Protein AF-0000000078819836 (afdb_homodimer)

Organism: Methanosarcina acetivorans (strain ATCC 35395 / DSM 2834 / JCM 12185 / C2A) (NCBI:txid188937)

Sequence (616 aa):
MKRPTEPRIPPVDTASMTENQRVLAGIGASNVIRTLVRHEDLFTSWLALGEMLLVRGRLSPRDRELAILRVALRTECEYEWANHSLGALGAGVTGTEIDALSSESASWSDADAALLRAVDELCSDDCVSDDTWTALKTTRDDVQIIEILFVVGYYRMTAGFLNSAGVQPEPGRPHLGQLPVVSPPRSPAPRRPETSIKNGVTTTGERRTAVGGTWQVVFHHPAADLDLTLVVDTSSGGISGSVTSPSQGTSVQIVEGTVEGNRFSFRAPVTTPLKMEIRYDGIVDGDLISGHITIQGTGTFSFDGIRVMKRPTEPRIPPVDTASMTENQRVLAGIGASNVIRTLVRHEDLFTSWLALGEMLLVRGRLSPRDRELAILRVALRTECEYEWANHSLGALGAGVTGTEIDALSSESASWSDADAALLRAVDELCSDDCVSDDTWTALKTTRDDVQIIEILFVVGYYRMTAGFLNSAGVQPEPGRPHLGQLPVVSPPRSPAPRRPETSIKNGVTTTGERRTAVGGTWQVVFHHPAADLDLTLVVDTSSGGISGSVTSPSQGTSVQIVEGTVEGNRFSFRAPVTTPLKMEIRYDGIVDGDLISGHITIQGTGTFSFDGIRV

InterPro domains:
  IPR003779 Alkyl hydroperoxide reductase AhpD/CMD-like [PF02627] (41-115)
  IPR029032 AhpD-like [G3DSA:1.20.1290.10] (19-173)
  IPR029032 AhpD-like [SSF69118] (6-172)

Radius of gyration: 29.73 Å; Cα contacts (8 Å, |Δi|>4): 1207; chains: 2; bounding box: 48×109×84 Å

Solvent-accessible surface area (backbone atoms only — not comparable to full-atom values): 32554 Å² total; per-residue (Å²): 130,84,67,57,91,53,56,75,53,70,55,55,60,73,86,78,45,54,72,59,54,47,41,54,26,65,74,70,49,35,54,63,44,35,44,40,52,81,38,51,69,60,37,53,27,52,47,47,34,48,46,41,61,51,48,67,41,84,61,52,37,31,60,50,34,52,46,51,47,52,44,20,61,77,46,66,20,40,41,55,27,25,53,43,50,31,49,19,50,41,21,66,39,46,72,68,56,59,50,34,70,74,41,92,79,56,85,63,57,72,68,55,42,25,51,51,49,36,46,53,31,35,72,72,54,25,30,48,48,73,67,43,48,54,51,40,54,74,81,39,55,71,65,45,50,52,47,50,38,44,54,50,18,53,52,48,21,48,30,24,38,36,35,40,36,8,55,64,60,64,88,90,48,34,54,67,83,48,72,65,80,67,70,74,72,75,69,74,74,75,73,69,73,80,67,82,76,77,80,80,72,82,73,59,72,67,62,40,34,43,70,49,45,40,30,48,31,40,38,50,42,64,82,50,73,39,62,33,39,37,36,34,42,46,86,85,82,42,46,36,46,35,44,29,29,71,90,62,71,44,74,32,50,39,74,44,47,46,69,59,76,31,31,39,37,36,32,41,50,39,70,73,80,57,73,38,52,30,35,42,38,36,40,35,58,49,57,34,36,39,37,37,40,34,35,54,46,46,33,64,32,45,32,38,35,35,59,103,131,85,66,57,92,52,55,73,52,70,55,55,60,72,86,77,45,54,71,58,54,47,44,54,27,65,75,71,49,34,52,62,43,35,44,40,52,81,38,51,69,58,36,53,26,53,47,48,35,48,46,41,60,51,45,68,43,82,60,52,35,32,60,48,33,53,46,51,46,51,47,18,59,78,46,68,20,41,39,55,27,26,53,42,51,32,48,19,49,40,20,64,41,46,71,68,56,59,52,32,70,75,40,92,78,56,86,63,57,72,69,56,44,25,50,51,48,37,47,53,31,36,71,74,56,25,30,47,48,73,66,43,49,54,50,40,54,74,81,39,54,72,63,46,48,52,46,50,39,43,52,50,19,52,53,48,21,48,31,24,38,36,36,41,36,8,55,64,59,64,88,91,49,34,53,66,83,48,71,65,80,65,71,73,73,75,70,72,74,75,74,71,73,80,68,81,75,75,79,79,71,82,74,59,72,67,61,40,34,44,71,50,44,40,30,48,31,40,39,50,43,63,81,50,74,39,62,33,39,38,37,34,42,44,85,83,82,42,46,36,47,35,45,30,30,70,91,60,70,44,73,32,50,38,76,44,46,45,71,59,79,32,31,40,38,35,32,41,52,39,70,72,83,55,72,38,53,30,35,42,38,35,40,35,58,49,57,33,37,38,39,38,40,32,36,55,45,47,33,62,33,47,33,39,36,34,60,105

Structure (mmCIF, N/CA/C/O backbone):
data_AF-0000000078819836-model_v1
#
loop_
_entity.id
_entity.type
_entity.pdbx_description
1 polymer 'Carboxymuconolactone decarboxylase-like domain-containing protein'
#
loop_
_atom_site.group_PDB
_atom_site.id
_atom_site.type_symbol
_atom_site.label_atom_id
_atom_site.label_alt_id
_atom_site.label_comp_id
_atom_site.label_asym_id
_atom_site.label_entity_id
_atom_site.label_seq_id
_atom_site.pdbx_PDB_ins_code
_atom_site.Cartn_x
_atom_site.Cartn_y
_atom_site.Cartn_z
_atom_site.occupancy
_atom_site.B_iso_or_equiv
_atom_site.auth_seq_id
_atom_site.auth_comp_id
_atom_site.auth_asym_id
_atom_site.auth_atom_id
_atom_site.pdbx_PDB_model_num
ATOM 1 N N . MET A 1 1 ? -10.289 -14.062 17.141 1 84 1 MET A N 1
ATOM 2 C CA . MET A 1 1 ? -11.734 -13.93 16.953 1 84 1 MET A CA 1
ATOM 3 C C . MET A 1 1 ? -12.203 -14.734 15.75 1 84 1 MET A C 1
ATOM 5 O O . MET A 1 1 ? -11.414 -15.023 14.844 1 84 1 MET A O 1
ATOM 9 N N . LYS A 1 2 ? -13.469 -14.953 15.836 1 90.56 2 LYS A N 1
ATOM 10 C CA . LYS A 1 2 ? -14.031 -15.68 14.703 1 90.56 2 LYS A CA 1
ATOM 11 C C . LYS A 1 2 ? -14.102 -14.797 13.461 1 90.56 2 LYS A C 1
ATOM 13 O O . LYS A 1 2 ? -14.492 -13.625 13.547 1 90.56 2 LYS A O 1
ATOM 18 N N . ARG A 1 3 ? -13.664 -15.359 12.344 1 97.19 3 ARG A N 1
ATOM 19 C CA . ARG A 1 3 ? -13.773 -14.648 11.07 1 97.19 3 ARG A CA 1
ATOM 20 C C . ARG A 1 3 ? -15.188 -14.742 10.508 1 97.19 3 ARG A C 1
ATOM 22 O O . ARG A 1 3 ? -15.852 -15.766 10.656 1 97.19 3 ARG A O 1
ATOM 29 N N . PRO A 1 4 ? -15.656 -13.688 9.891 1 97.62 4 PRO A N 1
ATOM 30 C CA . PRO A 1 4 ? -16.953 -13.773 9.227 1 97.62 4 PRO A CA 1
ATOM 31 C C . PRO A 1 4 ? -17.016 -14.914 8.203 1 97.62 4 PRO A C 1
ATOM 33 O O . PRO A 1 4 ? -16.047 -15.141 7.469 1 97.62 4 PRO A O 1
ATOM 36 N N . THR A 1 5 ? -18.141 -15.617 8.102 1 96.19 5 THR A N 1
ATOM 37 C CA . THR A 1 5 ? -18.297 -16.766 7.203 1 96.19 5 THR A CA 1
ATOM 38 C C . THR A 1 5 ? -19.109 -16.375 5.969 1 96.19 5 THR A C 1
ATOM 40 O O . THR A 1 5 ? -19.422 -17.234 5.133 1 96.19 5 THR A O 1
ATOM 43 N N . GLU A 1 6 ? -19.594 -15.203 5.949 1 97.19 6 GLU A N 1
ATOM 44 C CA . GLU A 1 6 ? -20.25 -14.594 4.793 1 97.19 6 GLU A CA 1
ATOM 45 C C . GLU A 1 6 ? -19.734 -13.18 4.559 1 97.19 6 GLU A C 1
ATOM 47 O O . GLU A 1 6 ? -19.234 -12.531 5.484 1 97.19 6 GLU A O 1
ATOM 52 N N . PRO A 1 7 ? -19.891 -12.664 3.342 1 98.38 7 PRO A N 1
ATOM 53 C CA . PRO A 1 7 ? -19.422 -11.297 3.09 1 98.38 7 PRO A CA 1
ATOM 54 C C . PRO A 1 7 ? -20.172 -10.25 3.902 1 98.38 7 PRO A C 1
ATOM 56 O O . PRO A 1 7 ? -21.406 -10.234 3.889 1 98.38 7 PRO A O 1
ATOM 59 N N . ARG A 1 8 ? -19.469 -9.414 4.637 1 98.69 8 ARG A N 1
ATOM 60 C CA . ARG A 1 8 ? -20.062 -8.234 5.27 1 98.69 8 ARG A CA 1
ATOM 61 C C . ARG A 1 8 ? -20.297 -7.133 4.246 1 98.69 8 ARG A C 1
ATOM 63 O O . ARG A 1 8 ? -21.188 -6.289 4.43 1 98.69 8 ARG A O 1
ATOM 70 N N . ILE A 1 9 ? -19.484 -7.09 3.201 1 98.44 9 ILE A N 1
ATOM 71 C CA . ILE A 1 9 ? -19.641 -6.242 2.025 1 98.44 9 ILE A CA 1
ATOM 72 C C . ILE A 1 9 ? -19.797 -7.113 0.779 1 98.44 9 ILE A C 1
ATOM 74 O O . ILE A 1 9 ? -18.844 -7.746 0.336 1 98.44 9 ILE A O 1
ATOM 78 N N . PRO A 1 10 ? -20.906 -7.168 0.217 1 97.12 10 PRO A N 1
ATOM 79 C CA . PRO A 1 10 ? -21.109 -8.023 -0.952 1 97.12 10 PRO A CA 1
ATOM 80 C C . PRO A 1 10 ? -20.297 -7.574 -2.166 1 97.12 10 PRO A C 1
ATOM 82 O O . PRO A 1 10 ? -20.188 -6.371 -2.42 1 97.12 10 PRO A O 1
ATOM 85 N N . PRO A 1 11 ? -19.734 -8.539 -2.854 1 97 11 PRO A N 1
ATOM 86 C CA . PRO A 1 11 ? -19.062 -8.148 -4.102 1 97 11 PRO A CA 1
ATOM 87 C C . PRO A 1 11 ? -20.031 -7.543 -5.121 1 97 11 PRO A C 1
ATOM 89 O O . PRO A 1 11 ? -21.203 -7.914 -5.156 1 97 11 PRO A O 1
ATOM 92 N N . VAL A 1 12 ? -19.562 -6.605 -5.906 1 96.81 12 VAL A N 1
ATOM 93 C CA . VAL A 1 12 ? -20.406 -5.977 -6.918 1 96.81 12 VAL A CA 1
ATOM 94 C C . VAL A 1 12 ? -20.672 -6.961 -8.047 1 96.81 12 VAL A C 1
ATOM 96 O O . VAL A 1 12 ? -19.938 -7.93 -8.234 1 96.81 12 VAL A O 1
ATOM 99 N N . ASP A 1 13 ? -21.688 -6.664 -8.797 1 94.75 13 ASP A N 1
ATOM 100 C CA . ASP A 1 13 ? -21.984 -7.426 -10.008 1 94.75 13 ASP A CA 1
ATOM 101 C C . ASP A 1 13 ? -20.938 -7.18 -11.078 1 94.75 13 ASP A C 1
ATOM 103 O O . ASP A 1 13 ? -20.5 -6.043 -11.289 1 94.75 13 ASP A O 1
ATOM 107 N N . THR A 1 14 ? -20.547 -8.266 -11.734 1 91.06 14 THR A N 1
ATOM 108 C CA . THR A 1 14 ? -19.531 -8.156 -12.773 1 91.06 14 THR A CA 1
ATOM 109 C C . THR A 1 14 ? -20 -7.223 -13.883 1 91.06 14 THR A C 1
ATOM 111 O O . THR A 1 14 ? -19.188 -6.562 -14.531 1 91.06 14 THR A O 1
ATOM 114 N N . ALA A 1 15 ? -21.25 -7.078 -14.117 1 91.38 15 ALA A N 1
ATOM 115 C CA . ALA A 1 15 ? -21.828 -6.23 -15.164 1 91.38 15 ALA A CA 1
ATOM 116 C C . ALA A 1 15 ? -21.531 -4.758 -14.891 1 91.38 15 ALA A C 1
ATOM 118 O O . ALA A 1 15 ? -21.531 -3.934 -15.805 1 91.38 15 ALA A O 1
ATOM 119 N N . SER A 1 16 ? -21.297 -4.438 -13.625 1 92.81 16 SER A N 1
ATOM 120 C CA . SER A 1 16 ? -21.062 -3.047 -13.25 1 92.81 16 SER A CA 1
ATOM 121 C C . SER A 1 16 ? -19.578 -2.689 -13.328 1 92.81 16 SER A C 1
ATOM 123 O O . SER A 1 16 ? -19.203 -1.525 -13.172 1 92.81 16 SER A O 1
ATOM 125 N N . MET A 1 17 ? -18.812 -3.662 -13.625 1 93 17 MET A N 1
ATOM 126 C CA . MET A 1 17 ? -17.359 -3.467 -13.641 1 93 17 MET A CA 1
ATOM 127 C C . MET A 1 17 ? -16.891 -2.992 -15.016 1 93 17 MET A C 1
ATOM 129 O O . MET A 1 17 ? -17.547 -3.268 -16.031 1 93 17 MET A O 1
ATOM 133 N N . THR A 1 18 ? -15.836 -2.242 -15.039 1 91.81 18 THR A N 1
ATOM 134 C CA . THR A 1 18 ? -15.188 -1.909 -16.297 1 91.81 18 THR A CA 1
ATOM 135 C C . THR A 1 18 ? -14.586 -3.156 -16.953 1 91.81 18 THR A C 1
ATOM 137 O O . THR A 1 18 ? -14.43 -4.188 -16.297 1 91.81 18 THR A O 1
ATOM 140 N N . GLU A 1 19 ? -14.203 -3.084 -18.188 1 87.38 19 GLU A N 1
ATOM 141 C CA . GLU A 1 19 ? -13.594 -4.199 -18.906 1 87.38 19 GLU A CA 1
ATOM 142 C C . GLU A 1 19 ? -12.297 -4.641 -18.219 1 87.38 19 GLU A C 1
ATOM 144 O O . GLU A 1 19 ? -12.078 -5.836 -18 1 87.38 19 GLU A O 1
ATOM 149 N N . ASN A 1 20 ? -11.461 -3.695 -17.875 1 87.5 20 ASN A N 1
ATOM 150 C CA . ASN A 1 20 ? -10.195 -4.02 -17.234 1 87.5 20 ASN A CA 1
ATOM 151 C C . ASN A 1 20 ? -10.406 -4.703 -15.891 1 87.5 20 ASN A C 1
ATOM 153 O O . ASN A 1 20 ? -9.672 -5.633 -15.539 1 87.5 20 ASN A O 1
ATOM 157 N N . GLN A 1 21 ? -11.406 -4.246 -15.148 1 89.62 21 GLN A N 1
ATOM 158 C CA . GLN A 1 21 ? -11.719 -4.859 -13.859 1 89.62 21 GLN A CA 1
ATOM 159 C C . GLN A 1 21 ? -12.203 -6.297 -14.039 1 89.62 21 GLN A C 1
ATOM 161 O O . GLN A 1 21 ? -11.844 -7.18 -13.258 1 89.62 21 GLN A O 1
ATOM 166 N N . ARG A 1 22 ? -12.914 -6.523 -15.062 1 87 22 ARG A N 1
ATOM 167 C CA . ARG A 1 22 ? -13.414 -7.867 -15.344 1 87 22 ARG A CA 1
ATOM 168 C C . ARG A 1 22 ? -12.266 -8.812 -15.695 1 87 22 ARG A C 1
ATOM 170 O O . ARG A 1 22 ? -12.242 -9.961 -15.25 1 87 22 ARG A O 1
ATOM 177 N N . VAL A 1 23 ? -11.367 -8.344 -16.469 1 82.56 23 VAL A N 1
ATOM 178 C CA . VAL A 1 23 ? -10.203 -9.141 -16.844 1 82.56 23 VAL A CA 1
ATOM 179 C C . VAL A 1 23 ? -9.414 -9.508 -15.586 1 82.56 23 VAL A C 1
ATOM 181 O O . VAL A 1 23 ? -9.023 -10.664 -15.414 1 82.56 23 VAL A O 1
ATOM 184 N N . LEU A 1 24 ? -9.242 -8.547 -14.734 1 85.31 24 LEU A N 1
ATOM 185 C CA . LEU A 1 24 ? -8.5 -8.781 -13.492 1 85.31 24 LEU A CA 1
ATOM 186 C C . LEU A 1 24 ? -9.227 -9.797 -12.617 1 85.31 24 LEU A C 1
ATOM 188 O O . LEU A 1 24 ? -8.594 -10.688 -12.039 1 85.31 24 LEU A O 1
ATOM 192 N N . ALA A 1 25 ? -10.508 -9.625 -12.539 1 84.25 25 ALA A N 1
ATOM 193 C CA . ALA A 1 25 ? -11.305 -10.547 -11.742 1 84.25 25 ALA A CA 1
ATOM 194 C C . ALA A 1 25 ? -11.227 -11.969 -12.289 1 84.25 25 ALA A C 1
ATOM 196 O O . ALA A 1 25 ? -11.367 -12.938 -11.547 1 84.25 25 ALA A O 1
ATOM 197 N N . GLY A 1 26 ? -10.93 -12.07 -13.539 1 76.62 26 GLY A N 1
ATOM 198 C CA . GLY A 1 26 ? -10.906 -13.359 -14.211 1 76.62 26 GLY A CA 1
ATOM 199 C C . GLY A 1 26 ? -9.617 -14.125 -14 1 76.62 26 GLY A C 1
ATOM 200 O O . GLY A 1 26 ? -9.539 -15.32 -14.289 1 76.62 26 GLY A O 1
ATOM 201 N N . ILE A 1 27 ? -8.617 -13.43 -13.453 1 72.06 27 ILE A N 1
ATOM 202 C CA . ILE A 1 27 ? -7.32 -14.094 -13.344 1 72.06 27 ILE A CA 1
ATOM 203 C C . ILE A 1 27 ? -7.227 -14.82 -12.008 1 72.06 27 ILE A C 1
ATOM 205 O O . ILE A 1 27 ? -6.203 -15.438 -11.695 1 72.06 27 ILE A O 1
ATOM 209 N N . GLY A 1 28 ? -8.344 -14.898 -11.211 1 71.5 28 GLY A N 1
ATOM 210 C CA . GLY A 1 28 ? -8.344 -15.836 -10.102 1 71.5 28 GLY A CA 1
ATOM 211 C C . GLY A 1 28 ? -8.68 -15.188 -8.773 1 71.5 28 GLY A C 1
ATOM 212 O O . GLY A 1 28 ? -8.773 -15.867 -7.75 1 71.5 28 GLY A O 1
ATOM 213 N N . ALA A 1 29 ? -8.734 -13.969 -8.719 1 77.31 29 ALA A N 1
ATOM 214 C CA . ALA A 1 29 ? -9.094 -13.32 -7.461 1 77.31 29 ALA A CA 1
ATOM 215 C C . ALA A 1 29 ? -10.289 -12.391 -7.648 1 77.31 29 ALA A C 1
ATOM 217 O O . ALA A 1 29 ? -10.188 -11.18 -7.41 1 77.31 29 ALA A O 1
ATOM 218 N N . SER A 1 30 ? -11.359 -13.047 -7.984 1 85.75 30 SER A N 1
ATOM 219 C CA . SER A 1 30 ? -12.547 -12.312 -8.391 1 85.75 30 SER A CA 1
ATOM 220 C C . SER A 1 30 ? -13.18 -11.578 -7.203 1 85.75 30 SER A C 1
ATOM 222 O O . SER A 1 30 ? -13.438 -10.375 -7.273 1 85.75 30 SER A O 1
ATOM 224 N N . ASN A 1 31 ? -13.344 -12.273 -6.125 1 94.94 31 ASN A N 1
ATOM 225 C CA . ASN A 1 31 ? -14.125 -11.727 -5.023 1 94.94 31 ASN A CA 1
ATOM 226 C C . ASN A 1 31 ? -13.438 -10.516 -4.391 1 94.94 31 ASN A C 1
ATOM 228 O O . ASN A 1 31 ? -14.094 -9.57 -3.971 1 94.94 31 ASN A O 1
ATOM 232 N N . VAL A 1 32 ? -12.094 -10.547 -4.266 1 96.56 32 VAL A N 1
ATOM 233 C CA . VAL A 1 32 ? -11.391 -9.406 -3.697 1 96.56 32 VAL A CA 1
ATOM 234 C C . VAL A 1 32 ? -11.523 -8.203 -4.629 1 96.56 32 VAL A C 1
ATOM 236 O O . VAL A 1 32 ? -11.758 -7.078 -4.172 1 96.56 32 VAL A O 1
ATOM 239 N N . ILE A 1 33 ? -11.43 -8.445 -5.961 1 94.94 33 ILE A N 1
ATOM 240 C CA . ILE A 1 33 ? -11.539 -7.375 -6.949 1 94.94 33 ILE A CA 1
ATOM 241 C C . ILE A 1 33 ? -12.945 -6.789 -6.922 1 94.94 33 ILE A C 1
ATOM 243 O O . ILE A 1 33 ? -13.117 -5.574 -6.793 1 94.94 33 ILE A O 1
ATOM 247 N N . ARG A 1 34 ? -13.891 -7.641 -6.914 1 96.38 34 ARG A N 1
ATOM 248 C CA . ARG A 1 34 ? -15.281 -7.219 -6.965 1 96.38 34 ARG A CA 1
ATOM 249 C C . ARG A 1 34 ? -15.68 -6.488 -5.688 1 96.38 34 ARG A C 1
ATOM 251 O O . ARG A 1 34 ? -16.672 -5.75 -5.672 1 96.38 34 ARG A O 1
ATOM 258 N N . THR A 1 35 ? -15.047 -6.738 -4.605 1 97.94 35 THR A N 1
ATOM 259 C CA . THR A 1 35 ? -15.352 -6.051 -3.357 1 97.94 35 THR A CA 1
ATOM 260 C C . THR A 1 35 ? -14.656 -4.691 -3.301 1 97.94 35 THR A C 1
ATOM 262 O O . THR A 1 35 ? -15.25 -3.703 -2.867 1 97.94 35 THR A O 1
ATOM 265 N N . LEU A 1 36 ? -13.461 -4.633 -3.803 1 97.5 36 LEU A N 1
ATOM 266 C CA . LEU A 1 36 ? -12.625 -3.461 -3.574 1 97.5 36 LEU A CA 1
ATOM 267 C C . LEU A 1 36 ? -12.844 -2.416 -4.664 1 97.5 36 LEU A C 1
ATOM 269 O O . LEU A 1 36 ? -12.578 -1.23 -4.457 1 97.5 36 LEU A O 1
ATOM 273 N N . VAL A 1 37 ? -13.43 -2.738 -5.812 1 96.19 37 VAL A N 1
ATOM 274 C CA . VAL A 1 37 ? -13.539 -1.844 -6.961 1 96.19 37 VAL A CA 1
ATOM 275 C C . VAL A 1 37 ? -14.516 -0.712 -6.645 1 96.19 37 VAL A C 1
ATOM 277 O O . VAL A 1 37 ? -14.531 0.31 -7.332 1 96.19 37 VAL A O 1
ATOM 280 N N . ARG A 1 38 ? -15.359 -0.852 -5.621 1 96.38 38 ARG A N 1
ATOM 281 C CA . ARG A 1 38 ? -16.281 0.204 -5.227 1 96.38 38 ARG A CA 1
ATOM 282 C C . ARG A 1 38 ? -15.539 1.447 -4.762 1 96.38 38 ARG A C 1
ATOM 284 O O . ARG A 1 38 ? -16.094 2.545 -4.73 1 96.38 38 ARG A O 1
ATOM 291 N N . HIS A 1 39 ? -14.344 1.283 -4.305 1 96.75 39 HIS A N 1
ATOM 292 C CA . HIS A 1 39 ? -13.414 2.373 -4.016 1 96.75 39 HIS A CA 1
ATOM 293 C C . HIS A 1 39 ? -12.32 2.461 -5.066 1 96.75 39 HIS A C 1
ATOM 295 O O . HIS A 1 39 ? -11.164 2.102 -4.797 1 96.75 39 HIS A O 1
ATOM 301 N N . GLU A 1 40 ? -12.625 3.037 -6.18 1 94.69 40 GLU A N 1
ATOM 302 C CA . GLU A 1 40 ? -11.836 2.926 -7.406 1 94.69 40 GLU A CA 1
ATOM 303 C C . GLU A 1 40 ? -10.414 3.439 -7.199 1 94.69 40 GLU A C 1
ATOM 305 O O . GLU A 1 40 ? -9.453 2.779 -7.59 1 94.69 40 GLU A O 1
ATOM 310 N N . ASP A 1 41 ? -10.258 4.586 -6.613 1 95.12 41 ASP A N 1
ATOM 311 C CA . ASP A 1 41 ? -8.922 5.152 -6.426 1 95.12 41 ASP A CA 1
ATOM 312 C C . ASP A 1 41 ? -8.086 4.289 -5.484 1 95.12 41 ASP A C 1
ATOM 314 O O . ASP A 1 41 ? -6.891 4.086 -5.719 1 95.12 41 ASP A O 1
ATOM 318 N N . LEU A 1 42 ? -8.75 3.857 -4.41 1 98 42 LEU A N 1
ATOM 319 C CA . LEU A 1 42 ? -8.062 2.971 -3.482 1 98 42 LEU A CA 1
ATOM 320 C C . LEU A 1 42 ? -7.684 1.659 -4.164 1 98 42 LEU A C 1
ATOM 322 O O . LEU A 1 42 ? -6.551 1.185 -4.02 1 98 42 LEU A O 1
ATOM 326 N N . PHE A 1 43 ? -8.609 1.105 -4.93 1 97.06 43 PHE A N 1
ATOM 327 C CA . PHE A 1 43 ? -8.367 -0.123 -5.676 1 97.06 43 PHE A CA 1
ATOM 328 C C . PHE A 1 43 ? -7.145 0.023 -6.578 1 97.06 43 PHE A C 1
ATOM 330 O O . PHE A 1 43 ? -6.254 -0.827 -6.566 1 97.06 43 PHE A O 1
ATOM 337 N N . THR A 1 44 ? -7.074 1.094 -7.336 1 95.31 44 THR A N 1
ATOM 338 C CA . THR A 1 44 ? -6.004 1.324 -8.297 1 95.31 44 THR A CA 1
ATOM 339 C C . THR A 1 44 ? -4.656 1.438 -7.594 1 95.31 44 THR A C 1
ATOM 341 O O . THR A 1 44 ? -3.668 0.847 -8.031 1 95.31 44 THR A O 1
ATOM 344 N N . SER A 1 45 ? -4.594 2.176 -6.527 1 97.31 45 SER A N 1
ATOM 345 C CA . SER A 1 45 ? -3.33 2.381 -5.824 1 97.31 45 SER A CA 1
ATOM 346 C C . SER A 1 45 ? -2.9 1.12 -5.082 1 97.31 45 SER A C 1
ATOM 348 O O . SER A 1 45 ? -1.71 0.807 -5.016 1 97.31 45 SER A O 1
ATOM 350 N N . TRP A 1 46 ? -3.875 0.4 -4.441 1 97.88 46 TRP A N 1
ATOM 351 C CA . TRP A 1 46 ? -3.611 -0.891 -3.814 1 97.88 46 TRP A CA 1
ATOM 352 C C . TRP A 1 46 ? -3.037 -1.879 -4.824 1 97.88 46 TRP A C 1
ATOM 354 O O . TRP A 1 46 ? -2.029 -2.535 -4.559 1 97.88 46 TRP A O 1
ATOM 364 N N . LEU A 1 47 ? -3.646 -1.935 -5.977 1 94.62 47 LEU A N 1
ATOM 365 C CA . LEU A 1 47 ? -3.223 -2.842 -7.039 1 94.62 47 LEU A CA 1
ATOM 366 C C . LEU A 1 47 ? -1.816 -2.498 -7.516 1 94.62 47 LEU A C 1
ATOM 368 O O . LEU A 1 47 ? -1.008 -3.393 -7.773 1 94.62 47 LEU A O 1
ATOM 372 N N . ALA A 1 48 ? -1.53 -1.272 -7.668 1 94.44 48 ALA A N 1
ATOM 373 C CA . ALA A 1 48 ? -0.224 -0.837 -8.156 1 94.44 48 ALA A CA 1
ATOM 374 C C . ALA A 1 48 ? 0.892 -1.296 -7.227 1 94.44 48 ALA A C 1
ATOM 376 O O . ALA A 1 48 ? 1.944 -1.749 -7.68 1 94.44 48 ALA A O 1
ATOM 377 N N . LEU A 1 49 ? 0.675 -1.149 -5.957 1 97.88 49 LEU A N 1
ATOM 378 C CA . LEU A 1 49 ? 1.68 -1.615 -5.008 1 97.88 49 LEU A CA 1
ATOM 379 C C . LEU A 1 49 ? 1.801 -3.135 -5.047 1 97.88 49 LEU A C 1
ATOM 381 O O . LEU A 1 49 ? 2.91 -3.674 -5.02 1 97.88 49 LEU A O 1
ATOM 385 N N . GLY A 1 50 ? 0.699 -3.832 -5.109 1 95.31 50 GLY A N 1
ATOM 386 C CA . GLY A 1 50 ? 0.729 -5.277 -5.246 1 95.31 50 GLY A CA 1
ATOM 387 C C . GLY A 1 50 ? 1.469 -5.746 -6.488 1 95.31 50 GLY A C 1
ATOM 388 O O . GLY A 1 50 ? 2.258 -6.691 -6.43 1 95.31 50 GLY A O 1
ATOM 389 N N . GLU A 1 51 ? 1.159 -5.078 -7.57 1 91.12 51 GLU A N 1
ATOM 390 C CA . GLU A 1 51 ? 1.83 -5.406 -8.82 1 91.12 51 GLU A CA 1
ATOM 391 C C . GLU A 1 51 ? 3.342 -5.234 -8.703 1 91.12 51 GLU A C 1
ATOM 393 O O . GLU A 1 51 ? 4.109 -6.078 -9.172 1 91.12 51 GLU A O 1
ATOM 398 N N . MET A 1 52 ? 3.74 -4.16 -8.133 1 94.31 52 MET A N 1
ATOM 399 C CA . MET A 1 52 ? 5.168 -3.922 -7.941 1 94.31 52 MET A CA 1
ATOM 400 C C . MET A 1 52 ? 5.805 -5.051 -7.137 1 94.31 52 MET A C 1
ATOM 402 O O . MET A 1 52 ? 6.84 -5.59 -7.527 1 94.31 52 MET A O 1
ATOM 406 N N . LEU A 1 53 ? 5.23 -5.512 -6.086 1 95.62 53 LEU A N 1
ATOM 407 C CA . LEU A 1 53 ? 5.789 -6.516 -5.188 1 95.62 53 LEU A CA 1
ATOM 408 C C . LEU A 1 53 ? 5.754 -7.898 -5.828 1 95.62 53 LEU A C 1
ATOM 410 O O . LEU A 1 53 ? 6.688 -8.688 -5.664 1 95.62 53 LEU A O 1
ATOM 414 N N . LEU A 1 54 ? 4.691 -8.172 -6.562 1 90.31 54 LEU A N 1
ATOM 415 C CA . LEU A 1 54 ? 4.477 -9.508 -7.113 1 90.31 54 LEU A CA 1
ATOM 416 C C . LEU A 1 54 ? 5.23 -9.68 -8.43 1 90.31 54 LEU A C 1
ATOM 418 O O . LEU A 1 54 ? 5.723 -10.766 -8.727 1 90.31 54 LEU A O 1
ATOM 422 N N . VAL A 1 55 ? 5.34 -8.602 -9.188 1 85.25 55 VAL A N 1
ATOM 423 C CA . VAL A 1 55 ? 5.77 -8.766 -10.57 1 85.25 55 VAL A CA 1
ATOM 424 C C . VAL A 1 55 ? 7.148 -8.133 -10.758 1 85.25 55 VAL A C 1
ATOM 426 O O . VAL A 1 55 ? 7.988 -8.672 -11.492 1 85.25 55 VAL A O 1
ATOM 429 N N . ARG A 1 56 ? 7.43 -7.078 -10.102 1 88.88 56 ARG A N 1
ATOM 430 C CA . ARG A 1 56 ? 8.633 -6.312 -10.406 1 88.88 56 ARG A CA 1
ATOM 431 C C . ARG A 1 56 ? 9.609 -6.336 -9.234 1 88.88 56 ARG A C 1
ATOM 433 O O . ARG A 1 56 ? 10.648 -5.668 -9.273 1 88.88 56 ARG A O 1
ATOM 440 N N . GLY A 1 57 ? 9.227 -7.031 -8.211 1 92 57 GLY A N 1
ATOM 441 C CA . GLY A 1 57 ? 10.086 -7.09 -7.043 1 92 57 GLY A CA 1
ATOM 442 C C . GLY A 1 57 ? 11.398 -7.816 -7.301 1 92 57 GLY A C 1
ATOM 443 O O . GLY A 1 57 ? 11.562 -8.461 -8.336 1 92 57 GLY A O 1
ATOM 444 N N . ARG A 1 58 ? 12.289 -7.738 -6.328 1 93.62 58 ARG A N 1
ATOM 445 C CA . ARG A 1 58 ? 13.625 -8.312 -6.438 1 93.62 58 ARG A CA 1
ATOM 446 C C . ARG A 1 58 ? 13.703 -9.664 -5.742 1 93.62 58 ARG A C 1
ATOM 448 O O . ARG A 1 58 ? 14.656 -10.422 -5.945 1 93.62 58 ARG A O 1
ATOM 455 N N . LEU A 1 59 ? 12.773 -9.938 -4.902 1 96.06 59 LEU A N 1
ATOM 456 C CA . LEU A 1 59 ? 12.742 -11.25 -4.266 1 96.06 59 LEU A CA 1
ATOM 457 C C . LEU A 1 59 ? 12.398 -12.336 -5.281 1 96.06 59 LEU A C 1
ATOM 459 O O . LEU A 1 59 ? 11.617 -12.109 -6.207 1 96.06 59 LEU A O 1
ATOM 463 N N . SER A 1 60 ? 13.008 -13.5 -5.105 1 94.69 60 SER A N 1
ATOM 464 C CA . SER A 1 60 ? 12.578 -14.625 -5.934 1 94.69 60 SER A CA 1
ATOM 465 C C . SER A 1 60 ? 11.094 -14.922 -5.727 1 94.69 60 SER A C 1
ATOM 467 O O . SER A 1 60 ? 10.57 -14.75 -4.625 1 94.69 60 SER A O 1
ATOM 469 N N . PRO A 1 61 ? 10.461 -15.406 -6.789 1 93.5 61 PRO A N 1
ATOM 470 C CA . PRO A 1 61 ? 9.055 -15.773 -6.637 1 93.5 61 PRO A CA 1
ATOM 471 C C . PRO A 1 61 ? 8.828 -16.781 -5.512 1 93.5 61 PRO A C 1
ATOM 473 O O . PRO A 1 61 ? 7.844 -16.672 -4.773 1 93.5 61 PRO A O 1
ATOM 476 N N . ARG A 1 62 ? 9.703 -17.672 -5.383 1 95.56 62 ARG A N 1
ATOM 477 C CA . ARG A 1 62 ? 9.57 -18.688 -4.332 1 95.56 62 ARG A CA 1
ATOM 478 C C . ARG A 1 62 ? 9.594 -18.047 -2.951 1 95.56 62 ARG A C 1
ATOM 480 O O . ARG A 1 62 ? 8.719 -18.297 -2.123 1 95.56 62 ARG A O 1
ATOM 487 N N . ASP A 1 63 ? 10.617 -17.156 -2.684 1 97.62 63 ASP A N 1
ATOM 488 C CA . ASP A 1 63 ? 10.742 -16.516 -1.379 1 97.62 63 ASP A CA 1
ATOM 489 C C . ASP A 1 63 ? 9.531 -15.641 -1.075 1 97.62 63 ASP A C 1
ATOM 491 O O . ASP A 1 63 ? 9.023 -15.641 0.051 1 97.62 63 ASP A O 1
ATOM 495 N N . ARG A 1 64 ? 9.117 -14.961 -2.064 1 97.94 64 ARG A N 1
ATOM 496 C CA . ARG A 1 64 ? 7.957 -14.086 -1.912 1 97.94 64 ARG A CA 1
ATOM 497 C C . ARG A 1 64 ? 6.719 -14.883 -1.525 1 97.94 64 ARG A C 1
ATOM 499 O O . ARG A 1 64 ? 6.023 -14.539 -0.569 1 97.94 64 ARG A O 1
ATOM 506 N N . GLU A 1 65 ? 6.441 -15.977 -2.232 1 97 65 GLU A N 1
ATOM 507 C CA . GLU A 1 65 ? 5.242 -16.766 -1.96 1 97 65 GLU A CA 1
ATOM 508 C C . GLU A 1 65 ? 5.348 -17.484 -0.616 1 97 65 GLU A C 1
ATOM 510 O O . GLU A 1 65 ? 4.34 -17.672 0.074 1 97 65 GLU A O 1
ATOM 515 N N . LEU A 1 66 ? 6.586 -17.906 -0.265 1 98 66 LEU A N 1
ATOM 516 C CA . LEU A 1 66 ? 6.789 -18.484 1.059 1 98 66 LEU A CA 1
ATOM 517 C C . LEU A 1 66 ? 6.41 -17.5 2.15 1 98 66 LEU A C 1
ATOM 519 O O . LEU A 1 66 ? 5.707 -17.844 3.1 1 98 66 LEU A O 1
ATOM 523 N N . ALA A 1 67 ? 6.828 -16.25 2.027 1 98.69 67 ALA A N 1
ATOM 524 C CA . ALA A 1 67 ? 6.492 -15.203 2.984 1 98.69 67 ALA A CA 1
ATOM 525 C C . ALA A 1 67 ? 4.988 -14.945 3.012 1 98.69 67 ALA A C 1
ATOM 527 O O . ALA A 1 67 ? 4.391 -14.836 4.086 1 98.69 67 ALA A O 1
ATOM 528 N N . ILE A 1 68 ? 4.383 -14.867 1.831 1 98.62 68 ILE A N 1
ATOM 529 C CA . ILE A 1 68 ? 2.961 -14.57 1.716 1 98.62 68 ILE A CA 1
ATOM 530 C C . ILE A 1 68 ? 2.145 -15.656 2.41 1 98.62 68 ILE A C 1
ATOM 532 O O . ILE A 1 68 ? 1.201 -15.359 3.146 1 98.62 68 ILE A O 1
ATOM 536 N N . LEU A 1 69 ? 2.504 -16.906 2.205 1 98.56 69 LEU A N 1
ATOM 537 C CA . LEU A 1 69 ? 1.776 -18 2.832 1 98.56 69 LEU A CA 1
ATOM 538 C C . LEU A 1 69 ? 1.928 -17.953 4.348 1 98.56 69 LEU A C 1
ATOM 540 O O . LEU A 1 69 ? 0.969 -18.219 5.082 1 98.56 69 LEU A O 1
ATOM 544 N N . ARG A 1 70 ? 3.145 -17.688 4.805 1 98.62 70 ARG A N 1
ATOM 545 C CA . ARG A 1 70 ? 3.342 -17.594 6.246 1 98.62 70 ARG A CA 1
ATOM 546 C C . ARG A 1 70 ? 2.516 -16.438 6.828 1 98.62 70 ARG A C 1
ATOM 548 O O . ARG A 1 70 ? 1.965 -16.562 7.926 1 98.62 70 ARG A O 1
ATOM 555 N N . VAL A 1 71 ? 2.4 -15.32 6.109 1 98.81 71 VAL A N 1
ATOM 556 C CA . VAL A 1 71 ? 1.554 -14.219 6.539 1 98.81 71 VAL A CA 1
ATOM 557 C C . VAL A 1 71 ? 0.102 -14.68 6.637 1 98.81 71 VAL A C 1
ATOM 559 O O . VAL A 1 71 ? -0.592 -14.375 7.609 1 98.81 71 VAL A O 1
ATOM 562 N N . ALA A 1 72 ? -0.373 -15.367 5.605 1 98.69 72 ALA A N 1
ATOM 563 C CA . ALA A 1 72 ? -1.748 -15.859 5.598 1 98.69 72 ALA A CA 1
ATOM 564 C C . ALA A 1 72 ? -2.037 -16.688 6.844 1 98.69 72 ALA A C 1
ATOM 566 O O . ALA A 1 72 ? -3.105 -16.578 7.449 1 98.69 72 ALA A O 1
ATOM 567 N N . LEU A 1 73 ? -1.104 -17.531 7.23 1 98.12 73 LEU A N 1
ATOM 568 C CA . LEU A 1 73 ? -1.27 -18.359 8.422 1 98.12 73 LEU A CA 1
ATOM 569 C C . LEU A 1 73 ? -1.287 -17.5 9.68 1 98.12 73 LEU A C 1
ATOM 571 O O . LEU A 1 73 ? -2.156 -17.672 10.539 1 98.12 73 LEU A O 1
ATOM 575 N N . ARG A 1 74 ? -0.354 -16.547 9.805 1 97.88 74 ARG A N 1
ATOM 576 C CA . ARG A 1 74 ? -0.215 -15.734 11.008 1 97.88 74 ARG A CA 1
ATOM 577 C C . ARG A 1 74 ? -1.411 -14.805 11.188 1 97.88 74 ARG A C 1
ATOM 579 O O . ARG A 1 74 ? -1.78 -14.469 12.312 1 97.88 74 ARG A O 1
ATOM 586 N N . THR A 1 75 ? -2.041 -14.43 10.055 1 98.62 75 THR A N 1
ATOM 587 C CA . THR A 1 75 ? -3.189 -13.531 10.109 1 98.62 75 THR A CA 1
ATOM 588 C C . THR A 1 75 ? -4.496 -14.32 10.023 1 98.62 75 THR A C 1
ATOM 590 O O . THR A 1 75 ? -5.578 -13.734 10.016 1 98.62 75 THR A O 1
ATOM 593 N N . GLU A 1 76 ? -4.391 -15.641 9.906 1 98.25 76 GLU A N 1
ATOM 594 C CA . GLU A 1 76 ? -5.543 -16.516 9.711 1 98.25 76 GLU A CA 1
ATOM 595 C C . GLU A 1 76 ? -6.43 -16.016 8.57 1 98.25 76 GLU A C 1
ATOM 597 O O . GLU A 1 76 ? -7.645 -15.883 8.734 1 98.25 76 GLU A O 1
ATOM 602 N N . CYS A 1 77 ? -5.828 -15.695 7.516 1 98.56 77 CYS A N 1
ATOM 603 C CA . CYS A 1 77 ? -6.547 -15.219 6.344 1 98.56 77 CYS A CA 1
ATOM 604 C C . CYS A 1 77 ? -6.734 -16.328 5.32 1 98.56 77 CYS A C 1
ATOM 606 O O . CYS A 1 77 ? -5.859 -16.562 4.48 1 98.56 77 CYS A O 1
ATOM 608 N N . GLU A 1 78 ? -7.855 -16.938 5.324 1 97.69 78 GLU A N 1
ATOM 609 C CA . GLU A 1 78 ? -8.156 -18.062 4.445 1 97.69 78 GLU A CA 1
ATOM 610 C C . GLU A 1 78 ? -8.117 -17.641 2.979 1 97.69 78 GLU A C 1
ATOM 612 O O . GLU A 1 78 ? -7.68 -18.406 2.119 1 97.69 78 GLU A O 1
ATOM 617 N N . TYR A 1 79 ? -8.578 -16.5 2.668 1 97.44 79 TYR A N 1
ATOM 618 C CA . TYR A 1 79 ? -8.617 -16.047 1.285 1 97.44 79 TYR A CA 1
ATOM 619 C C . TYR A 1 79 ? -7.215 -15.992 0.689 1 97.44 79 TYR A C 1
ATOM 621 O O . TYR A 1 79 ? -6.988 -16.469 -0.427 1 97.44 79 TYR A O 1
ATOM 629 N N . GLU A 1 80 ? -6.27 -15.391 1.399 1 97.56 80 GLU A N 1
ATOM 630 C CA . GLU A 1 80 ? -4.902 -15.297 0.897 1 97.56 80 GLU A CA 1
ATOM 631 C C . GLU A 1 80 ? -4.273 -16.672 0.743 1 97.56 80 GLU A C 1
ATOM 633 O O . GLU A 1 80 ? -3.592 -16.953 -0.247 1 97.56 80 GLU A O 1
ATOM 638 N N . TRP A 1 81 ? -4.523 -17.547 1.73 1 97 81 TRP A N 1
ATOM 639 C CA . TRP A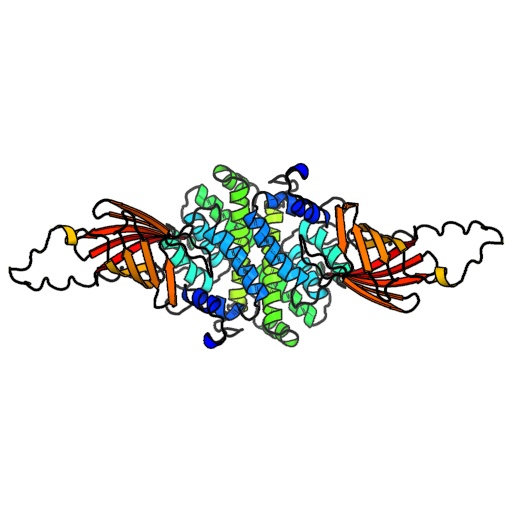 1 81 ? -4 -18.906 1.611 1 97 81 TRP A CA 1
ATOM 640 C C . TRP A 1 81 ? -4.559 -19.594 0.372 1 97 81 TRP A C 1
ATOM 642 O O . TRP A 1 81 ? -3.807 -20.188 -0.407 1 97 81 TRP A O 1
ATOM 652 N N . ALA A 1 82 ? -5.836 -19.484 0.216 1 94.25 82 ALA A N 1
ATOM 653 C CA . ALA A 1 82 ? -6.547 -20.141 -0.876 1 94.25 82 ALA A CA 1
ATOM 654 C C . ALA A 1 82 ? -5.961 -19.75 -2.229 1 94.25 82 ALA A C 1
ATOM 656 O O . ALA A 1 82 ? -5.824 -20.578 -3.121 1 94.25 82 ALA A O 1
ATOM 657 N N . ASN A 1 83 ? -5.625 -18.531 -2.373 1 92 83 ASN A N 1
ATOM 658 C CA . ASN A 1 83 ? -5.133 -18.047 -3.656 1 92 83 ASN A CA 1
ATOM 659 C C . ASN A 1 83 ? -3.625 -18.25 -3.793 1 92 83 ASN A C 1
ATOM 661 O O . ASN A 1 83 ? -3.156 -18.781 -4.805 1 92 83 ASN A O 1
ATOM 665 N N . HIS A 1 84 ? -2.861 -18.016 -2.779 1 94.38 84 HIS A N 1
ATOM 666 C CA . HIS A 1 84 ? -1.409 -17.969 -2.904 1 94.38 84 HIS A CA 1
ATOM 667 C C . HIS A 1 84 ? -0.795 -19.344 -2.738 1 94.38 84 HIS A C 1
ATOM 669 O O . HIS A 1 84 ? 0.341 -19.578 -3.156 1 94.38 84 HIS A O 1
ATOM 675 N N . SER A 1 85 ? -1.521 -20.266 -2.123 1 93.31 85 SER A N 1
ATOM 676 C CA . SER A 1 85 ? -0.969 -21.609 -2.061 1 93.31 85 SER A CA 1
ATOM 677 C C . SER A 1 85 ? -0.853 -22.234 -3.451 1 93.31 85 SER A C 1
ATOM 679 O O . SER A 1 85 ? 0.117 -22.922 -3.748 1 93.31 85 SER A O 1
ATOM 681 N N . LEU A 1 86 ? -1.813 -21.938 -4.297 1 87.25 86 LEU A N 1
ATOM 682 C CA . LEU A 1 86 ? -1.737 -22.391 -5.68 1 87.25 86 LEU A CA 1
ATOM 683 C C . LEU A 1 86 ? -0.618 -21.672 -6.426 1 87.25 86 LEU A C 1
ATOM 685 O O . LEU A 1 86 ? 0.152 -22.297 -7.156 1 87.25 86 LEU A O 1
ATOM 689 N N . GLY A 1 87 ? -0.517 -20.375 -6.246 1 86.44 87 GLY A N 1
ATOM 690 C CA . GLY A 1 87 ? 0.552 -19.594 -6.852 1 86.44 87 GLY A CA 1
ATOM 691 C C . GLY A 1 87 ? 1.934 -20.016 -6.387 1 86.44 87 GLY A C 1
ATOM 692 O O . GLY A 1 87 ? 2.891 -19.984 -7.164 1 86.44 87 GLY A O 1
ATOM 693 N N . ALA A 1 88 ? 1.996 -20.422 -5.148 1 93.19 88 ALA A N 1
ATOM 694 C CA . ALA A 1 88 ? 3.268 -20.844 -4.562 1 93.19 88 ALA A CA 1
ATOM 695 C C . ALA A 1 88 ? 3.824 -22.062 -5.273 1 93.19 88 ALA A C 1
ATOM 697 O O . ALA A 1 88 ? 5.031 -22.156 -5.516 1 93.19 88 ALA A O 1
ATOM 698 N N . LEU A 1 89 ? 3.008 -23 -5.621 1 87.94 89 LEU A N 1
ATOM 699 C CA . LEU A 1 89 ? 3.445 -24.172 -6.352 1 87.94 89 LEU A CA 1
ATOM 700 C C . LEU A 1 89 ? 4.066 -23.797 -7.688 1 87.94 89 LEU A C 1
ATOM 702 O O . LEU A 1 89 ? 5.113 -24.328 -8.07 1 87.94 89 LEU A O 1
ATOM 706 N N . GLY A 1 90 ? 3.424 -22.859 -8.32 1 83.12 90 GLY A N 1
ATOM 707 C CA . GLY A 1 90 ? 3.959 -22.375 -9.586 1 83.12 90 GLY A CA 1
ATOM 708 C C . GLY A 1 90 ? 5.262 -21.609 -9.43 1 83.12 90 GLY A C 1
ATOM 709 O O . GLY A 1 90 ? 6.07 -21.547 -10.359 1 83.12 90 GLY A O 1
ATOM 710 N N . ALA A 1 91 ? 5.527 -21.109 -8.219 1 89.06 91 ALA A N 1
ATOM 711 C CA . ALA A 1 91 ? 6.691 -20.266 -7.945 1 89.06 91 ALA A CA 1
ATOM 712 C C . ALA A 1 91 ? 7.871 -21.109 -7.461 1 89.06 91 ALA A C 1
ATOM 714 O O . ALA A 1 91 ? 8.961 -20.578 -7.234 1 89.06 91 ALA A O 1
ATOM 715 N N . GLY A 1 92 ? 7.598 -22.438 -7.336 1 89.5 92 GLY A N 1
ATOM 716 C CA . GLY A 1 92 ? 8.703 -23.312 -6.973 1 89.5 92 GLY A CA 1
ATOM 717 C C . GLY A 1 92 ? 8.664 -23.75 -5.523 1 89.5 92 GLY A C 1
ATOM 718 O O . GLY A 1 92 ? 9.547 -24.484 -5.066 1 89.5 92 GLY A O 1
ATOM 719 N N . VAL A 1 93 ? 7.727 -23.281 -4.742 1 93.94 93 VAL A N 1
ATOM 720 C CA . VAL A 1 93 ? 7.531 -23.812 -3.404 1 93.94 93 VAL A CA 1
ATOM 721 C C . VAL A 1 93 ? 6.98 -25.234 -3.5 1 93.94 93 VAL A C 1
ATOM 723 O O . VAL A 1 93 ? 5.996 -25.484 -4.199 1 93.94 93 VAL A O 1
ATOM 726 N N . THR A 1 94 ? 7.559 -26.156 -2.84 1 92 94 THR A N 1
ATOM 727 C CA . THR A 1 94 ? 7.129 -27.547 -2.941 1 92 94 THR A CA 1
ATOM 728 C C . THR A 1 94 ? 5.938 -27.812 -2.023 1 92 94 THR A C 1
ATOM 730 O O . THR A 1 94 ? 5.715 -27.078 -1.058 1 92 94 THR A O 1
ATOM 733 N N . GLY A 1 95 ? 5.211 -28.859 -2.367 1 91.69 95 GLY A N 1
ATOM 734 C CA . GLY A 1 95 ? 4.133 -29.281 -1.486 1 91.69 95 GLY A CA 1
ATOM 735 C C . GLY A 1 95 ? 4.594 -29.547 -0.067 1 91.69 95 GLY A C 1
ATOM 736 O O . GLY A 1 95 ? 3.908 -29.188 0.894 1 91.69 95 GLY A O 1
ATOM 737 N N . THR A 1 96 ? 5.727 -30.156 0.053 1 93.5 96 THR A N 1
ATOM 738 C CA . THR A 1 96 ? 6.309 -30.453 1.357 1 93.5 96 THR A CA 1
ATOM 739 C C . THR A 1 96 ? 6.578 -29.172 2.135 1 93.5 96 THR A C 1
ATOM 741 O O . THR A 1 96 ? 6.324 -29.109 3.34 1 93.5 96 THR A O 1
ATOM 744 N N . GLU A 1 97 ? 7.086 -28.172 1.469 1 95.62 97 GLU A N 1
ATOM 745 C CA . GLU A 1 97 ? 7.352 -26.891 2.115 1 95.62 97 GLU A CA 1
ATOM 746 C C . GLU A 1 97 ? 6.055 -26.203 2.543 1 95.62 97 GLU A C 1
ATOM 748 O O . GLU A 1 97 ? 5.988 -25.609 3.621 1 95.62 97 GLU A O 1
ATOM 753 N N . ILE A 1 98 ? 5.062 -26.234 1.717 1 95.88 98 ILE A N 1
ATOM 754 C CA . ILE A 1 98 ? 3.771 -25.656 2.062 1 95.88 98 ILE A CA 1
ATOM 755 C C . ILE A 1 98 ? 3.213 -26.344 3.307 1 95.88 98 ILE A C 1
ATOM 757 O O . ILE A 1 98 ? 2.742 -25.688 4.23 1 95.88 98 ILE A O 1
ATOM 761 N N . ASP A 1 99 ? 3.307 -27.656 3.324 1 92.94 99 ASP A N 1
ATOM 762 C CA . ASP A 1 99 ? 2.854 -28.406 4.484 1 92.94 99 ASP A CA 1
ATOM 763 C C . ASP A 1 99 ? 3.654 -28.047 5.73 1 92.94 99 ASP A C 1
ATOM 765 O O . ASP A 1 99 ? 3.105 -27.969 6.832 1 92.94 99 ASP A O 1
ATOM 769 N N . ALA A 1 100 ? 4.875 -27.812 5.555 1 95.25 100 ALA A N 1
ATOM 770 C CA . ALA A 1 100 ? 5.785 -27.5 6.656 1 95.25 100 ALA A CA 1
ATOM 771 C C . ALA A 1 100 ? 5.449 -26.156 7.289 1 95.25 100 ALA A C 1
ATOM 773 O O . ALA A 1 100 ? 5.758 -25.922 8.461 1 95.25 100 ALA A O 1
ATOM 774 N N . LEU A 1 101 ? 4.891 -25.266 6.547 1 95.88 101 LEU A N 1
ATOM 775 C CA . LEU A 1 101 ? 4.578 -23.938 7.047 1 95.88 101 LEU A CA 1
ATOM 776 C C . LEU A 1 101 ? 3.639 -24.016 8.25 1 95.88 101 LEU A C 1
ATOM 778 O O . LEU A 1 101 ? 3.643 -23.125 9.102 1 95.88 101 LEU A O 1
ATOM 782 N N . SER A 1 102 ? 2.801 -25 8.297 1 88.12 102 SER A N 1
ATOM 783 C CA . SER A 1 102 ? 1.819 -25.141 9.367 1 88.12 102 SER A CA 1
ATOM 784 C C . SER A 1 102 ? 2.383 -25.938 10.539 1 88.12 102 SER A C 1
ATOM 786 O O . SER A 1 102 ? 1.703 -26.125 11.547 1 88.12 102 SER A O 1
ATOM 788 N N . SER A 1 103 ? 3.629 -26.375 10.344 1 85.94 103 SER A N 1
ATOM 789 C CA . SER A 1 103 ? 4.266 -27.172 11.391 1 85.94 103 SER A CA 1
ATOM 790 C C . SER A 1 103 ? 5.27 -26.344 12.18 1 85.94 103 SER A C 1
ATOM 792 O O . SER A 1 103 ? 6.109 -25.641 11.602 1 85.94 103 SER A O 1
ATOM 794 N N . GLU A 1 104 ? 5.258 -26.422 13.445 1 80.31 104 GLU A N 1
ATOM 795 C CA . GLU A 1 104 ? 6.18 -25.672 14.305 1 80.31 104 GLU A CA 1
ATOM 796 C C . GLU A 1 104 ? 7.547 -26.359 14.359 1 80.31 104 GLU A C 1
ATOM 798 O O . GLU A 1 104 ? 8.531 -25.734 14.766 1 80.31 104 GLU A O 1
ATOM 803 N N . SER A 1 105 ? 7.637 -27.531 13.898 1 85 105 SER A N 1
ATOM 804 C CA . SER A 1 105 ? 8.867 -28.297 14.07 1 85 105 SER A CA 1
ATOM 805 C C . SER A 1 105 ? 9.57 -28.516 12.734 1 85 105 SER A C 1
ATOM 807 O O . SER A 1 105 ? 10.578 -29.219 12.672 1 85 105 SER A O 1
ATOM 809 N N . ALA A 1 106 ? 9.055 -27.906 11.75 1 88.25 106 ALA A N 1
ATOM 810 C CA . ALA A 1 106 ? 9.656 -28.125 10.438 1 88.25 106 ALA A CA 1
ATOM 811 C C . ALA A 1 106 ? 11.055 -27.516 10.367 1 88.25 106 ALA A C 1
ATOM 813 O O . ALA A 1 106 ? 11.336 -26.5 11.008 1 88.25 106 ALA A O 1
ATOM 814 N N . SER A 1 107 ? 11.898 -28.234 9.625 1 92.38 107 SER A N 1
ATOM 815 C CA . SER A 1 107 ? 13.258 -27.75 9.406 1 92.38 107 SER A CA 1
ATOM 816 C C . SER A 1 107 ? 13.352 -26.953 8.109 1 92.38 107 SER A C 1
ATOM 818 O O . SER A 1 107 ? 12.766 -27.328 7.094 1 92.38 107 SER A O 1
ATOM 820 N N . TRP A 1 108 ? 14.008 -25.891 8.164 1 96.81 108 TRP A N 1
ATOM 821 C CA . TRP A 1 108 ? 14.211 -24.984 7.031 1 96.81 108 TRP A CA 1
ATOM 822 C C . TRP A 1 108 ? 15.695 -24.672 6.844 1 96.81 108 TRP A C 1
ATOM 824 O O . TRP A 1 108 ? 16.484 -24.766 7.793 1 96.81 108 TRP A O 1
ATOM 834 N N . SER A 1 109 ? 16.078 -24.406 5.547 1 97.06 109 SER A N 1
ATOM 835 C CA . SER A 1 109 ? 17.391 -23.828 5.359 1 97.06 109 SER A CA 1
ATOM 836 C C . SER A 1 109 ? 17.562 -22.562 6.195 1 97.06 109 SER A C 1
ATOM 838 O O . SER A 1 109 ? 16.578 -21.938 6.59 1 97.06 109 SER A O 1
ATOM 840 N N . ASP A 1 110 ? 18.797 -22.109 6.457 1 97.69 110 ASP A N 1
ATOM 841 C CA . ASP A 1 110 ? 19.047 -20.906 7.246 1 97.69 110 ASP A CA 1
ATOM 842 C C . ASP A 1 110 ? 18.406 -19.688 6.613 1 97.69 110 ASP A C 1
ATOM 844 O O . ASP A 1 110 ? 17.828 -18.844 7.312 1 97.69 110 ASP A O 1
ATOM 848 N N . ALA A 1 111 ? 18.484 -19.609 5.32 1 97.94 111 ALA A N 1
ATOM 849 C CA . ALA A 1 111 ? 17.906 -18.469 4.605 1 97.94 111 ALA A CA 1
ATOM 850 C C . ALA A 1 111 ? 16.391 -18.453 4.734 1 97.94 111 ALA A C 1
ATOM 852 O O . ALA A 1 111 ? 15.789 -17.406 5 1 97.94 111 ALA A O 1
ATOM 853 N N . ASP A 1 112 ? 15.758 -19.625 4.566 1 98.19 112 ASP A N 1
ATOM 854 C CA . ASP A 1 112 ? 14.305 -19.719 4.684 1 98.19 112 ASP A CA 1
ATOM 855 C C . ASP A 1 112 ? 13.852 -19.484 6.125 1 98.19 112 ASP A C 1
ATOM 857 O O . ASP A 1 112 ? 12.828 -18.828 6.359 1 98.19 112 ASP A O 1
ATOM 861 N N . ALA A 1 113 ? 14.633 -19.984 7.059 1 97.88 113 ALA A N 1
ATOM 862 C CA . ALA A 1 113 ? 14.305 -19.797 8.469 1 97.88 113 ALA A CA 1
ATOM 863 C C . ALA A 1 113 ? 14.336 -18.312 8.836 1 97.88 113 ALA A C 1
ATOM 865 O O . ALA A 1 113 ? 13.477 -17.828 9.578 1 97.88 113 ALA A O 1
ATOM 866 N N . ALA A 1 114 ? 15.32 -17.594 8.344 1 98.56 114 ALA A N 1
ATOM 867 C CA . ALA A 1 114 ? 15.414 -16.156 8.602 1 98.56 114 ALA A CA 1
ATOM 868 C C . ALA A 1 114 ? 14.219 -15.414 8.016 1 98.56 114 ALA A C 1
ATOM 870 O O . ALA A 1 114 ? 13.648 -14.531 8.664 1 98.56 114 ALA A O 1
ATOM 871 N N . LEU A 1 115 ? 13.844 -15.789 6.82 1 98.69 115 LEU A N 1
ATOM 872 C CA . LEU A 1 115 ? 12.688 -15.188 6.16 1 98.69 115 LEU A CA 1
ATOM 873 C C . LEU A 1 115 ? 11.414 -15.438 6.957 1 98.69 115 LEU A C 1
ATOM 875 O O . LEU A 1 115 ? 10.664 -14.5 7.25 1 98.69 115 LEU A O 1
ATOM 879 N N . LEU A 1 116 ? 11.188 -16.688 7.348 1 98.5 116 LEU A N 1
ATOM 880 C CA . LEU A 1 116 ? 9.977 -17.047 8.062 1 98.5 116 LEU A CA 1
ATOM 881 C C . LEU A 1 116 ? 9.945 -16.406 9.453 1 98.5 116 LEU A C 1
ATOM 883 O O . LEU A 1 116 ? 8.891 -15.977 9.914 1 98.5 116 LEU A O 1
ATOM 887 N N . ARG A 1 117 ? 11.086 -16.328 10.078 1 98.06 117 ARG A N 1
ATOM 888 C CA . ARG A 1 117 ? 11.156 -15.656 11.375 1 98.06 117 ARG A CA 1
ATOM 889 C C . ARG A 1 117 ? 10.844 -14.172 11.242 1 98.06 117 ARG A C 1
ATOM 891 O O . ARG A 1 117 ? 10.172 -13.586 12.094 1 98.06 117 ARG A O 1
ATOM 898 N N . ALA A 1 118 ? 11.336 -13.57 10.195 1 98.81 118 ALA A N 1
ATOM 899 C CA . ALA A 1 118 ? 11.016 -12.164 9.945 1 98.81 118 ALA A CA 1
ATOM 900 C C . ALA A 1 118 ? 9.516 -11.961 9.812 1 98.81 118 ALA A C 1
ATOM 902 O O . ALA A 1 118 ? 8.961 -11.016 10.367 1 98.81 118 ALA A O 1
ATOM 903 N N . VAL A 1 119 ? 8.859 -12.844 9.055 1 98.81 119 VAL A N 1
ATOM 904 C CA . VAL A 1 119 ? 7.41 -12.766 8.906 1 98.81 119 VAL A CA 1
ATOM 905 C C . VAL A 1 119 ? 6.746 -12.875 10.281 1 98.81 119 VAL A C 1
ATOM 907 O O . VAL A 1 119 ? 5.887 -12.062 10.625 1 98.81 119 VAL A O 1
ATOM 910 N N . ASP A 1 120 ? 7.184 -13.883 11.07 1 97.94 120 ASP A N 1
ATOM 911 C CA . ASP A 1 120 ? 6.594 -14.109 12.391 1 97.94 120 ASP A CA 1
ATOM 912 C C . ASP A 1 120 ? 6.766 -12.891 13.289 1 97.94 120 ASP A C 1
ATOM 914 O O . ASP A 1 120 ? 5.824 -12.477 13.969 1 97.94 120 ASP A O 1
ATOM 918 N N . GLU A 1 121 ? 7.922 -12.297 13.289 1 98.75 121 GLU A N 1
ATOM 919 C CA . GLU A 1 121 ? 8.234 -11.156 14.141 1 98.75 121 GLU A CA 1
ATOM 920 C C . GLU A 1 121 ? 7.484 -9.906 13.688 1 98.75 121 GLU A C 1
ATOM 922 O O . GLU A 1 121 ? 6.98 -9.141 14.516 1 98.75 121 GLU A O 1
ATOM 927 N N . LEU A 1 122 ? 7.375 -9.68 12.375 1 98.88 122 LEU A N 1
ATOM 928 C CA . LEU A 1 122 ? 6.609 -8.547 11.867 1 98.88 122 LEU A CA 1
ATOM 929 C C . LEU A 1 122 ? 5.133 -8.688 12.211 1 98.88 122 LEU A C 1
ATOM 931 O O . LEU A 1 122 ? 4.477 -7.711 12.57 1 98.88 122 LEU A O 1
ATOM 935 N N . CYS A 1 123 ? 4.59 -9.906 12.141 1 98.56 123 CYS A N 1
ATOM 936 C CA . CYS A 1 123 ? 3.174 -10.125 12.406 1 98.56 123 CYS A CA 1
ATOM 937 C C . CYS A 1 123 ? 2.881 -10.023 13.898 1 98.56 123 CYS A C 1
ATOM 939 O O . CYS A 1 123 ? 1.771 -9.656 14.297 1 98.56 123 CYS A O 1
ATOM 941 N N . SER A 1 124 ? 3.891 -10.266 14.734 1 97.69 124 SER A N 1
ATOM 942 C CA . SER A 1 124 ? 3.629 -10.273 16.172 1 97.69 124 SER A CA 1
ATOM 943 C C . SER A 1 124 ? 4.004 -8.945 16.812 1 97.69 124 SER A C 1
ATOM 945 O O . SER A 1 124 ? 3.4 -8.539 17.812 1 97.69 124 SER A O 1
ATOM 947 N N . ASP A 1 125 ? 5.008 -8.25 16.203 1 98 125 ASP A N 1
ATOM 948 C CA . ASP A 1 125 ? 5.566 -7.125 16.953 1 98 125 ASP A CA 1
ATOM 949 C C . ASP A 1 125 ? 5.848 -5.941 16.031 1 98 125 ASP A C 1
ATOM 951 O O . ASP A 1 125 ? 6.398 -4.926 16.469 1 98 125 ASP A O 1
ATOM 955 N N . ASP A 1 126 ? 5.574 -6.07 14.781 1 98.62 126 ASP A N 1
ATOM 956 C CA . ASP A 1 126 ? 5.781 -5.02 13.789 1 98.62 126 ASP A CA 1
ATOM 957 C C . ASP A 1 126 ? 7.242 -4.574 13.758 1 98.62 126 ASP A C 1
ATOM 959 O O . ASP A 1 126 ? 7.531 -3.387 13.586 1 98.62 126 ASP A O 1
ATOM 963 N N . CYS A 1 127 ? 8.164 -5.512 14.055 1 98.88 127 CYS A N 1
ATOM 964 C CA . CYS A 1 127 ? 9.594 -5.234 14.023 1 98.88 127 CYS A CA 1
ATOM 965 C C . CYS A 1 127 ? 10.398 -6.523 13.914 1 98.88 127 CYS A C 1
ATOM 967 O O . CYS A 1 127 ? 10.07 -7.52 14.562 1 98.88 127 CYS A O 1
ATOM 969 N N . VAL A 1 128 ? 11.43 -6.461 13.094 1 98.88 128 VAL A N 1
ATOM 970 C CA . VAL A 1 128 ? 12.375 -7.566 13 1 98.88 128 VAL A CA 1
ATOM 971 C C . VAL A 1 128 ? 13.477 -7.398 14.047 1 98.88 128 VAL A C 1
ATOM 973 O O . VAL A 1 128 ? 14.055 -6.316 14.18 1 98.88 128 VAL A O 1
ATOM 976 N N . SER A 1 129 ? 13.766 -8.422 14.773 1 98.62 129 SER A N 1
ATOM 977 C CA . SER A 1 129 ? 14.773 -8.383 15.828 1 98.62 129 SER A CA 1
ATOM 978 C C . SER A 1 129 ? 16.172 -8.234 15.25 1 98.62 129 SER A C 1
ATOM 980 O O . SER A 1 129 ? 16.391 -8.477 14.055 1 98.62 129 SER A O 1
ATOM 982 N N . ASP A 1 130 ? 17.141 -7.898 16.141 1 98.44 130 ASP A N 1
ATOM 983 C CA . ASP A 1 130 ? 18.547 -7.777 15.734 1 98.44 130 ASP A CA 1
ATOM 984 C C . ASP A 1 130 ? 19.062 -9.094 15.172 1 98.44 130 ASP A C 1
ATOM 986 O O . ASP A 1 130 ? 19.766 -9.117 14.156 1 98.44 130 ASP A O 1
ATOM 990 N N . ASP A 1 131 ? 18.734 -10.188 15.812 1 98.38 131 ASP A N 1
ATOM 991 C CA . ASP A 1 131 ? 19.203 -11.5 15.383 1 98.38 131 ASP A CA 1
ATOM 992 C C . ASP A 1 131 ? 18.656 -11.859 14.008 1 98.38 131 ASP A C 1
ATOM 994 O O . ASP A 1 131 ? 19.406 -12.312 13.133 1 98.38 131 ASP A O 1
ATOM 998 N N . THR A 1 132 ? 17.391 -11.703 13.805 1 98.69 132 THR A N 1
ATOM 999 C CA . THR A 1 132 ? 16.766 -12.016 12.523 1 98.69 132 THR A CA 1
ATOM 1000 C C . THR A 1 132 ? 17.297 -11.094 11.43 1 98.69 132 THR A C 1
ATOM 1002 O O . THR A 1 132 ? 17.547 -11.531 10.297 1 98.69 132 THR A O 1
ATOM 1005 N N . TRP A 1 133 ? 17.484 -9.789 11.773 1 98.75 133 TRP A N 1
ATOM 1006 C CA . TRP A 1 133 ? 18.062 -8.844 10.828 1 98.75 133 TRP A CA 1
ATOM 1007 C C . TRP A 1 133 ? 19.438 -9.297 10.367 1 98.75 133 TRP A C 1
ATOM 1009 O O . TRP A 1 133 ? 19.719 -9.312 9.164 1 98.75 133 TRP A O 1
ATOM 1019 N N . THR A 1 134 ? 20.25 -9.703 11.305 1 98.62 134 THR A N 1
ATOM 1020 C CA . THR A 1 134 ? 21.594 -10.195 11.008 1 98.62 134 THR A CA 1
ATOM 1021 C C . THR A 1 134 ? 21.531 -11.43 10.117 1 98.62 134 THR A C 1
ATOM 1023 O O . THR A 1 134 ? 22.281 -11.547 9.148 1 98.62 134 THR A O 1
ATOM 1026 N N . ALA A 1 135 ? 20.625 -12.359 10.414 1 98.81 135 ALA A N 1
ATOM 1027 C CA . ALA A 1 135 ? 20.469 -13.562 9.609 1 98.81 135 ALA A CA 1
ATOM 1028 C C . ALA A 1 135 ? 20.031 -13.219 8.188 1 98.81 135 ALA A C 1
ATOM 1030 O O . ALA A 1 135 ? 20.547 -13.797 7.223 1 98.81 135 ALA A O 1
ATOM 1031 N N . LEU A 1 136 ? 19.125 -12.266 8.023 1 98.81 136 LEU A N 1
ATOM 1032 C CA . LEU A 1 136 ? 18.672 -11.844 6.699 1 98.81 136 LEU A CA 1
ATOM 1033 C C . LEU A 1 136 ? 19.828 -11.258 5.895 1 98.81 136 LEU A C 1
ATOM 1035 O O . LEU A 1 136 ? 19.938 -11.492 4.688 1 98.81 136 LEU A O 1
ATOM 1039 N N . LYS A 1 137 ? 20.688 -10.547 6.52 1 98.62 137 LYS A N 1
ATOM 1040 C CA . LYS A 1 137 ? 21.797 -9.844 5.863 1 98.62 137 LYS A CA 1
ATOM 1041 C C . LYS A 1 137 ? 22.828 -10.82 5.328 1 98.62 137 LYS A C 1
ATOM 1043 O O . LYS A 1 137 ? 23.672 -10.453 4.504 1 98.62 137 LYS A O 1
ATOM 1048 N N . THR A 1 138 ? 22.781 -12.062 5.785 1 98.44 138 THR A N 1
ATOM 1049 C CA . THR A 1 138 ? 23.734 -13.055 5.309 1 98.44 138 THR A CA 1
ATOM 1050 C C . THR A 1 138 ? 23.453 -13.406 3.846 1 98.44 138 THR A C 1
ATOM 1052 O O . THR A 1 138 ? 24.375 -13.805 3.119 1 98.44 138 THR A O 1
ATOM 1055 N N . THR A 1 139 ? 22.234 -13.219 3.414 1 97.75 139 THR A N 1
ATOM 1056 C CA . THR A 1 139 ? 21.906 -13.711 2.08 1 97.75 139 THR A CA 1
ATOM 1057 C C . THR A 1 139 ? 21.188 -12.633 1.273 1 97.75 139 THR A C 1
ATOM 1059 O O . THR A 1 139 ? 20.875 -12.836 0.097 1 97.75 139 THR A O 1
ATOM 1062 N N . ARG A 1 140 ? 20.891 -11.461 1.88 1 98.12 140 ARG A N 1
ATOM 1063 C CA . ARG A 1 140 ? 20.062 -10.445 1.238 1 98.12 140 ARG A CA 1
ATOM 1064 C C . ARG A 1 140 ? 20.703 -9.062 1.377 1 98.12 140 ARG A C 1
ATOM 1066 O O . ARG A 1 140 ? 21.312 -8.758 2.402 1 98.12 140 ARG A O 1
ATOM 1073 N N . ASP A 1 141 ? 20.531 -8.258 0.341 1 98.06 141 ASP A N 1
ATOM 1074 C CA . ASP A 1 141 ? 20.969 -6.871 0.434 1 98.06 141 ASP A CA 1
ATOM 1075 C C . ASP A 1 141 ? 19.859 -5.984 0.995 1 98.06 141 ASP A C 1
ATOM 1077 O O . ASP A 1 141 ? 18.766 -6.465 1.305 1 98.06 141 ASP A O 1
ATOM 1081 N N . ASP A 1 142 ? 20.109 -4.703 1.187 1 97.94 142 ASP A N 1
ATOM 1082 C CA . ASP A 1 142 ? 19.188 -3.77 1.818 1 97.94 142 ASP A CA 1
ATOM 1083 C C . ASP A 1 142 ? 17.875 -3.695 1.048 1 97.94 142 ASP A C 1
ATOM 1085 O O . ASP A 1 142 ? 16.797 -3.68 1.648 1 97.94 142 ASP A O 1
ATOM 1089 N N . VAL A 1 143 ? 17.953 -3.689 -0.262 1 97.94 143 VAL A N 1
ATOM 1090 C CA . VAL A 1 143 ? 16.766 -3.543 -1.108 1 97.94 143 VAL A CA 1
ATOM 1091 C C . VAL A 1 143 ? 15.875 -4.773 -0.97 1 97.94 143 VAL A C 1
ATOM 1093 O O . VAL A 1 143 ? 14.656 -4.652 -0.859 1 97.94 143 VAL A O 1
ATOM 1096 N N . GLN A 1 144 ? 16.469 -5.91 -0.928 1 98.31 144 GLN A N 1
ATOM 1097 C CA . GLN A 1 144 ? 15.711 -7.145 -0.755 1 98.31 144 GLN A CA 1
ATOM 1098 C C . GLN A 1 144 ? 15.07 -7.207 0.627 1 98.31 144 GLN A C 1
ATOM 1100 O O . GLN A 1 144 ? 13.938 -7.672 0.771 1 98.31 144 GLN A O 1
ATOM 1105 N N . ILE A 1 145 ? 15.797 -6.758 1.638 1 98.75 145 ILE A N 1
ATOM 1106 C CA . ILE A 1 145 ? 15.242 -6.781 2.988 1 98.75 145 ILE A CA 1
ATOM 1107 C C . ILE A 1 145 ? 14.078 -5.797 3.088 1 98.75 145 ILE A C 1
ATOM 1109 O O . ILE A 1 145 ? 13.031 -6.121 3.658 1 98.75 145 ILE A O 1
ATOM 1113 N N . ILE A 1 146 ? 14.203 -4.633 2.496 1 98.75 146 ILE A N 1
ATOM 1114 C CA . ILE A 1 146 ? 13.094 -3.678 2.455 1 98.75 146 ILE A CA 1
ATOM 1115 C C . ILE A 1 146 ? 11.891 -4.316 1.774 1 98.75 146 ILE A C 1
ATOM 1117 O O . ILE A 1 146 ? 10.758 -4.188 2.254 1 98.75 146 ILE A O 1
ATOM 1121 N N . GLU A 1 147 ? 12.102 -5.008 0.73 1 98.5 147 GLU A N 1
ATOM 1122 C CA . GLU A 1 147 ? 11 -5.652 0.022 1 98.5 147 GLU A CA 1
ATOM 1123 C C . GLU A 1 147 ? 10.32 -6.707 0.895 1 98.5 147 GLU A C 1
ATOM 1125 O O . GLU A 1 147 ? 9.102 -6.848 0.869 1 98.5 147 GLU A O 1
ATOM 1130 N N . ILE A 1 148 ? 11.133 -7.477 1.624 1 98.81 148 ILE A N 1
ATOM 1131 C CA . ILE A 1 148 ? 10.555 -8.453 2.541 1 98.81 148 ILE A CA 1
ATOM 1132 C C . ILE A 1 148 ? 9.625 -7.746 3.527 1 98.81 148 ILE A C 1
ATOM 1134 O O . ILE A 1 148 ? 8.5 -8.195 3.762 1 98.81 148 ILE A O 1
ATOM 1138 N N . LEU A 1 149 ? 10.07 -6.637 4.102 1 98.94 149 LEU A N 1
ATOM 1139 C CA . LEU A 1 149 ? 9.273 -5.887 5.062 1 98.94 149 LEU A CA 1
ATOM 1140 C C . LEU A 1 149 ? 7.957 -5.43 4.438 1 98.94 149 LEU A C 1
ATOM 1142 O O . LEU A 1 149 ? 6.902 -5.531 5.066 1 98.94 149 LEU A O 1
ATOM 1146 N N . PHE A 1 150 ? 7.996 -5.062 3.18 1 98.94 150 PHE A N 1
ATOM 1147 C CA . PHE A 1 150 ? 6.805 -4.523 2.527 1 98.94 150 PHE A CA 1
ATOM 1148 C C . PHE A 1 150 ? 5.918 -5.648 2.008 1 98.94 150 PHE A C 1
ATOM 1150 O O . PHE A 1 150 ? 4.691 -5.52 1.98 1 98.94 150 PHE A O 1
ATOM 1157 N N . VAL A 1 151 ? 6.504 -6.793 1.567 1 98.88 151 VAL A N 1
ATOM 1158 C CA . VAL A 1 151 ? 5.68 -7.941 1.2 1 98.88 151 VAL A CA 1
ATOM 1159 C C . VAL A 1 151 ? 4.844 -8.383 2.398 1 98.88 151 VAL A C 1
ATOM 1161 O O . VAL A 1 151 ? 3.627 -8.547 2.287 1 98.88 151 VAL A O 1
ATOM 1164 N N . VAL A 1 152 ? 5.496 -8.477 3.529 1 98.94 152 VAL A N 1
ATOM 1165 C CA . VAL A 1 152 ? 4.793 -8.898 4.734 1 98.94 152 VAL A CA 1
ATOM 1166 C C . VAL A 1 152 ? 3.738 -7.863 5.105 1 98.94 152 VAL A C 1
ATOM 1168 O O . VAL A 1 152 ? 2.588 -8.211 5.387 1 98.94 152 VAL A O 1
ATOM 1171 N N . GLY A 1 153 ? 4.105 -6.602 5.094 1 98.94 153 GLY A N 1
ATOM 1172 C CA . GLY A 1 153 ? 3.18 -5.535 5.441 1 98.94 153 GLY A CA 1
ATOM 1173 C C . GLY A 1 153 ? 1.997 -5.438 4.496 1 98.94 153 GLY A C 1
ATOM 1174 O O . GLY A 1 153 ? 0.861 -5.242 4.93 1 98.94 153 GLY A O 1
ATOM 1175 N N . TYR A 1 154 ? 2.252 -5.531 3.213 1 98.88 154 TYR A N 1
ATOM 1176 C CA . TYR A 1 154 ? 1.208 -5.422 2.199 1 98.88 154 TYR A CA 1
ATOM 1177 C C . TYR A 1 154 ? 0.183 -6.543 2.352 1 98.88 154 TYR A C 1
ATOM 1179 O O . TYR A 1 154 ? -1.024 -6.297 2.303 1 98.88 154 TYR A O 1
ATOM 1187 N N . TYR A 1 155 ? 0.638 -7.711 2.549 1 98.88 155 TYR A N 1
ATOM 1188 C CA . TYR A 1 155 ? -0.294 -8.828 2.617 1 98.88 155 TYR A CA 1
ATOM 1189 C C . TYR A 1 155 ? -0.985 -8.883 3.975 1 98.88 155 TYR A C 1
ATOM 1191 O O . TYR A 1 155 ? -2.113 -9.367 4.086 1 98.88 155 TYR A O 1
ATOM 1199 N N . ARG A 1 156 ? -0.34 -8.352 5.004 1 98.88 156 ARG A N 1
ATOM 1200 C CA . ARG A 1 156 ? -1.047 -8.203 6.273 1 98.88 156 ARG A CA 1
ATOM 1201 C C . ARG A 1 156 ? -2.135 -7.141 6.172 1 98.88 156 ARG A C 1
ATOM 1203 O O . ARG A 1 156 ? -3.232 -7.316 6.707 1 98.88 156 ARG A O 1
ATOM 1210 N N . MET A 1 157 ? -1.817 -6.008 5.5 1 98.94 157 MET A N 1
ATOM 1211 C CA . MET A 1 157 ? -2.816 -4.98 5.215 1 98.94 157 MET A CA 1
ATOM 1212 C C . MET A 1 157 ? -4 -5.574 4.457 1 98.94 157 MET A C 1
ATOM 1214 O O . MET A 1 157 ? -5.156 -5.348 4.828 1 98.94 157 MET A O 1
ATOM 1218 N N . THR A 1 158 ? -3.73 -6.359 3.475 1 98.81 158 THR A N 1
ATOM 1219 C CA . THR A 1 158 ? -4.77 -6.973 2.654 1 98.81 158 THR A CA 1
ATOM 1220 C C . THR A 1 158 ? -5.559 -8 3.463 1 98.81 158 THR A C 1
ATOM 1222 O O . THR A 1 158 ? -6.785 -8.062 3.367 1 98.81 158 THR A O 1
ATOM 1225 N N . ALA A 1 159 ? -4.871 -8.758 4.297 1 98.88 159 ALA A N 1
ATOM 1226 C CA . ALA A 1 159 ? -5.535 -9.734 5.16 1 98.88 159 ALA A CA 1
ATOM 1227 C C . ALA A 1 159 ? -6.52 -9.047 6.105 1 98.88 159 ALA A C 1
ATOM 1229 O O . ALA A 1 159 ? -7.617 -9.555 6.34 1 98.88 159 ALA A O 1
ATOM 1230 N N . GLY A 1 160 ? -6.133 -7.895 6.68 1 98.88 160 GLY A N 1
ATOM 1231 C CA . GLY A 1 160 ? -7.051 -7.152 7.531 1 98.88 160 GLY A CA 1
ATOM 1232 C C . GLY A 1 160 ? -8.344 -6.785 6.836 1 98.88 160 GLY A C 1
ATOM 1233 O O . GLY A 1 160 ? -9.422 -6.902 7.418 1 98.88 160 GLY A O 1
ATOM 1234 N N . PHE A 1 161 ? -8.203 -6.312 5.609 1 98.88 161 PHE A N 1
ATOM 1235 C CA . PHE A 1 161 ? -9.375 -5.996 4.789 1 98.88 161 PHE A CA 1
ATOM 1236 C C . PHE A 1 161 ? -10.188 -7.254 4.5 1 98.88 161 PHE A C 1
ATOM 1238 O O . PHE A 1 161 ? -11.398 -7.277 4.727 1 98.88 161 PHE A O 1
ATOM 1245 N N . LEU A 1 162 ? -9.508 -8.312 4.055 1 98.81 162 LEU A N 1
ATOM 1246 C CA . LEU A 1 162 ? -10.188 -9.539 3.637 1 98.81 162 LEU A CA 1
ATOM 1247 C C . LEU A 1 162 ? -10.922 -10.188 4.809 1 98.81 162 LEU A C 1
ATOM 1249 O O . LEU A 1 162 ? -12.094 -10.531 4.695 1 98.81 162 LEU A O 1
ATOM 1253 N N . ASN A 1 163 ? -10.266 -10.344 5.902 1 98.88 163 ASN A N 1
ATOM 1254 C CA . ASN A 1 163 ? -10.859 -10.922 7.105 1 98.88 163 ASN A CA 1
ATOM 1255 C C . ASN A 1 163 ? -12.039 -10.094 7.602 1 98.88 163 ASN A C 1
ATOM 1257 O O . ASN A 1 163 ? -13.094 -10.641 7.926 1 98.88 163 ASN A O 1
ATOM 1261 N N . SER A 1 164 ? -11.891 -8.766 7.645 1 98.88 164 SER A N 1
ATOM 1262 C CA . SER A 1 164 ? -12.883 -7.887 8.258 1 98.88 164 SER A CA 1
ATOM 1263 C C . SER A 1 164 ? -14.117 -7.758 7.375 1 98.88 164 SER A C 1
ATOM 1265 O O . SER A 1 164 ? -15.25 -7.773 7.875 1 98.88 164 SER A O 1
ATOM 1267 N N . ALA A 1 165 ? -13.906 -7.617 6.082 1 98.81 165 ALA A N 1
ATOM 1268 C CA . ALA A 1 165 ? -15.023 -7.469 5.152 1 98.81 165 ALA A CA 1
ATOM 1269 C C . ALA A 1 165 ? -15.68 -8.82 4.867 1 98.81 165 ALA A C 1
ATOM 1271 O O . ALA A 1 165 ? -16.75 -8.875 4.242 1 98.81 165 ALA A O 1
ATOM 1272 N N . GLY A 1 166 ? -15.008 -9.883 5.312 1 98.56 166 GLY A N 1
ATOM 1273 C CA . GLY A 1 166 ? -15.555 -11.219 5.105 1 98.56 166 GLY A CA 1
ATOM 1274 C C . GLY A 1 166 ? -15.477 -11.672 3.66 1 98.56 166 GLY A C 1
ATOM 1275 O O . GLY A 1 166 ? -16.406 -12.305 3.152 1 98.56 166 GLY A O 1
ATOM 1276 N N . VAL A 1 167 ? -14.492 -11.281 2.924 1 98.31 167 VAL A N 1
ATOM 1277 C CA . VAL A 1 167 ? -14.328 -11.75 1.553 1 98.31 167 VAL A CA 1
ATOM 1278 C C . VAL A 1 167 ? -14.102 -13.258 1.547 1 98.31 167 VAL A C 1
ATOM 1280 O O . VAL A 1 167 ? -13.172 -13.758 2.191 1 98.31 167 VAL A O 1
ATOM 1283 N N . GLN A 1 168 ? -14.883 -13.977 0.801 1 97.19 168 GLN A N 1
ATOM 1284 C CA . GLN A 1 168 ? -14.828 -15.43 0.8 1 97.19 168 GLN A CA 1
ATOM 1285 C C . GLN A 1 168 ? -13.961 -15.945 -0.348 1 97.19 168 GLN A C 1
ATOM 1287 O O . GLN A 1 168 ? -13.977 -15.383 -1.444 1 97.19 168 GLN A O 1
ATOM 1292 N N . PRO A 1 169 ? -13.195 -17.031 -0.094 1 95.19 169 PRO A N 1
ATOM 1293 C CA . PRO A 1 169 ? -12.469 -17.656 -1.207 1 95.19 169 PRO A CA 1
ATOM 1294 C C . PRO A 1 169 ? -13.398 -18.156 -2.307 1 95.19 169 PRO A C 1
ATOM 1296 O O . PRO A 1 169 ? -14.555 -18.5 -2.035 1 95.19 169 PRO A O 1
ATOM 1299 N N . GLU A 1 170 ? -12.906 -18.188 -3.531 1 90.62 170 GLU A N 1
ATOM 1300 C CA . GLU A 1 170 ? -13.648 -18.828 -4.617 1 90.62 170 GLU A CA 1
ATOM 1301 C C . GLU A 1 170 ? -13.867 -20.312 -4.34 1 90.62 170 GLU A C 1
ATOM 1303 O O . GLU A 1 170 ? -13.078 -20.938 -3.623 1 90.62 170 GLU A O 1
ATOM 1308 N N . PRO A 1 171 ? -14.914 -20.875 -4.906 1 89.12 171 PRO A N 1
ATOM 1309 C CA . PRO A 1 171 ? -15.188 -22.297 -4.676 1 89.12 171 PRO A CA 1
ATOM 1310 C C . PRO A 1 171 ? -14.031 -23.203 -5.113 1 89.12 171 PRO A C 1
ATOM 1312 O O . PRO A 1 171 ? -13.398 -22.938 -6.137 1 89.12 171 PRO A O 1
ATOM 1315 N N . GLY A 1 172 ? -13.734 -24.203 -4.336 1 86.12 172 GLY A N 1
ATOM 1316 C CA . GLY A 1 172 ? -12.773 -25.219 -4.715 1 86.12 172 GLY A CA 1
ATOM 1317 C C . GLY A 1 172 ? -11.352 -24.891 -4.293 1 86.12 172 GLY A C 1
ATOM 1318 O O . GLY A 1 172 ? -10.422 -25.656 -4.562 1 86.12 172 GLY A O 1
ATOM 1319 N N . ARG A 1 173 ? -11.141 -23.797 -3.613 1 90.5 173 ARG A N 1
ATOM 1320 C CA . ARG A 1 173 ? -9.812 -23.391 -3.176 1 90.5 173 ARG A CA 1
ATOM 1321 C C . ARG A 1 173 ? -9.445 -24.062 -1.852 1 90.5 173 ARG A C 1
ATOM 1323 O O . ARG A 1 173 ? -10.328 -24.406 -1.065 1 90.5 173 ARG A O 1
ATOM 1330 N N . PRO A 1 174 ? -8.203 -24.25 -1.66 1 92.81 174 PRO A N 1
ATOM 1331 C CA . PRO A 1 174 ? -7.781 -24.875 -0.402 1 92.81 174 PRO A CA 1
ATOM 1332 C C . PRO A 1 174 ? -8.125 -24.016 0.82 1 92.81 174 PRO A C 1
ATOM 1334 O O . PRO A 1 174 ? -8.047 -22.797 0.767 1 92.81 174 PRO A O 1
ATOM 1337 N N . HIS A 1 175 ? -8.492 -24.656 1.91 1 95.12 175 HIS A N 1
ATOM 1338 C CA . HIS A 1 175 ? -8.703 -23.984 3.186 1 95.12 175 HIS A CA 1
ATOM 1339 C C . HIS A 1 175 ? -7.371 -23.609 3.83 1 95.12 175 HIS A C 1
ATOM 1341 O O . HIS A 1 175 ? -6.316 -24.094 3.418 1 95.12 175 HIS A O 1
ATOM 1347 N N . LEU A 1 176 ? -7.465 -22.812 4.863 1 96.44 176 LEU A N 1
ATOM 1348 C CA . LEU A 1 176 ? -6.27 -22.344 5.555 1 96.44 176 LEU A CA 1
ATOM 1349 C C . LEU A 1 176 ? -5.434 -23.516 6.059 1 96.44 176 LEU A C 1
ATOM 1351 O O . LEU A 1 176 ? -5.945 -24.391 6.762 1 96.44 176 LEU A O 1
ATOM 1355 N N . GLY A 1 177 ? -4.215 -23.562 5.648 1 94.56 177 GLY A N 1
ATOM 1356 C CA . GLY A 1 177 ? -3.293 -24.594 6.094 1 94.56 177 GLY A CA 1
ATOM 1357 C C . GLY A 1 177 ? -3.381 -25.875 5.27 1 94.56 177 GLY A C 1
ATOM 1358 O O . GLY A 1 177 ? -2.568 -26.781 5.438 1 94.56 177 GLY A O 1
ATOM 1359 N N . GLN A 1 178 ? -4.297 -25.906 4.336 1 93.62 178 GLN A N 1
ATOM 1360 C CA . GLN A 1 178 ? -4.473 -27.094 3.504 1 93.62 178 GLN A CA 1
ATOM 1361 C C . GLN A 1 178 ? -3.576 -27.031 2.27 1 93.62 178 GLN A C 1
ATOM 1363 O O . GLN A 1 178 ? -3.461 -25.984 1.626 1 93.62 178 GLN A O 1
ATOM 1368 N N . LEU A 1 179 ? -2.916 -28.109 1.996 1 90.81 179 LEU A N 1
ATOM 1369 C CA . LEU A 1 179 ? -2.148 -28.234 0.763 1 90.81 179 LEU A CA 1
ATOM 1370 C C . LEU A 1 179 ? -3.068 -28.25 -0.453 1 90.81 179 LEU A C 1
ATOM 1372 O O . LEU A 1 179 ? -4.09 -28.953 -0.454 1 90.81 179 LEU A O 1
ATOM 1376 N N . PRO A 1 180 ? -2.701 -27.453 -1.405 1 87.31 180 PRO A N 1
ATOM 1377 C CA . PRO A 1 180 ? -3.523 -27.516 -2.615 1 87.31 180 PRO A CA 1
ATOM 1378 C C . PRO A 1 180 ? -3.434 -28.859 -3.324 1 87.31 180 PRO A C 1
ATOM 1380 O O . PRO A 1 180 ? -2.371 -29.484 -3.332 1 87.31 180 PRO A O 1
ATOM 1383 N N . VAL A 1 181 ? -4.535 -29.266 -3.811 1 77.81 181 VAL A N 1
ATOM 1384 C CA . VAL A 1 181 ? -4.574 -30.469 -4.641 1 77.81 181 VAL A CA 1
ATOM 1385 C C . VAL A 1 181 ? -4.473 -30.078 -6.113 1 77.81 181 VAL A C 1
ATOM 1387 O O . VAL A 1 181 ? -5.32 -29.344 -6.629 1 77.81 181 VAL A O 1
ATOM 1390 N N . VAL A 1 182 ? -3.322 -30.25 -6.641 1 69.31 182 VAL A N 1
ATOM 1391 C CA . VAL A 1 182 ? -3.152 -29.922 -8.047 1 69.31 182 VAL A CA 1
ATOM 1392 C C . VAL A 1 182 ? -3.666 -31.062 -8.922 1 69.31 182 VAL A C 1
ATOM 1394 O O . VAL A 1 182 ? -3.311 -32.219 -8.711 1 69.31 182 VAL A O 1
ATOM 1397 N N . SER A 1 183 ? -4.727 -30.75 -9.609 1 60.72 183 SER A N 1
ATOM 1398 C CA . SER A 1 183 ? -5.227 -31.766 -10.523 1 60.72 183 SER A CA 1
ATOM 1399 C C . SER A 1 183 ? -4.184 -32.125 -11.578 1 60.72 183 SER A C 1
ATOM 1401 O O . SER A 1 183 ? -3.484 -31.25 -12.094 1 60.72 183 SER A O 1
ATOM 1403 N N . PRO A 1 184 ? -3.988 -33.406 -11.695 1 59.25 184 PRO A N 1
ATOM 1404 C CA . PRO A 1 184 ? -3.105 -33.781 -12.797 1 59.25 184 PRO A CA 1
ATOM 1405 C C . PRO A 1 184 ? -3.484 -33.125 -14.117 1 59.25 184 PRO A C 1
ATOM 1407 O O . PRO A 1 184 ? -4.664 -32.875 -14.367 1 59.25 184 PRO A O 1
ATOM 1410 N N . PRO A 1 185 ? -2.475 -32.438 -14.664 1 57.88 185 PRO A N 1
ATOM 1411 C CA . PRO A 1 185 ? -2.789 -31.812 -15.953 1 57.88 185 PRO A CA 1
ATOM 1412 C C . PRO A 1 185 ? -3.711 -32.656 -16.812 1 57.88 185 PRO A C 1
ATOM 1414 O O . PRO A 1 185 ? -3.658 -33.906 -16.75 1 57.88 185 PRO A O 1
ATOM 1417 N N . ARG A 1 186 ? -4.887 -32.094 -17.297 1 55.44 186 ARG A N 1
ATOM 1418 C CA . ARG A 1 186 ? -5.777 -32.781 -18.219 1 55.44 186 ARG A CA 1
ATOM 1419 C C . ARG A 1 186 ? -4.988 -33.594 -19.25 1 55.44 186 ARG A C 1
ATOM 1421 O O . ARG A 1 186 ? -3.941 -33.156 -19.719 1 55.44 186 ARG A O 1
ATOM 1428 N N . SER A 1 187 ? -5.195 -34.812 -19.266 1 54.28 187 SER A N 1
ATOM 1429 C CA . SER A 1 187 ? -4.555 -35.656 -20.281 1 54.28 187 SER A CA 1
ATOM 1430 C C . SER A 1 187 ? -4.605 -35 -21.656 1 54.28 187 SER A C 1
ATOM 1432 O O . SER A 1 187 ? -5.617 -34.406 -22.016 1 54.28 187 SER A O 1
ATOM 1434 N N . PRO A 1 188 ? -3.439 -34.781 -22.188 1 51.22 188 PRO A N 1
ATOM 1435 C CA . PRO A 1 188 ? -3.496 -34.219 -23.531 1 51.22 188 PRO A CA 1
ATOM 1436 C C . PRO A 1 188 ? -4.613 -34.812 -24.375 1 51.22 188 PRO A C 1
ATOM 1438 O O . PRO A 1 188 ? -4.945 -36 -24.219 1 51.22 188 PRO A O 1
ATOM 1441 N N . ALA A 1 189 ? -5.645 -34.062 -24.844 1 49.03 189 ALA A N 1
ATOM 1442 C CA . ALA A 1 189 ? -6.688 -34.625 -25.703 1 49.03 189 ALA A CA 1
ATOM 1443 C C . ALA A 1 189 ? -6.156 -35.781 -26.531 1 49.03 189 ALA A C 1
ATOM 1445 O O . ALA A 1 189 ? -5.02 -35.75 -27.016 1 49.03 189 ALA A O 1
ATOM 1446 N N . PRO A 1 190 ? -6.84 -36.875 -26.438 1 47.03 190 PRO A N 1
ATOM 1447 C CA . PRO A 1 190 ? -6.383 -38 -27.234 1 47.03 190 PRO A CA 1
ATOM 1448 C C . PRO A 1 190 ? -6.051 -37.625 -28.672 1 47.03 190 PRO A C 1
ATOM 1450 O O . PRO A 1 190 ? -6.645 -36.688 -29.219 1 47.03 190 PRO A O 1
ATOM 1453 N N . ARG A 1 191 ? -4.91 -38.094 -29.188 1 46.5 191 ARG A N 1
ATOM 1454 C CA . ARG A 1 191 ? -4.527 -38.031 -30.609 1 46.5 191 ARG A CA 1
ATOM 1455 C C . ARG A 1 191 ? -5.691 -38.406 -31.5 1 46.5 191 ARG A C 1
ATOM 1457 O O . ARG A 1 191 ? -6.371 -39.406 -31.25 1 46.5 191 ARG A O 1
ATOM 1464 N N . ARG A 1 192 ? -6.41 -37.469 -32.031 1 40.12 192 ARG A N 1
ATOM 1465 C CA . ARG A 1 192 ? -7.312 -38 -33.031 1 40.12 192 ARG A CA 1
ATOM 1466 C C . ARG A 1 192 ? -6.707 -39.219 -33.719 1 40.12 192 ARG A C 1
ATOM 1468 O O . ARG A 1 192 ? -5.531 -39.188 -34.094 1 40.12 192 ARG A O 1
ATOM 1475 N N . PRO A 1 193 ? -7.34 -40.25 -33.656 1 38.12 193 PRO A N 1
ATOM 1476 C CA . PRO A 1 193 ? -6.777 -41.344 -34.438 1 38.12 193 PRO A CA 1
ATOM 1477 C C . PRO A 1 193 ? -6.336 -40.938 -35.844 1 38.12 193 PRO A C 1
ATOM 1479 O O . PRO A 1 193 ? -6.949 -40.031 -36.438 1 38.12 193 PRO A O 1
ATOM 1482 N N . GLU A 1 194 ? -5.043 -41.062 -36.25 1 37.62 194 GLU A N 1
ATOM 1483 C CA . GLU A 1 194 ? -4.645 -40.906 -37.656 1 37.62 194 GLU A CA 1
ATOM 1484 C C . GLU A 1 194 ? -5.699 -41.469 -38.594 1 37.62 194 GLU A C 1
ATOM 1486 O O . GLU A 1 194 ? -5.902 -42.688 -38.625 1 37.62 194 GLU A O 1
ATOM 1491 N N . THR A 1 195 ? -6.816 -41.031 -38.781 1 36.69 195 THR A N 1
ATOM 1492 C CA . THR A 1 195 ? -7.496 -41.562 -39.969 1 36.69 195 THR A CA 1
ATOM 1493 C C . THR A 1 195 ? -6.516 -41.75 -41.125 1 36.69 195 THR A C 1
ATOM 1495 O O . THR A 1 195 ? -5.73 -40.844 -41.406 1 36.69 195 THR A O 1
ATOM 1498 N N . SER A 1 196 ? -6.336 -42.969 -41.625 1 34.97 196 SER A N 1
ATOM 1499 C CA . SER A 1 196 ? -5.637 -43.375 -42.844 1 34.97 196 SER A CA 1
ATOM 1500 C C . SER A 1 196 ? -5.906 -42.406 -44 1 34.97 196 SER A C 1
ATOM 1502 O O . SER A 1 196 ? -6.953 -42.469 -44.625 1 34.97 196 SER A O 1
ATOM 1504 N N . ILE A 1 197 ? -5.879 -41.094 -43.906 1 35.19 197 ILE A N 1
ATOM 1505 C CA . ILE A 1 197 ? -5.91 -40.438 -45.219 1 35.19 197 ILE A CA 1
ATOM 1506 C C . ILE A 1 197 ? -4.984 -41.188 -46.188 1 35.19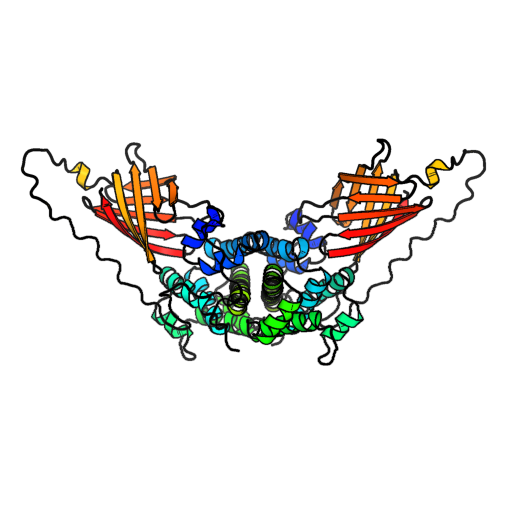 197 ILE A C 1
ATOM 1508 O O . ILE A 1 197 ? -3.789 -41.312 -45.906 1 35.19 197 ILE A O 1
ATOM 1512 N N . LYS A 1 198 ? -5.492 -42 -47.156 1 38.38 198 LYS A N 1
ATOM 1513 C CA . LYS A 1 198 ? -4.98 -42.594 -48.375 1 38.38 198 LYS A CA 1
ATOM 1514 C C . LYS A 1 198 ? -3.867 -41.781 -49 1 38.38 198 LYS A C 1
ATOM 1516 O O . LYS A 1 198 ? -3.74 -40.594 -48.688 1 38.38 198 LYS A O 1
ATOM 1521 N N . ASN A 1 199 ? -3.309 -42.188 -50.188 1 32.91 199 ASN A N 1
ATOM 1522 C CA . ASN A 1 199 ? -2.084 -42.156 -50.969 1 32.91 199 ASN A CA 1
ATOM 1523 C C . ASN A 1 199 ? -1.657 -40.719 -51.281 1 32.91 199 ASN A C 1
ATOM 1525 O O . ASN A 1 199 ? -0.463 -40.406 -51.312 1 32.91 199 ASN A O 1
ATOM 1529 N N . GLY A 1 200 ? -2.43 -40.094 -52.25 1 32.97 200 GLY A N 1
ATOM 1530 C CA . GLY A 1 200 ? -1.727 -39.281 -53.25 1 32.97 200 GLY A CA 1
ATOM 1531 C C . GLY A 1 200 ? -1.137 -38 -52.688 1 32.97 200 GLY A C 1
ATOM 1532 O O . GLY A 1 200 ? -0.621 -37.188 -53.438 1 32.97 200 GLY A O 1
ATOM 1533 N N . VAL A 1 201 ? -1.841 -37.406 -51.781 1 35.25 201 VAL A N 1
ATOM 1534 C CA . VAL A 1 201 ? -1.304 -36.062 -51.594 1 35.25 201 VAL A CA 1
ATOM 1535 C C . VAL A 1 201 ? 0.04 -36.156 -50.875 1 35.25 201 VAL A C 1
ATOM 1537 O O . VAL A 1 201 ? 0.167 -36.844 -49.875 1 35.25 201 VAL A O 1
ATOM 1540 N N . THR A 1 202 ? 1.248 -35.781 -51.531 1 35.22 202 THR A N 1
ATOM 1541 C CA . THR A 1 202 ? 2.615 -35.562 -51.062 1 35.22 202 THR A CA 1
ATOM 1542 C C . THR A 1 202 ? 2.623 -34.938 -49.688 1 35.22 202 THR A C 1
ATOM 1544 O O . THR A 1 202 ? 2.129 -33.812 -49.5 1 35.22 202 THR A O 1
ATOM 1547 N N . THR A 1 203 ? 2.381 -35.594 -48.625 1 37.97 203 THR A N 1
ATOM 1548 C CA . THR A 1 203 ? 2.682 -35.281 -47.219 1 37.97 203 THR A CA 1
ATOM 1549 C C . THR A 1 203 ? 4.035 -34.594 -47.125 1 37.97 203 THR A C 1
ATOM 1551 O O . THR A 1 203 ? 5.078 -35.25 -47.125 1 37.97 203 THR A O 1
ATOM 1554 N N . THR A 1 204 ? 4.297 -33.625 -47.938 1 38.94 204 THR A N 1
ATOM 1555 C CA . THR A 1 204 ? 5.637 -33.062 -47.812 1 38.94 204 THR A CA 1
ATOM 1556 C C . THR A 1 204 ? 6.02 -32.906 -46.344 1 38.94 204 THR A C 1
ATOM 1558 O O . THR A 1 204 ? 5.191 -32.5 -45.531 1 38.94 204 THR A O 1
ATOM 1561 N N . GLY A 1 205 ? 6.922 -33.688 -45.75 1 42.88 205 GLY A N 1
ATOM 1562 C CA . GLY A 1 205 ? 7.754 -33.656 -44.562 1 42.88 205 GLY A CA 1
ATOM 1563 C C . GLY A 1 205 ? 7.781 -32.312 -43.875 1 42.88 205 GLY A C 1
ATOM 1564 O O . GLY A 1 205 ? 8.102 -32.219 -42.688 1 42.88 205 GLY A O 1
ATOM 1565 N N . GLU A 1 206 ? 7.82 -31.266 -44.594 1 48.44 206 GLU A N 1
ATOM 1566 C CA . GLU A 1 206 ? 8.055 -29.906 -44.125 1 48.44 206 GLU A CA 1
ATOM 1567 C C . GLU A 1 206 ? 6.914 -29.438 -43.219 1 48.44 206 GLU A C 1
ATOM 1569 O O . GLU A 1 206 ? 7.125 -28.609 -42.312 1 48.44 206 GLU A O 1
ATOM 1574 N N . ARG A 1 207 ? 5.742 -29.859 -43.406 1 52.47 207 ARG A N 1
ATOM 1575 C CA . ARG A 1 207 ? 4.578 -29.406 -42.656 1 52.47 207 ARG A CA 1
ATOM 1576 C C . ARG A 1 207 ? 4.617 -29.938 -41.219 1 52.47 207 ARG A C 1
ATOM 1578 O O . ARG A 1 207 ? 4.07 -29.328 -40.312 1 52.47 207 ARG A O 1
ATOM 1585 N N . ARG A 1 208 ? 5.129 -31.188 -41.031 1 56.09 208 ARG A N 1
ATOM 1586 C CA . ARG A 1 208 ? 5.094 -31.922 -39.75 1 56.09 208 ARG A CA 1
ATOM 1587 C C . ARG A 1 208 ? 5.91 -31.203 -38.688 1 56.09 208 ARG A C 1
ATOM 1589 O O . ARG A 1 208 ? 5.738 -31.469 -37.5 1 56.09 208 ARG A O 1
ATOM 1596 N N . THR A 1 209 ? 6.785 -30.344 -39.188 1 64.19 209 THR A N 1
ATOM 1597 C CA . THR A 1 209 ? 7.637 -29.75 -38.156 1 64.19 209 THR A CA 1
ATOM 1598 C C . THR A 1 209 ? 7.469 -28.234 -38.125 1 64.19 209 THR A C 1
ATOM 1600 O O . THR A 1 209 ? 8.188 -27.547 -37.406 1 64.19 209 THR A O 1
ATOM 1603 N N . ALA A 1 210 ? 6.371 -27.828 -38.906 1 83.75 210 ALA A N 1
ATOM 1604 C CA . ALA A 1 210 ? 6.281 -26.375 -39 1 83.75 210 ALA A CA 1
ATOM 1605 C C . ALA A 1 210 ? 5.625 -25.766 -37.75 1 83.75 210 ALA A C 1
ATOM 1607 O O . ALA A 1 210 ? 4.551 -26.203 -37.344 1 83.75 210 ALA A O 1
ATOM 1608 N N . VAL A 1 211 ? 6.176 -24.812 -37.188 1 91.81 211 VAL A N 1
ATOM 1609 C CA . VAL A 1 211 ? 5.707 -24.109 -36 1 91.81 211 VAL A CA 1
ATOM 1610 C C . VAL A 1 211 ? 4.531 -23.203 -36.375 1 91.81 211 VAL A C 1
ATOM 1612 O O . VAL A 1 211 ? 3.617 -23 -35.562 1 91.81 211 VAL A O 1
ATOM 1615 N N . GLY A 1 212 ? 4.504 -22.734 -37.594 1 93.25 212 GLY A N 1
ATOM 1616 C CA . GLY A 1 212 ? 3.455 -21.828 -38.031 1 93.25 212 GLY A CA 1
ATOM 1617 C C . GLY A 1 212 ? 2.088 -22.484 -38.094 1 93.25 212 GLY A C 1
ATOM 1618 O O . GLY A 1 212 ? 1.976 -23.688 -38.375 1 93.25 212 GLY A O 1
ATOM 1619 N N . GLY A 1 213 ? 1.035 -21.672 -37.844 1 94 213 GLY A N 1
ATOM 1620 C CA . GLY A 1 213 ? -0.332 -22.156 -37.844 1 94 213 GLY A CA 1
ATOM 1621 C C . GLY A 1 213 ? -1.134 -21.734 -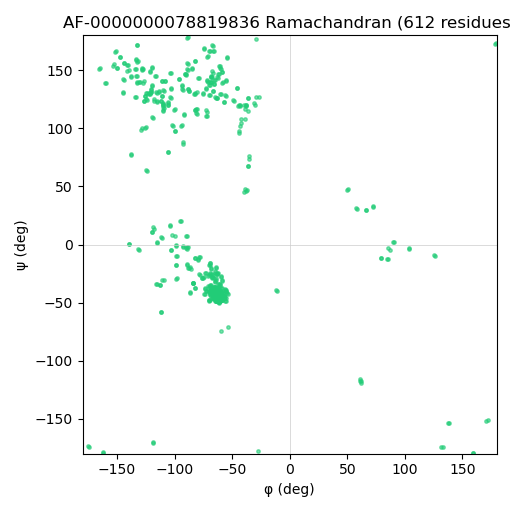36.625 1 94 213 GLY A C 1
ATOM 1622 O O . GLY A 1 213 ? -0.711 -20.859 -35.875 1 94 213 GLY A O 1
ATOM 1623 N N . THR A 1 214 ? -2.361 -22.266 -36.531 1 96.12 214 THR A N 1
ATOM 1624 C CA . THR A 1 214 ? -3.236 -22.016 -35.406 1 96.12 214 THR A CA 1
ATOM 1625 C C . THR A 1 214 ? -3.273 -23.219 -34.469 1 96.12 214 THR A C 1
ATOM 1627 O O . THR A 1 214 ? -3.482 -24.344 -34.906 1 96.12 214 THR A O 1
ATOM 1630 N N . TRP A 1 215 ? -3.014 -22.938 -33.25 1 96.25 215 TRP A N 1
ATOM 1631 C CA . TRP A 1 215 ? -2.953 -23.969 -32.219 1 96.25 215 TRP A CA 1
ATOM 1632 C C . TRP A 1 215 ? -3.971 -23.703 -31.109 1 96.25 215 TRP A C 1
ATOM 1634 O O . TRP A 1 215 ? -4.129 -22.562 -30.672 1 96.25 215 TRP A O 1
ATOM 1644 N N . GLN A 1 216 ? -4.734 -24.688 -30.688 1 96.19 216 GLN A N 1
ATOM 1645 C CA . GLN A 1 216 ? -5.496 -24.672 -29.438 1 96.19 216 GLN A CA 1
ATOM 1646 C C . GLN A 1 216 ? -4.688 -25.281 -28.297 1 96.19 216 GLN A C 1
ATOM 1648 O O . GLN A 1 216 ? -4.379 -26.469 -28.297 1 96.19 216 GLN A O 1
ATOM 1653 N N . VAL A 1 217 ? -4.355 -24.422 -27.406 1 95.31 217 VAL A N 1
ATOM 1654 C CA . VAL A 1 217 ? -3.447 -24.891 -26.359 1 95.31 217 VAL A CA 1
ATOM 1655 C C . VAL A 1 217 ? -4.117 -24.75 -25 1 95.31 217 VAL A C 1
ATOM 1657 O O . VAL A 1 217 ? -5.02 -23.922 -24.812 1 95.31 217 VAL A O 1
ATOM 1660 N N . VAL A 1 218 ? -3.689 -25.609 -24.062 1 93.25 218 VAL A N 1
ATOM 1661 C CA . VAL A 1 218 ? -4.086 -25.547 -22.672 1 93.25 218 VAL A CA 1
ATOM 1662 C C . VAL A 1 218 ? -2.896 -25.109 -21.812 1 93.25 218 VAL A C 1
ATOM 1664 O O . VAL A 1 218 ? -1.848 -25.766 -21.828 1 93.25 218 VAL A O 1
ATOM 1667 N N . PHE A 1 219 ? -3.025 -23.969 -21.234 1 91 219 PHE A N 1
ATOM 1668 C CA . PHE A 1 219 ? -2.086 -23.469 -20.234 1 91 219 PHE A CA 1
ATOM 1669 C C . PHE A 1 219 ? -2.387 -24.078 -18.875 1 91 219 PHE A C 1
ATOM 1671 O O . PHE A 1 219 ? -3.447 -23.828 -18.297 1 91 219 PHE A O 1
ATOM 1678 N N . HIS A 1 220 ? -1.478 -24.828 -18.344 1 86.62 220 HIS A N 1
ATOM 1679 C CA . HIS A 1 220 ? -1.709 -25.547 -17.094 1 86.62 220 HIS A CA 1
ATOM 1680 C C . HIS A 1 220 ? -1.239 -24.719 -15.898 1 86.62 220 HIS A C 1
ATOM 1682 O O . HIS A 1 220 ? -0.117 -24.891 -15.422 1 86.62 220 HIS A O 1
ATOM 1688 N N . HIS A 1 221 ? -2.113 -23.891 -15.43 1 78.5 221 HIS A N 1
ATOM 1689 C CA . HIS A 1 221 ? -1.882 -23.156 -14.195 1 78.5 221 HIS A CA 1
ATOM 1690 C C . HIS A 1 221 ? -2.395 -23.922 -12.984 1 78.5 221 HIS A C 1
ATOM 1692 O O . HIS A 1 221 ? -3.43 -24.594 -13.062 1 78.5 221 HIS A O 1
ATOM 1698 N N . PRO A 1 222 ? -1.684 -23.734 -11.891 1 71.44 222 PRO A N 1
ATOM 1699 C CA . PRO A 1 222 ? -2.09 -24.5 -10.711 1 71.44 222 PRO A CA 1
ATOM 1700 C C . PRO A 1 222 ? -3.516 -24.188 -10.266 1 71.44 222 PRO A C 1
ATOM 1702 O O . PRO A 1 222 ? -4.191 -25.047 -9.688 1 71.44 222 PRO A O 1
ATOM 1705 N N . ALA A 1 223 ? -3.941 -22.969 -10.422 1 68.31 223 ALA A N 1
ATOM 1706 C CA . ALA A 1 223 ? -5.297 -22.594 -10.031 1 68.31 223 ALA A CA 1
ATOM 1707 C C . ALA A 1 223 ? -6.332 -23.219 -10.961 1 68.31 223 ALA A C 1
ATOM 1709 O O . ALA A 1 223 ? -7.387 -23.656 -10.516 1 68.31 223 ALA A O 1
ATOM 1710 N N . ALA A 1 224 ? -6.09 -23.078 -12.234 1 70.94 224 ALA A N 1
ATOM 1711 C CA . ALA A 1 224 ? -6.98 -23.67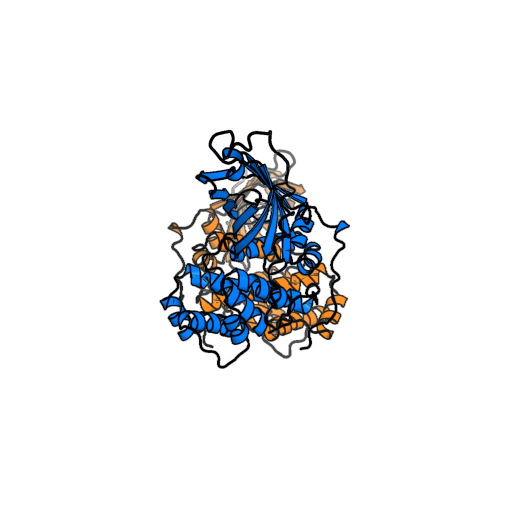2 -13.234 1 70.94 224 ALA A CA 1
ATOM 1712 C C . ALA A 1 224 ? -6.32 -23.703 -14.609 1 70.94 224 ALA A C 1
ATOM 1714 O O . ALA A 1 224 ? -5.488 -22.844 -14.922 1 70.94 224 ALA A O 1
ATOM 1715 N N . ASP A 1 225 ? -6.746 -24.672 -15.352 1 80.75 225 ASP A N 1
ATOM 1716 C CA . ASP A 1 225 ? -6.359 -24.688 -16.766 1 80.75 225 ASP A CA 1
ATOM 1717 C C . ASP A 1 225 ? -7.031 -23.547 -17.516 1 80.75 225 ASP A C 1
ATOM 1719 O O . ASP A 1 225 ? -8.195 -23.219 -17.266 1 80.75 225 ASP A O 1
ATOM 1723 N N . LEU A 1 226 ? -6.219 -23 -18.359 1 84.81 226 LEU A N 1
ATOM 1724 C CA . LEU A 1 226 ? -6.75 -21.938 -19.203 1 84.81 226 LEU A CA 1
ATOM 1725 C C . LEU A 1 226 ? -6.621 -22.297 -20.688 1 84.81 226 LEU A C 1
ATOM 1727 O O . LEU A 1 226 ? -5.551 -22.703 -21.141 1 84.81 226 LEU A O 1
ATOM 1731 N N . ASP A 1 227 ? -7.723 -22.125 -21.406 1 91 227 ASP A N 1
ATOM 1732 C CA . ASP A 1 227 ? -7.695 -22.344 -22.844 1 91 227 ASP A CA 1
ATOM 1733 C C . ASP A 1 227 ? -7.172 -21.125 -23.578 1 91 227 ASP A C 1
ATOM 1735 O O . ASP A 1 227 ? -7.668 -20.016 -23.375 1 91 227 ASP A O 1
ATOM 1739 N N . LEU A 1 228 ? -6.215 -21.422 -24.438 1 95 228 LEU A N 1
ATOM 1740 C CA . LEU A 1 228 ? -5.656 -20.359 -25.25 1 95 228 LEU A CA 1
ATOM 1741 C C . LEU A 1 228 ? -5.672 -20.75 -26.734 1 95 228 LEU A C 1
ATOM 1743 O O . LEU A 1 228 ? -5.691 -21.938 -27.062 1 95 228 LEU A O 1
ATOM 1747 N N . THR A 1 229 ? -5.754 -19.75 -27.531 1 96.75 229 THR A N 1
ATOM 1748 C CA . THR A 1 229 ? -5.516 -19.906 -28.969 1 96.75 229 THR A CA 1
ATOM 1749 C C . THR A 1 229 ? -4.215 -19.219 -29.375 1 96.75 229 THR A C 1
ATOM 1751 O O . THR A 1 229 ? -4.055 -18.016 -29.172 1 96.75 229 THR A O 1
ATOM 1754 N N . LEU A 1 230 ? -3.342 -19.984 -29.922 1 96.69 230 LEU A N 1
ATOM 1755 C CA . LEU A 1 230 ? -2.076 -19.469 -30.438 1 96.69 230 LEU A CA 1
ATOM 1756 C C . LEU A 1 230 ? -2.082 -19.422 -31.969 1 96.69 230 LEU A C 1
ATOM 1758 O O . LEU A 1 230 ? -2.291 -20.453 -32.625 1 96.69 230 LEU A O 1
ATOM 1762 N N . VAL A 1 231 ? -1.908 -18.281 -32.438 1 96.31 231 VAL A N 1
ATOM 1763 C CA . VAL A 1 231 ? -1.713 -18.094 -33.875 1 96.31 231 VAL A CA 1
ATOM 1764 C C . VAL A 1 231 ? -0.27 -17.672 -34.156 1 96.31 231 VAL A C 1
ATOM 1766 O O . VAL A 1 231 ? 0.174 -16.625 -33.719 1 96.31 231 VAL A O 1
ATOM 1769 N N . VAL A 1 232 ? 0.405 -18.5 -34.938 1 95.44 232 VAL A N 1
ATOM 1770 C CA . VAL A 1 232 ? 1.826 -18.266 -35.156 1 95.44 232 VAL A CA 1
ATOM 1771 C C . VAL A 1 232 ? 2.092 -18.172 -36.656 1 95.44 232 VAL A C 1
ATOM 1773 O O . VAL A 1 232 ? 1.649 -19.016 -37.438 1 95.44 232 VAL A O 1
ATOM 1776 N N . ASP A 1 233 ? 2.771 -17.156 -37 1 93.81 233 ASP A N 1
ATOM 1777 C CA . ASP A 1 233 ? 3.219 -16.938 -38.375 1 93.81 233 ASP A CA 1
ATOM 1778 C C . ASP A 1 233 ? 4.742 -16.922 -38.469 1 93.81 233 ASP A C 1
ATOM 1780 O O . ASP A 1 233 ? 5.398 -16.125 -37.812 1 93.81 233 ASP A O 1
ATOM 1784 N N . THR A 1 234 ? 5.32 -17.797 -39.312 1 90.12 234 THR A N 1
ATOM 1785 C CA . THR A 1 234 ? 6.773 -17.875 -39.438 1 90.12 234 THR A CA 1
ATOM 1786 C C . THR A 1 234 ? 7.207 -17.531 -40.875 1 90.12 234 THR A C 1
ATOM 1788 O O . THR A 1 234 ? 8.352 -17.766 -41.25 1 90.12 234 THR A O 1
ATOM 1791 N N . SER A 1 235 ? 6.426 -17 -41.688 1 84 235 SER A N 1
ATOM 1792 C CA . SER A 1 235 ? 6.664 -16.797 -43.094 1 84 235 SER A CA 1
ATOM 1793 C C . SER A 1 235 ? 7.734 -15.734 -43.344 1 84 235 SER A C 1
ATOM 1795 O O . SER A 1 235 ? 8.43 -15.758 -44.344 1 84 235 SER A O 1
ATOM 1797 N N . SER A 1 236 ? 7.93 -14.797 -42.438 1 78.06 236 SER A N 1
ATOM 1798 C CA . SER A 1 236 ? 8.852 -13.688 -42.656 1 78.06 236 SER A CA 1
ATOM 1799 C C . SER A 1 236 ? 10.227 -13.977 -42.062 1 78.06 236 SER A C 1
ATOM 1801 O O . SER A 1 236 ? 11.055 -13.078 -41.938 1 78.06 236 SER A O 1
ATOM 1803 N N . GLY A 1 237 ? 10.586 -15.297 -41.812 1 76.75 237 GLY A N 1
ATOM 1804 C CA . GLY A 1 237 ? 11.867 -15.633 -41.219 1 76.75 237 GLY A CA 1
ATOM 1805 C C . GLY A 1 237 ? 11.898 -15.438 -39.719 1 76.75 237 GLY A C 1
ATOM 1806 O O . GLY A 1 237 ? 12.828 -15.891 -39.031 1 76.75 237 GLY A O 1
ATOM 1807 N N . GLY A 1 238 ? 10.914 -14.797 -39.188 1 82.81 238 GLY A N 1
ATOM 1808 C CA . GLY A 1 238 ? 10.742 -14.656 -37.75 1 82.81 238 GLY A CA 1
ATOM 1809 C C . GLY A 1 238 ? 9.461 -15.273 -37.25 1 82.81 238 GLY A C 1
ATOM 1810 O O . GLY A 1 238 ? 8.875 -16.141 -37.906 1 82.81 238 GLY A O 1
ATOM 1811 N N . ILE A 1 239 ? 9.156 -15.039 -36.062 1 91.25 239 ILE A N 1
ATOM 1812 C CA . ILE A 1 239 ? 7.91 -15.539 -35.5 1 91.25 239 ILE A CA 1
ATOM 1813 C C . ILE A 1 239 ? 7 -14.359 -35.125 1 91.25 239 ILE A C 1
ATOM 1815 O O . ILE A 1 239 ? 7.457 -13.375 -34.531 1 91.25 239 ILE A O 1
ATOM 1819 N N . SER A 1 240 ? 5.852 -14.312 -35.625 1 93.88 240 SER A N 1
ATOM 1820 C CA . SER A 1 240 ? 4.809 -13.352 -35.312 1 93.88 240 SER A CA 1
ATOM 1821 C C . SER A 1 240 ? 3.473 -14.039 -35.062 1 93.88 240 SER A C 1
ATOM 1823 O O . SER A 1 240 ? 3.363 -15.258 -35.219 1 93.88 240 SER A O 1
ATOM 1825 N N . GLY A 1 241 ? 2.445 -13.18 -34.562 1 95.94 241 GLY A N 1
ATOM 1826 C CA . GLY A 1 241 ? 1.129 -13.734 -34.281 1 95.94 241 GLY A CA 1
ATOM 1827 C C . GLY A 1 241 ? 0.521 -13.227 -33 1 95.94 241 GLY A C 1
ATOM 1828 O O . GLY A 1 241 ? 0.737 -12.078 -32.625 1 95.94 241 GLY A O 1
ATOM 1829 N N . SER A 1 242 ? -0.373 -14.133 -32.469 1 97 242 SER A N 1
ATOM 1830 C CA . SER A 1 242 ? -1.1 -13.672 -31.297 1 97 242 SER A CA 1
ATOM 1831 C C . SER A 1 242 ? -1.449 -14.836 -30.375 1 97 242 SER A C 1
ATOM 1833 O O . SER A 1 242 ? -1.49 -15.992 -30.812 1 97 242 SER A O 1
ATOM 1835 N N . VAL A 1 243 ? -1.562 -14.547 -29.156 1 96.44 243 VAL A N 1
ATOM 1836 C CA . VAL A 1 243 ? -2.104 -15.43 -28.141 1 96.44 243 VAL A CA 1
ATOM 1837 C C . VAL A 1 243 ? -3.434 -14.883 -27.625 1 96.44 243 VAL A C 1
ATOM 1839 O O . VAL A 1 243 ? -3.496 -13.75 -27.141 1 96.44 243 VAL A O 1
ATOM 1842 N N . THR A 1 244 ? -4.449 -15.648 -27.703 1 94.62 244 THR A N 1
ATOM 1843 C CA . THR A 1 244 ? -5.773 -15.188 -27.312 1 94.62 244 THR A CA 1
ATOM 1844 C C . THR A 1 244 ? -6.344 -16.078 -26.203 1 94.62 244 THR A C 1
ATOM 1846 O O . THR A 1 244 ? -6.238 -17.297 -26.281 1 94.62 244 THR A O 1
ATOM 1849 N N . SER A 1 245 ? -6.812 -15.461 -25.172 1 89.5 245 SER A N 1
ATOM 1850 C CA . SER A 1 245 ? -7.609 -16.141 -24.156 1 89.5 245 SER A CA 1
ATOM 1851 C C . SER A 1 245 ? -9.094 -15.836 -24.328 1 89.5 245 SER A C 1
ATOM 1853 O O . SER A 1 245 ? -9.562 -14.766 -23.938 1 89.5 245 SER A O 1
ATOM 1855 N N . PRO A 1 246 ? -9.805 -16.766 -24.875 1 85.5 246 PRO A N 1
ATOM 1856 C CA . PRO A 1 246 ? -11.227 -16.484 -25.094 1 85.5 246 PRO A CA 1
ATOM 1857 C C . PRO A 1 246 ? -11.992 -16.203 -23.812 1 85.5 246 PRO A C 1
ATOM 1859 O O . PRO A 1 246 ? -12.852 -15.328 -23.781 1 85.5 246 PRO A O 1
ATOM 1862 N N . SER A 1 247 ? -11.703 -16.953 -22.766 1 78.75 247 SER A N 1
ATOM 1863 C CA . SER A 1 247 ? -12.422 -16.812 -21.516 1 78.75 247 SER A CA 1
ATOM 1864 C C . SER A 1 247 ? -12.195 -15.43 -20.906 1 78.75 247 SER A C 1
ATOM 1866 O O . SER A 1 247 ? -13.078 -14.898 -20.234 1 78.75 247 SER A O 1
ATOM 1868 N N . GLN A 1 248 ? -11.07 -14.891 -21.188 1 75.56 248 GLN A N 1
ATOM 1869 C CA . GLN A 1 248 ? -10.758 -13.578 -20.625 1 75.56 248 GLN A CA 1
ATOM 1870 C C . GLN A 1 248 ? -11.031 -12.469 -21.625 1 75.56 248 GLN A C 1
ATOM 1872 O O . GLN A 1 248 ? -11.008 -11.289 -21.281 1 75.56 248 GLN A O 1
ATOM 1877 N N . GLY A 1 249 ? -11.289 -12.859 -22.844 1 78.75 249 GLY A N 1
ATOM 1878 C CA . GLY A 1 249 ? -11.531 -11.883 -23.891 1 78.75 249 GLY A CA 1
ATOM 1879 C C . GLY A 1 249 ? -10.312 -11.047 -24.219 1 78.75 249 GLY A C 1
ATOM 1880 O O . GLY A 1 249 ? -10.43 -9.867 -24.547 1 78.75 249 GLY A O 1
ATOM 1881 N N . THR A 1 250 ? -9.133 -11.617 -24.047 1 84.69 250 THR A N 1
ATOM 1882 C CA . THR A 1 250 ? -7.906 -10.867 -24.281 1 84.69 250 THR A CA 1
ATOM 1883 C C . THR A 1 250 ? -7.102 -11.492 -25.422 1 84.69 250 THR A C 1
ATOM 1885 O O . THR A 1 250 ? -7.18 -12.703 -25.641 1 84.69 250 THR A O 1
ATOM 1888 N N . SER A 1 251 ? -6.465 -10.625 -26.172 1 92.31 251 SER A N 1
ATOM 1889 C CA . SER A 1 251 ? -5.523 -11.031 -27.219 1 92.31 251 SER A CA 1
ATOM 1890 C C . SER A 1 251 ? -4.242 -10.203 -27.156 1 92.31 251 SER A C 1
ATOM 1892 O O . SER A 1 251 ? -4.293 -8.977 -27.109 1 92.31 251 SER A O 1
ATOM 1894 N N . VAL A 1 252 ? -3.164 -10.992 -27.109 1 94.19 252 VAL A N 1
ATOM 1895 C CA . VAL A 1 252 ? -1.879 -10.297 -27.031 1 94.19 252 VAL A CA 1
ATOM 1896 C C . VAL A 1 252 ? -1.009 -10.695 -28.219 1 94.19 252 VAL A C 1
ATOM 1898 O O . VAL A 1 252 ? -1.108 -11.812 -28.734 1 94.19 252 VAL A O 1
ATOM 1901 N N . GLN A 1 253 ? -0.198 -9.773 -28.641 1 95.56 253 GLN A N 1
ATOM 1902 C CA . GLN A 1 253 ? 0.647 -10 -29.797 1 95.56 253 GLN A CA 1
ATOM 1903 C C . GLN A 1 253 ? 1.99 -10.602 -29.391 1 95.56 253 GLN A C 1
ATOM 1905 O O . GLN A 1 253 ? 2.555 -10.242 -28.359 1 95.56 253 GLN A O 1
ATOM 1910 N N . ILE A 1 254 ? 2.494 -11.453 -30.281 1 96 254 ILE A N 1
ATOM 1911 C CA . ILE A 1 254 ? 3.869 -11.922 -30.172 1 96 254 ILE A CA 1
ATOM 1912 C C . ILE A 1 254 ? 4.828 -10.82 -30.625 1 96 254 ILE A C 1
ATOM 1914 O O . ILE A 1 254 ? 4.656 -10.234 -31.688 1 96 254 ILE A O 1
ATOM 1918 N N . VAL A 1 255 ? 5.793 -10.516 -29.875 1 93.88 255 VAL A N 1
ATOM 1919 C CA . VAL A 1 255 ? 6.605 -9.344 -30.203 1 93.88 255 VAL A CA 1
ATOM 1920 C C . VAL A 1 255 ? 8.031 -9.781 -30.531 1 93.88 255 VAL A C 1
ATOM 1922 O O . VAL A 1 255 ? 8.766 -9.047 -31.203 1 93.88 255 VAL A O 1
ATOM 1925 N N . GLU A 1 256 ? 8.57 -10.734 -29.984 1 91.75 256 GLU A N 1
ATOM 1926 C CA . GLU A 1 256 ? 9.906 -11.273 -30.234 1 91.75 256 GLU A CA 1
ATOM 1927 C C . GLU A 1 256 ? 9.922 -12.789 -30.094 1 91.75 256 GLU A C 1
ATOM 1929 O O . GLU A 1 256 ? 9.211 -13.352 -29.266 1 91.75 256 GLU A O 1
ATOM 1934 N N . GLY A 1 257 ? 10.742 -13.336 -31.016 1 93.5 257 GLY A N 1
ATOM 1935 C CA . GLY A 1 257 ? 10.844 -14.781 -30.922 1 93.5 257 GLY A CA 1
ATOM 1936 C C . GLY A 1 257 ? 11.734 -15.398 -31.984 1 93.5 257 GLY A C 1
ATOM 1937 O O . GLY A 1 257 ? 12.289 -14.688 -32.812 1 93.5 257 GLY A O 1
ATOM 1938 N N . THR A 1 258 ? 11.938 -16.672 -31.797 1 92.81 258 THR A N 1
ATOM 1939 C CA . THR A 1 258 ? 12.773 -17.453 -32.719 1 92.81 258 THR A CA 1
ATOM 1940 C C . THR A 1 258 ? 12.164 -18.828 -32.969 1 92.81 258 THR A C 1
ATOM 1942 O O . THR A 1 258 ? 11.406 -19.344 -32.125 1 92.81 258 THR A O 1
ATOM 1945 N N . VAL A 1 259 ? 12.445 -19.297 -34.156 1 92.44 259 VAL A N 1
ATOM 1946 C CA . VAL A 1 259 ? 12.102 -20.672 -34.531 1 92.44 259 VAL A CA 1
ATOM 1947 C C . VAL A 1 259 ? 13.352 -21.406 -35 1 92.44 259 VAL A C 1
ATOM 1949 O O . VAL A 1 259 ? 14.094 -20.891 -35.844 1 92.44 259 VAL A O 1
ATOM 1952 N N . GLU A 1 260 ? 13.609 -22.438 -34.406 1 90.12 260 GLU A N 1
ATOM 1953 C CA . GLU A 1 260 ? 14.688 -23.344 -34.812 1 90.12 260 GLU A CA 1
ATOM 1954 C C . GLU A 1 260 ? 14.172 -24.766 -35.031 1 90.12 260 GLU A C 1
ATOM 1956 O O . GLU A 1 260 ? 14.172 -25.578 -34.094 1 90.12 260 GLU A O 1
ATOM 1961 N N . GLY A 1 261 ? 14 -25.031 -36.344 1 88.62 261 GLY A N 1
ATOM 1962 C CA . GLY A 1 261 ? 13.367 -26.312 -36.625 1 88.62 261 GLY A CA 1
ATOM 1963 C C . GLY A 1 261 ? 11.969 -26.438 -36.062 1 88.62 261 GLY A C 1
ATOM 1964 O O . GLY A 1 261 ? 11.086 -25.641 -36.406 1 88.62 261 GLY A O 1
ATOM 1965 N N . ASN A 1 262 ? 11.836 -27.375 -35.219 1 93.12 262 ASN A N 1
ATOM 1966 C CA . ASN A 1 262 ? 10.523 -27.562 -34.594 1 93.12 262 ASN A CA 1
ATOM 1967 C C . ASN A 1 262 ? 10.453 -26.969 -33.219 1 93.12 262 ASN A C 1
ATOM 1969 O O . ASN A 1 262 ? 9.492 -27.219 -32.469 1 93.12 262 ASN A O 1
ATOM 1973 N N . ARG A 1 263 ? 11.461 -26.266 -32.844 1 94.75 263 ARG A N 1
ATOM 1974 C CA . ARG A 1 263 ? 11.492 -25.562 -31.562 1 94.75 263 ARG A CA 1
ATOM 1975 C C . ARG A 1 263 ? 11.242 -24.078 -31.734 1 94.75 263 ARG A C 1
ATOM 1977 O O . ARG A 1 263 ? 11.609 -23.5 -32.75 1 94.75 263 ARG A O 1
ATOM 1984 N N . PHE A 1 264 ? 10.609 -23.5 -30.75 1 95.88 264 PHE A N 1
ATOM 1985 C CA . PHE A 1 264 ? 10.344 -22.078 -30.828 1 95.88 264 PHE A CA 1
ATOM 1986 C C . PHE A 1 264 ? 10.461 -21.422 -29.453 1 95.88 264 PHE A C 1
ATOM 1988 O O . PHE A 1 264 ? 10.398 -22.109 -28.438 1 95.88 264 PHE A O 1
ATOM 1995 N N . SER A 1 265 ? 10.703 -20.203 -29.438 1 96.69 265 SER A N 1
ATOM 1996 C CA . SER A 1 265 ? 10.656 -19.312 -28.281 1 96.69 265 SER A CA 1
ATOM 1997 C C . SER A 1 265 ? 10.164 -17.922 -28.672 1 96.69 265 SER A C 1
ATOM 1999 O O . SER A 1 265 ? 10.578 -17.375 -29.688 1 96.69 265 SER A O 1
ATOM 2001 N N . PHE A 1 266 ? 9.164 -17.422 -27.875 1 97.19 266 PHE A N 1
ATOM 2002 C CA . PHE A 1 266 ? 8.742 -16.062 -28.156 1 97.19 266 PHE A CA 1
ATOM 2003 C C . PHE A 1 266 ? 8.195 -15.383 -26.906 1 97.19 266 PHE A C 1
ATOM 2005 O O . PHE A 1 266 ? 7.961 -16.047 -25.891 1 97.19 266 PHE A O 1
ATOM 2012 N N . ARG A 1 267 ? 8.047 -14.062 -26.969 1 97.06 267 ARG A N 1
ATOM 2013 C CA . ARG A 1 267 ? 7.426 -13.266 -25.922 1 97.06 267 ARG A CA 1
ATOM 2014 C C . ARG A 1 267 ? 6.055 -12.758 -26.359 1 97.06 267 ARG A C 1
ATOM 2016 O O . ARG A 1 267 ? 5.867 -12.391 -27.516 1 97.06 267 ARG A O 1
ATOM 2023 N N . ALA A 1 268 ? 5.141 -12.758 -25.469 1 95.69 268 ALA A N 1
ATOM 2024 C CA . ALA A 1 268 ? 3.814 -12.164 -25.641 1 95.69 268 ALA A CA 1
ATOM 2025 C C . ALA A 1 268 ? 3.391 -11.398 -24.391 1 95.69 268 ALA A C 1
ATOM 2027 O O . ALA A 1 268 ? 2.533 -11.859 -23.625 1 95.69 268 ALA A O 1
ATOM 2028 N N . PRO A 1 269 ? 3.908 -10.242 -24.219 1 93.69 269 PRO A N 1
ATOM 2029 C CA . PRO A 1 269 ? 3.66 -9.5 -22.984 1 93.69 269 PRO A CA 1
ATOM 2030 C C . PRO A 1 269 ? 2.234 -8.961 -22.891 1 93.69 269 PRO A C 1
ATOM 2032 O O . PRO A 1 269 ? 1.666 -8.539 -23.906 1 93.69 269 PRO A O 1
ATOM 2035 N N . VAL A 1 270 ? 1.724 -9.039 -21.688 1 87.38 270 VAL A N 1
ATOM 2036 C CA . VAL A 1 270 ? 0.461 -8.383 -21.375 1 87.38 270 VAL A CA 1
ATOM 2037 C C . VAL A 1 270 ? 0.732 -6.984 -20.812 1 87.38 270 VAL A C 1
ATOM 2039 O O . VAL A 1 270 ? 1.587 -6.812 -19.953 1 87.38 270 VAL A O 1
ATOM 2042 N N . THR A 1 271 ? -0.001 -5.977 -21.328 1 82.38 271 THR A N 1
ATOM 2043 C CA . THR A 1 271 ? 0.282 -4.613 -20.891 1 82.38 271 THR A CA 1
ATOM 2044 C C . THR A 1 271 ? -0.848 -4.078 -20.016 1 82.38 271 THR A C 1
ATOM 2046 O O . THR A 1 271 ? -0.63 -3.197 -19.172 1 82.38 271 THR A O 1
ATOM 2049 N N . THR A 1 272 ? -2.031 -4.52 -20.25 1 80 272 THR A N 1
ATOM 2050 C CA . THR A 1 272 ? -3.201 -4.121 -19.469 1 80 272 THR A CA 1
ATOM 2051 C C . THR A 1 272 ? -4.027 -5.34 -19.078 1 80 272 THR A C 1
ATOM 2053 O O . THR A 1 272 ? -4.148 -6.293 -19.859 1 80 272 THR A O 1
ATOM 2056 N N . PRO A 1 273 ? -4.527 -5.41 -17.953 1 76.56 273 PRO A N 1
ATOM 2057 C CA . PRO A 1 273 ? -4.516 -4.398 -16.906 1 76.56 273 PRO A CA 1
ATOM 2058 C C . PRO A 1 273 ? -3.258 -4.461 -16.031 1 76.56 273 PRO A C 1
ATOM 2060 O O . PRO A 1 273 ? -2.965 -3.516 -15.297 1 76.56 273 PRO A O 1
ATOM 2063 N N . LEU A 1 274 ? -2.586 -5.582 -16.047 1 80.75 274 LEU A N 1
ATOM 2064 C CA . LEU A 1 274 ? -1.316 -5.734 -15.344 1 80.75 274 LEU A CA 1
ATOM 2065 C C . LEU A 1 274 ? -0.177 -5.988 -16.328 1 80.75 274 LEU A C 1
ATOM 2067 O O . LEU A 1 274 ? -0.328 -6.77 -17.266 1 80.75 274 LEU A O 1
ATOM 2071 N N . LYS A 1 275 ? 0.829 -5.293 -16.188 1 80.88 275 LYS A N 1
ATOM 2072 C CA . LYS A 1 275 ? 1.985 -5.535 -17.047 1 80.88 275 LYS A CA 1
ATOM 2073 C C . LYS A 1 275 ? 2.691 -6.832 -16.672 1 80.88 275 LYS A C 1
ATOM 2075 O O . LYS A 1 275 ? 3.268 -6.938 -15.586 1 80.88 275 LYS A O 1
ATOM 2080 N N . MET A 1 276 ? 2.615 -7.832 -17.516 1 86.12 276 MET A N 1
ATOM 2081 C CA . MET A 1 276 ? 3.236 -9.133 -17.297 1 86.12 276 MET A CA 1
ATOM 2082 C C . MET A 1 276 ? 4.117 -9.523 -18.484 1 86.12 276 MET A C 1
ATOM 2084 O O . MET A 1 276 ? 3.668 -9.5 -19.625 1 86.12 276 MET A O 1
ATOM 2088 N N . GLU A 1 277 ? 5.34 -9.773 -18.203 1 91.06 277 GLU A N 1
ATOM 2089 C CA . GLU A 1 277 ? 6.227 -10.352 -19.203 1 91.06 277 GLU A CA 1
ATOM 2090 C C . GLU A 1 277 ? 6.051 -11.867 -19.281 1 91.06 277 GLU A C 1
ATOM 2092 O O . GLU A 1 277 ? 6.352 -12.586 -18.328 1 91.06 277 GLU A O 1
ATOM 2097 N N . ILE A 1 278 ? 5.59 -12.336 -20.422 1 93.62 278 ILE A N 1
ATOM 2098 C CA . ILE A 1 278 ? 5.289 -13.758 -20.594 1 93.62 278 ILE A CA 1
ATOM 2099 C C . ILE A 1 278 ? 6.113 -14.312 -21.75 1 93.62 278 ILE A C 1
ATOM 2101 O O . ILE A 1 278 ? 6.102 -13.758 -22.859 1 93.62 278 ILE A O 1
ATOM 2105 N N . ARG A 1 279 ? 6.75 -15.383 -21.484 1 96.19 279 ARG A N 1
ATOM 2106 C CA . ARG A 1 279 ? 7.559 -16.062 -22.484 1 96.19 279 ARG A CA 1
ATOM 2107 C C . ARG A 1 279 ? 7.055 -17.484 -22.719 1 96.19 279 ARG A C 1
ATOM 2109 O O . ARG A 1 279 ? 6.723 -18.203 -21.781 1 96.19 279 ARG A O 1
ATOM 2116 N N . TYR A 1 280 ? 7.012 -17.844 -23.984 1 96.69 280 TYR A N 1
ATOM 2117 C CA . TYR A 1 280 ? 6.656 -19.188 -24.406 1 96.69 280 TYR A CA 1
ATOM 2118 C C . TYR A 1 280 ? 7.859 -19.906 -25 1 96.69 280 TYR A C 1
ATOM 2120 O O . TYR A 1 280 ? 8.555 -19.375 -25.859 1 96.69 280 TYR A O 1
ATOM 2128 N N . ASP A 1 281 ? 8.141 -21.062 -24.516 1 97.31 281 ASP A N 1
ATOM 2129 C CA . ASP A 1 281 ? 9.125 -21.984 -25.078 1 97.31 281 ASP A CA 1
ATOM 2130 C C . ASP A 1 281 ? 8.508 -23.344 -25.344 1 97.31 281 ASP A C 1
ATOM 2132 O O . ASP A 1 281 ? 7.918 -23.969 -24.453 1 97.31 281 ASP A O 1
ATOM 2136 N N . GLY A 1 282 ? 8.711 -23.781 -26.609 1 96.5 282 GLY A N 1
ATOM 2137 C CA . GLY A 1 282 ? 8.031 -25.047 -26.875 1 96.5 282 GLY A CA 1
ATOM 2138 C C . GLY A 1 282 ? 8.578 -25.766 -28.094 1 96.5 282 GLY A C 1
ATOM 2139 O O . GLY A 1 282 ? 9.617 -25.375 -28.641 1 96.5 282 GLY A O 1
ATOM 2140 N N . ILE A 1 283 ? 7.977 -26.891 -28.375 1 95.31 283 ILE A N 1
ATOM 2141 C CA . ILE A 1 283 ? 8.344 -27.766 -29.484 1 95.31 283 ILE A CA 1
ATOM 2142 C C . ILE A 1 283 ? 7.078 -28.281 -30.188 1 95.31 283 ILE A C 1
ATOM 2144 O O . ILE A 1 283 ? 6.043 -28.469 -29.547 1 95.31 283 ILE A O 1
ATOM 2148 N N . VAL A 1 284 ? 7.223 -28.406 -31.469 1 94 284 VAL A N 1
ATOM 2149 C CA . VAL A 1 284 ? 6.133 -28.969 -32.281 1 94 284 VAL A CA 1
ATOM 2150 C C . VAL A 1 284 ? 6.52 -30.359 -32.781 1 94 284 VAL A C 1
ATOM 2152 O O . VAL A 1 284 ? 7.652 -30.578 -33.219 1 94 284 VAL A O 1
ATOM 2155 N N . ASP A 1 285 ? 5.629 -31.266 -32.625 1 92.12 285 ASP A N 1
ATOM 2156 C CA . ASP A 1 285 ? 5.734 -32.625 -33.188 1 92.12 285 ASP A CA 1
ATOM 2157 C C . ASP A 1 285 ? 4.477 -33 -33.969 1 92.12 285 ASP A C 1
ATOM 2159 O O . ASP A 1 285 ? 3.531 -33.531 -33.375 1 92.12 285 ASP A O 1
ATOM 2163 N N . GLY A 1 286 ? 4.676 -32.844 -35.281 1 90.44 286 GLY A N 1
ATOM 2164 C CA . GLY A 1 286 ? 3.469 -33 -36.062 1 90.44 286 GLY A CA 1
ATOM 2165 C C . GLY A 1 286 ? 2.377 -32.031 -35.75 1 90.44 286 GLY A C 1
ATOM 2166 O O . GLY A 1 286 ? 2.59 -30.812 -35.812 1 90.44 286 GLY A O 1
ATOM 2167 N N . ASP A 1 287 ? 1.271 -32.531 -35.25 1 92.62 287 ASP A N 1
ATOM 2168 C CA . ASP A 1 287 ? 0.138 -31.672 -34.906 1 92.62 287 ASP A CA 1
ATOM 2169 C C . ASP A 1 287 ? 0.026 -31.469 -33.406 1 92.62 287 ASP A C 1
ATOM 2171 O O . ASP A 1 287 ? -1.009 -31.016 -32.906 1 92.62 287 ASP A O 1
ATOM 2175 N N . LEU A 1 288 ? 1.104 -31.797 -32.781 1 93.81 288 LEU A N 1
ATOM 2176 C CA . LEU A 1 288 ? 1.159 -31.578 -31.328 1 93.81 288 LEU A CA 1
ATOM 2177 C C . LEU A 1 288 ? 2.145 -30.469 -30.984 1 93.81 288 LEU A C 1
ATOM 2179 O O . LEU A 1 288 ? 3.188 -30.344 -31.625 1 93.81 288 LEU A O 1
ATOM 2183 N N . ILE A 1 289 ? 1.759 -29.672 -30.031 1 94.94 289 ILE A N 1
ATOM 2184 C CA . ILE A 1 289 ? 2.635 -28.641 -29.516 1 94.94 289 ILE A CA 1
ATOM 2185 C C . ILE A 1 289 ? 2.74 -28.766 -28 1 94.94 289 ILE A C 1
ATOM 2187 O O . ILE A 1 289 ? 1.778 -29.156 -27.328 1 94.94 289 ILE A O 1
ATOM 2191 N N . SER A 1 290 ? 3.865 -28.578 -27.406 1 95.75 290 SER A N 1
ATOM 2192 C CA . SER A 1 290 ? 4.043 -28.594 -25.953 1 95.75 290 SER A CA 1
ATOM 2193 C C . SER A 1 290 ? 5.238 -27.75 -25.531 1 95.75 290 SER A C 1
ATOM 2195 O O . SER A 1 290 ? 6.109 -27.453 -26.344 1 95.75 290 SER A O 1
ATOM 2197 N N . GLY A 1 291 ? 5.184 -27.266 -24.312 1 96.31 291 GLY A N 1
ATOM 2198 C CA . GLY A 1 291 ? 6.285 -26.469 -23.797 1 96.31 291 GLY A CA 1
ATOM 2199 C C . GLY A 1 291 ? 5.992 -25.828 -22.453 1 96.31 291 GLY A C 1
ATOM 2200 O O . GLY A 1 291 ? 5.324 -26.422 -21.609 1 96.31 291 GLY A O 1
ATOM 2201 N N . HIS A 1 292 ? 6.66 -24.672 -22.281 1 95.88 292 HIS A N 1
ATOM 2202 C CA . HIS A 1 292 ? 6.535 -23.984 -21 1 95.88 292 HIS A CA 1
ATOM 2203 C C . HIS A 1 292 ? 6.219 -22.5 -21.203 1 95.88 292 HIS A C 1
ATOM 2205 O O . HIS A 1 292 ? 6.723 -21.875 -22.141 1 95.88 292 HIS A O 1
ATOM 2211 N N . ILE A 1 293 ? 5.355 -22.062 -20.344 1 94.94 293 ILE A N 1
ATOM 2212 C CA . ILE A 1 293 ? 5.039 -20.641 -20.234 1 94.94 293 ILE A CA 1
ATOM 2213 C C . ILE A 1 293 ? 5.68 -20.078 -18.969 1 94.94 293 ILE A C 1
ATOM 2215 O O . ILE A 1 293 ? 5.414 -20.547 -17.859 1 94.94 293 ILE A O 1
ATOM 2219 N N . THR A 1 294 ? 6.496 -19.078 -19.172 1 92.38 294 THR A N 1
ATOM 2220 C CA . THR A 1 294 ? 7.133 -18.422 -18.031 1 92.38 294 THR A CA 1
ATOM 2221 C C . THR A 1 294 ? 6.57 -17.016 -17.844 1 92.38 294 THR A C 1
ATOM 2223 O O . THR A 1 294 ? 6.66 -16.188 -18.75 1 92.38 294 THR A O 1
ATOM 2226 N N . ILE A 1 295 ? 5.965 -16.766 -16.75 1 89.31 295 ILE A N 1
ATOM 2227 C CA . ILE A 1 295 ? 5.504 -15.445 -16.359 1 89.31 295 ILE A CA 1
ATOM 2228 C C . ILE A 1 295 ? 6.492 -14.828 -15.367 1 89.31 295 ILE A C 1
ATOM 2230 O O . ILE A 1 295 ? 6.699 -15.359 -14.273 1 89.31 295 ILE A O 1
ATOM 2234 N N . GLN A 1 296 ? 7.055 -13.758 -15.852 1 86.19 296 GLN A N 1
ATOM 2235 C CA . GLN A 1 296 ? 8.062 -13.109 -15.016 1 86.19 296 GLN A CA 1
ATOM 2236 C C . GLN A 1 296 ? 7.5 -12.758 -13.641 1 86.19 296 GLN A C 1
ATOM 2238 O O . GLN A 1 296 ? 6.445 -12.117 -13.547 1 86.19 296 GLN A O 1
ATOM 2243 N N . GLY A 1 297 ? 8.25 -13.203 -12.664 1 82.19 297 GLY A N 1
ATOM 2244 C CA . GLY A 1 297 ? 7.84 -12.891 -11.305 1 82.19 297 GLY A CA 1
ATOM 2245 C C . GLY A 1 297 ? 6.824 -13.867 -10.75 1 82.19 297 GLY A C 1
ATOM 2246 O O . GLY A 1 297 ? 6.496 -13.82 -9.562 1 82.19 297 GLY A O 1
ATOM 2247 N N . THR A 1 298 ? 6.23 -14.695 -11.469 1 82.81 298 THR A N 1
ATOM 2248 C CA . THR A 1 298 ? 5.199 -15.625 -11.023 1 82.81 298 THR A CA 1
ATOM 2249 C C . THR A 1 298 ? 5.707 -17.062 -11.078 1 82.81 298 THR A C 1
ATOM 2251 O O . THR A 1 298 ? 5.754 -17.75 -10.055 1 82.81 298 THR A O 1
ATOM 2254 N N . GLY A 1 299 ? 6.121 -17.5 -12.266 1 84.69 299 GLY A N 1
ATOM 2255 C CA . GLY A 1 299 ? 6.602 -18.875 -12.367 1 84.69 299 GLY A CA 1
ATOM 2256 C C . GLY A 1 299 ? 6.57 -19.422 -13.781 1 84.69 299 GLY A C 1
ATOM 2257 O O . GLY A 1 299 ? 6.363 -18.672 -14.734 1 84.69 299 GLY A O 1
ATOM 2258 N N . THR A 1 300 ? 6.996 -20.688 -13.883 1 88.19 300 THR A N 1
ATOM 2259 C CA . THR A 1 300 ? 7.004 -21.422 -15.148 1 88.19 300 THR A CA 1
ATOM 2260 C C . THR A 1 300 ? 6.012 -22.578 -15.117 1 88.19 300 THR A C 1
ATOM 2262 O O . THR A 1 300 ? 5.98 -23.344 -14.148 1 88.19 300 THR A O 1
ATOM 2265 N N . PHE A 1 301 ? 5.219 -22.656 -16.156 1 88.5 301 PHE A N 1
ATOM 2266 C CA . PHE A 1 301 ? 4.125 -23.625 -16.25 1 88.5 301 PHE A CA 1
ATOM 2267 C C . PHE A 1 301 ? 4.137 -24.344 -17.578 1 88.5 301 PHE A C 1
ATOM 2269 O O . PHE A 1 301 ? 4.699 -23.844 -18.562 1 88.5 301 PHE A O 1
ATOM 2276 N N . SER A 1 302 ? 3.539 -25.484 -17.594 1 91 302 SER A N 1
ATOM 2277 C CA . SER A 1 302 ? 3.5 -26.25 -18.844 1 91 302 SER A CA 1
ATOM 2278 C C . SER A 1 302 ? 2.279 -25.875 -19.672 1 91 302 SER A C 1
ATOM 2280 O O . SER A 1 302 ? 1.298 -25.344 -19.156 1 91 302 SER A O 1
ATOM 2282 N N . PHE A 1 303 ? 2.428 -26.109 -20.938 1 94.69 303 PHE A N 1
ATOM 2283 C CA . PHE A 1 303 ? 1.28 -26.062 -21.828 1 94.69 303 PHE A CA 1
ATOM 2284 C C . PHE A 1 303 ? 1.381 -27.172 -22.891 1 94.69 303 PHE A C 1
ATOM 2286 O O . PHE A 1 303 ? 2.467 -27.688 -23.141 1 94.69 303 PHE A O 1
ATOM 2293 N N . ASP A 1 304 ? 0.312 -27.578 -23.391 1 95.38 304 ASP A N 1
ATOM 2294 C CA . ASP A 1 304 ? 0.227 -28.5 -24.531 1 95.38 304 ASP A CA 1
ATOM 2295 C C . ASP A 1 304 ? -1.008 -28.203 -25.375 1 95.38 304 ASP A C 1
ATOM 2297 O O . ASP A 1 304 ? -1.894 -27.453 -24.953 1 95.38 304 ASP A O 1
ATOM 2301 N N . GLY A 1 305 ? -0.911 -28.734 -26.609 1 95.5 305 GLY A N 1
ATOM 2302 C CA . GLY A 1 305 ? -2.031 -28.422 -27.484 1 95.5 305 GLY A CA 1
ATOM 2303 C C . GLY A 1 305 ? -1.95 -29.125 -28.812 1 95.5 305 GLY A C 1
ATOM 2304 O O . GLY A 1 305 ? -1.123 -30.016 -29.016 1 95.5 305 GLY A O 1
ATOM 2305 N N . ILE A 1 306 ? -2.941 -28.703 -29.672 1 94.94 306 ILE A N 1
ATOM 2306 C CA . ILE A 1 306 ? -3.057 -29.344 -30.984 1 94.94 306 ILE A CA 1
ATOM 2307 C C . ILE A 1 306 ? -3.242 -28.266 -32.062 1 94.94 306 ILE A C 1
ATOM 2309 O O . ILE A 1 306 ? -3.789 -27.203 -31.797 1 94.94 306 ILE A O 1
ATOM 2313 N N . ARG A 1 307 ? -2.768 -28.641 -33.219 1 94.25 307 ARG A N 1
ATOM 2314 C CA . ARG A 1 307 ? -2.988 -27.781 -34.375 1 94.25 307 ARG A CA 1
ATOM 2315 C C . ARG A 1 307 ? -4.453 -27.812 -34.812 1 94.25 307 ARG A C 1
ATOM 2317 O O . ARG A 1 307 ? -5.09 -28.875 -34.812 1 94.25 307 ARG A O 1
ATOM 2324 N N . VAL A 1 308 ? -5.043 -26.719 -35.188 1 92.31 308 VAL A N 1
ATOM 2325 C CA . VAL A 1 308 ? -6.43 -26.688 -35.656 1 92.31 308 VAL A CA 1
ATOM 2326 C C . VAL A 1 308 ? -6.508 -25.984 -37 1 92.31 308 VAL A C 1
ATOM 2328 O O . VAL A 1 308 ? -5.656 -25.172 -37.344 1 92.31 308 VAL A O 1
ATOM 2331 N N . MET B 1 1 ? 9.781 -6.23 21.578 1 84.38 1 MET B N 1
ATOM 2332 C CA . MET B 1 1 ? 11.234 -6.184 21.422 1 84.38 1 MET B CA 1
ATOM 2333 C C . MET B 1 1 ? 11.727 -4.742 21.375 1 84.38 1 MET B C 1
ATOM 2335 O O . MET B 1 1 ? 10.969 -3.828 21.047 1 84.38 1 MET B O 1
ATOM 2339 N N . LYS B 1 2 ? 12.984 -4.699 21.641 1 90.69 2 LYS B N 1
ATOM 2340 C CA . LYS B 1 2 ? 13.57 -3.363 21.578 1 90.69 2 LYS B CA 1
ATOM 2341 C C . LYS B 1 2 ? 13.703 -2.891 20.141 1 90.69 2 LYS B C 1
ATOM 2343 O O . LYS B 1 2 ? 14.109 -3.656 19.266 1 90.69 2 LYS B O 1
ATOM 2348 N N . ARG B 1 3 ? 13.297 -1.644 19.922 1 97.19 3 ARG B N 1
ATOM 2349 C CA . ARG B 1 3 ? 13.453 -1.04 18.594 1 97.19 3 ARG B CA 1
ATOM 2350 C C . ARG B 1 3 ? 14.883 -0.557 18.391 1 97.19 3 ARG B C 1
ATOM 2352 O O . ARG B 1 3 ? 15.531 -0.082 19.328 1 97.19 3 ARG B O 1
ATOM 2359 N N . PRO B 1 4 ? 15.391 -0.701 17.188 1 97.62 4 PRO B N 1
ATOM 2360 C CA . PRO B 1 4 ? 16.719 -0.132 16.906 1 97.62 4 PRO B CA 1
ATOM 2361 C C . PRO B 1 4 ? 16.797 1.361 17.219 1 97.62 4 PRO B C 1
ATOM 2363 O O . PRO B 1 4 ? 15.844 2.104 16.938 1 97.62 4 PRO B O 1
ATOM 2366 N N . THR B 1 5 ? 17.906 1.837 17.766 1 96.19 5 THR B N 1
ATOM 2367 C CA . THR B 1 5 ? 18.078 3.232 18.156 1 96.19 5 THR B CA 1
ATOM 2368 C C . THR B 1 5 ? 18.938 3.986 17.156 1 96.19 5 THR B C 1
ATOM 2370 O O . THR B 1 5 ? 19.266 5.156 17.359 1 96.19 5 THR B O 1
ATOM 2373 N N . GLU B 1 6 ? 19.453 3.312 16.203 1 97.19 6 GLU B N 1
ATOM 2374 C CA . GLU B 1 6 ? 20.141 3.871 15.055 1 97.19 6 GLU B CA 1
ATOM 2375 C C . GLU B 1 6 ? 19.672 3.223 13.758 1 97.19 6 GLU B C 1
ATOM 2377 O O . GLU B 1 6 ? 19.156 2.104 13.766 1 97.19 6 GLU B O 1
ATOM 2382 N N . PRO B 1 7 ? 19.891 3.893 12.641 1 98.38 7 PRO B N 1
ATOM 2383 C CA . PRO B 1 7 ? 19.453 3.293 11.375 1 98.38 7 PRO B CA 1
ATOM 2384 C C . PRO B 1 7 ? 20.203 2.006 11.039 1 98.38 7 PRO B C 1
ATOM 2386 O O . PRO B 1 7 ? 21.438 1.981 11.07 1 98.38 7 PRO B O 1
ATOM 2389 N N . ARG B 1 8 ? 19.469 0.928 10.773 1 98.69 8 ARG B N 1
ATOM 2390 C CA . ARG B 1 8 ? 20.062 -0.288 10.219 1 98.69 8 ARG B CA 1
ATOM 2391 C C . ARG B 1 8 ? 20.359 -0.122 8.734 1 98.69 8 ARG B C 1
ATOM 2393 O O . ARG B 1 8 ? 21.25 -0.794 8.195 1 98.69 8 ARG B O 1
ATOM 2400 N N . ILE B 1 9 ? 19.594 0.708 8.055 1 98.44 9 ILE B N 1
ATOM 2401 C CA . ILE B 1 9 ? 19.812 1.148 6.68 1 98.44 9 ILE B CA 1
ATOM 2402 C C . ILE B 1 9 ? 19.984 2.664 6.648 1 98.44 9 ILE B C 1
ATOM 2404 O O . ILE B 1 9 ? 19.031 3.416 6.859 1 98.44 9 ILE B O 1
ATOM 2408 N N . PRO B 1 10 ? 21.109 3.125 6.402 1 97.12 10 PRO B N 1
ATOM 2409 C CA . PRO B 1 10 ? 21.344 4.57 6.41 1 97.12 10 PRO B CA 1
ATOM 2410 C C . PRO B 1 10 ? 20.594 5.297 5.301 1 97.12 10 PRO B C 1
ATOM 2412 O O . PRO B 1 10 ? 20.516 4.793 4.176 1 97.12 10 PRO B O 1
ATOM 2415 N N . PRO B 1 11 ? 20.031 6.441 5.648 1 97.06 11 PRO B N 1
ATOM 2416 C CA . PRO B 1 11 ? 19.422 7.234 4.578 1 97.06 11 PRO B CA 1
ATOM 2417 C C . PRO B 1 11 ? 20.438 7.676 3.52 1 97.06 11 PRO B C 1
ATOM 2419 O O . PRO B 1 11 ? 21.609 7.902 3.836 1 97.06 11 PRO B O 1
ATOM 2422 N N . VAL B 1 12 ? 20.016 7.762 2.287 1 96.81 12 VAL B N 1
ATOM 2423 C CA . VAL B 1 12 ? 20.906 8.188 1.211 1 96.81 12 VAL B CA 1
ATOM 2424 C C . VAL B 1 12 ? 21.203 9.68 1.344 1 96.81 12 VAL B C 1
ATOM 2426 O O . VAL B 1 12 ? 20.438 10.414 1.991 1 96.81 12 VAL B O 1
ATOM 2429 N N . ASP B 1 13 ? 22.234 10.086 0.695 1 94.81 13 ASP B N 1
ATOM 2430 C CA . ASP B 1 13 ? 22.562 11.5 0.604 1 94.81 13 ASP B CA 1
ATOM 2431 C C . ASP B 1 13 ? 21.547 12.242 -0.27 1 94.81 13 ASP B C 1
ATOM 2433 O O . ASP B 1 13 ? 21.156 11.75 -1.327 1 94.81 13 ASP B O 1
ATOM 2437 N N . THR B 1 14 ? 21.172 13.414 0.213 1 91.12 14 THR B N 1
ATOM 2438 C CA . THR B 1 14 ? 20.203 14.203 -0.532 1 91.12 14 THR B CA 1
ATOM 2439 C C . THR B 1 14 ? 20.734 14.531 -1.926 1 91.12 14 THR B C 1
ATOM 2441 O O . THR B 1 14 ? 19.953 14.68 -2.871 1 91.12 14 THR B O 1
ATOM 2444 N N . ALA B 1 15 ? 22 14.625 -2.127 1 91.44 15 ALA B N 1
ATOM 2445 C CA . ALA B 1 15 ? 22.609 14.953 -3.406 1 91.44 15 ALA B CA 1
ATOM 2446 C C . ALA B 1 15 ? 22.344 13.859 -4.441 1 91.44 15 ALA B C 1
ATOM 2448 O O . ALA B 1 15 ? 22.406 14.117 -5.648 1 91.44 15 ALA B O 1
ATOM 2449 N N . SER B 1 16 ? 22.062 12.648 -3.959 1 92.81 16 SER B N 1
ATOM 2450 C CA . SER B 1 16 ? 21.844 11.531 -4.863 1 92.81 16 SER B CA 1
ATOM 2451 C C . SER B 1 16 ? 20.375 11.406 -5.254 1 92.81 16 SER B C 1
ATOM 2453 O O . SER B 1 16 ? 20.016 10.594 -6.113 1 92.81 16 SER B O 1
ATOM 2455 N N . MET B 1 17 ? 19.594 12.242 -4.684 1 93.06 17 MET B N 1
ATOM 2456 C CA . MET B 1 17 ? 18.141 12.164 -4.91 1 93.06 17 MET B CA 1
ATOM 2457 C C . MET B 1 17 ? 17.75 13 -6.117 1 93.06 17 MET B C 1
ATOM 2459 O O . MET B 1 17 ? 18.422 13.969 -6.469 1 93.06 17 MET B O 1
ATOM 2463 N N . THR B 1 18 ? 16.703 12.602 -6.777 1 91.81 18 THR B N 1
ATOM 2464 C CA . THR B 1 18 ? 16.109 13.438 -7.816 1 91.81 18 THR B CA 1
ATOM 2465 C C . THR B 1 18 ? 15.516 14.703 -7.215 1 91.81 18 THR B C 1
ATOM 2467 O O . THR B 1 18 ? 15.312 14.789 -6.004 1 91.81 18 THR B O 1
ATOM 2470 N N . GLU B 1 19 ? 15.195 15.664 -8.023 1 87.38 19 GLU B N 1
ATOM 2471 C CA . GLU B 1 19 ? 14.586 16.906 -7.566 1 87.38 19 GLU B CA 1
ATOM 2472 C C . GLU B 1 19 ? 13.25 16.656 -6.863 1 87.38 19 GLU B C 1
ATOM 2474 O O . GLU B 1 19 ? 13.008 17.172 -5.781 1 87.38 19 GLU B O 1
ATOM 2479 N N . ASN B 1 20 ? 12.422 15.82 -7.453 1 87.56 20 ASN B N 1
ATOM 2480 C CA . ASN B 1 20 ? 11.125 15.516 -6.863 1 87.56 20 ASN B CA 1
ATOM 2481 C C . ASN B 1 20 ? 11.266 14.836 -5.508 1 87.56 20 ASN B C 1
ATOM 2483 O O . ASN B 1 20 ? 10.508 15.117 -4.578 1 87.56 20 ASN B O 1
ATOM 2487 N N . GLN B 1 21 ? 12.25 13.945 -5.395 1 89.69 21 GLN B N 1
ATOM 2488 C CA . GLN B 1 21 ? 12.5 13.273 -4.129 1 89.69 21 GLN B CA 1
ATOM 2489 C C . GLN B 1 21 ? 12.961 14.258 -3.061 1 89.69 21 GLN B C 1
ATOM 2491 O O . GLN B 1 21 ? 12.562 14.156 -1.898 1 89.69 21 GLN B O 1
ATOM 2496 N N . ARG B 1 22 ? 13.711 15.203 -3.451 1 87.12 22 ARG B N 1
ATOM 2497 C CA . ARG B 1 22 ? 14.188 16.219 -2.518 1 87.12 22 ARG B CA 1
ATOM 2498 C C . ARG B 1 22 ? 13.039 17.078 -2.004 1 87.12 22 ARG B C 1
ATOM 2500 O O . ARG B 1 22 ? 12.984 17.406 -0.817 1 87.12 22 ARG B O 1
ATOM 2507 N N . VAL B 1 23 ? 12.18 17.438 -2.885 1 82.75 23 VAL B N 1
ATOM 2508 C CA . VAL B 1 23 ? 11.016 18.234 -2.498 1 82.75 23 VAL B CA 1
ATOM 2509 C C . VAL B 1 23 ? 10.18 17.453 -1.487 1 82.75 23 VAL B C 1
ATOM 2511 O O . VAL B 1 23 ? 9.758 18 -0.465 1 82.75 23 VAL B O 1
ATOM 2514 N N . LEU B 1 24 ? 9.992 16.203 -1.759 1 85.5 24 LEU B N 1
ATOM 2515 C CA . LEU B 1 24 ? 9.203 15.359 -0.865 1 85.5 24 LEU B CA 1
ATOM 2516 C C . LEU B 1 24 ? 9.875 15.234 0.499 1 85.5 24 LEU B C 1
ATOM 2518 O O . LEU B 1 24 ? 9.203 15.305 1.533 1 85.5 24 LEU B O 1
ATOM 2522 N N . ALA B 1 25 ? 11.156 15.055 0.452 1 84.38 25 ALA B N 1
ATOM 2523 C CA . ALA B 1 25 ? 11.914 14.938 1.698 1 84.38 25 ALA B CA 1
ATOM 2524 C C . ALA B 1 25 ? 11.82 16.234 2.514 1 84.38 25 ALA B C 1
ATOM 2526 O O . ALA B 1 25 ? 11.93 16.203 3.742 1 84.38 25 ALA B O 1
ATOM 2527 N N . GLY B 1 26 ? 11.562 17.297 1.849 1 76.94 26 GLY B N 1
ATOM 2528 C CA . GLY B 1 26 ? 11.539 18.609 2.49 1 76.94 26 GLY B CA 1
ATOM 2529 C C . GLY B 1 26 ? 10.227 18.906 3.189 1 76.94 26 GLY B C 1
ATOM 2530 O O . GLY B 1 26 ? 10.141 19.844 3.979 1 76.94 26 GLY B O 1
ATOM 2531 N N . ILE B 1 27 ? 9.227 18.062 2.912 1 72.19 27 ILE B N 1
ATOM 2532 C CA . ILE B 1 27 ? 7.914 18.375 3.467 1 72.19 27 ILE B CA 1
ATOM 2533 C C . ILE B 1 27 ? 7.766 17.734 4.844 1 72.19 27 ILE B C 1
ATOM 2535 O O . ILE B 1 27 ? 6.715 17.859 5.48 1 72.19 27 ILE B O 1
ATOM 2539 N N . GLY B 1 28 ? 8.852 17.141 5.414 1 71.81 28 GLY B N 1
ATOM 2540 C CA . GLY B 1 28 ? 8.805 16.797 6.828 1 71.81 28 GLY B CA 1
ATOM 2541 C C . GLY B 1 28 ? 9.102 15.336 7.105 1 71.81 28 GLY B C 1
ATOM 2542 O O . GLY B 1 28 ? 9.156 14.914 8.258 1 71.81 28 GLY B O 1
ATOM 2543 N N . ALA B 1 29 ? 9.172 14.578 6.148 1 77.81 29 ALA B N 1
ATOM 2544 C CA . ALA B 1 29 ? 9.484 13.164 6.375 1 77.81 29 ALA B CA 1
ATOM 2545 C C . ALA B 1 29 ? 10.703 12.742 5.562 1 77.81 29 ALA B C 1
ATOM 2547 O O . ALA B 1 29 ? 10.617 11.836 4.734 1 77.81 29 ALA B O 1
ATOM 2548 N N . SER B 1 30 ? 11.773 13.391 5.93 1 86 30 SER B N 1
ATOM 2549 C CA . SER B 1 30 ? 12.992 13.266 5.141 1 86 30 SER B CA 1
ATOM 2550 C C . SER B 1 30 ? 13.594 11.867 5.281 1 86 30 SER B C 1
ATOM 2552 O O . SER B 1 30 ? 13.867 11.203 4.277 1 86 30 SER B O 1
ATOM 2554 N N . ASN B 1 31 ? 13.703 11.398 6.484 1 95.06 31 ASN B N 1
ATOM 2555 C CA . ASN B 1 31 ? 14.453 10.172 6.723 1 95.06 31 ASN B CA 1
ATOM 2556 C C . ASN B 1 31 ? 13.766 8.961 6.102 1 95.06 31 ASN B C 1
ATOM 2558 O O . ASN B 1 31 ? 14.43 8.047 5.605 1 95.06 31 ASN B O 1
ATOM 2562 N N . VAL B 1 32 ? 12.422 8.906 6.148 1 96.62 32 VAL B N 1
ATOM 2563 C CA . VAL B 1 32 ? 11.719 7.781 5.535 1 96.62 32 VAL B CA 1
ATOM 2564 C C . VAL B 1 32 ? 11.906 7.816 4.023 1 96.62 32 VAL B C 1
ATOM 2566 O O . VAL B 1 32 ? 12.141 6.781 3.396 1 96.62 32 VAL B O 1
ATOM 2569 N N . ILE B 1 33 ? 11.852 9.031 3.432 1 95 33 ILE B N 1
ATOM 2570 C CA . ILE B 1 33 ? 12.016 9.195 1.99 1 95 33 ILE B CA 1
ATOM 2571 C C . ILE B 1 33 ? 13.438 8.797 1.586 1 95 33 ILE B C 1
ATOM 2573 O O . ILE B 1 33 ? 13.625 7.969 0.689 1 95 33 ILE B O 1
ATOM 2577 N N . ARG B 1 34 ? 14.367 9.281 2.307 1 96.44 34 ARG B N 1
ATOM 2578 C CA . ARG B 1 34 ? 15.766 9.047 1.987 1 96.44 34 ARG B CA 1
ATOM 2579 C C . ARG B 1 34 ? 16.125 7.578 2.168 1 96.44 34 ARG B C 1
ATOM 2581 O O . ARG B 1 34 ? 17.125 7.109 1.618 1 96.44 34 ARG B O 1
ATOM 2588 N N . THR B 1 35 ? 15.453 6.859 2.992 1 98 35 THR B N 1
ATOM 2589 C CA . THR B 1 35 ? 15.727 5.441 3.188 1 98 35 THR B CA 1
ATOM 2590 C C . THR B 1 35 ? 15.047 4.605 2.105 1 98 35 THR B C 1
ATOM 2592 O O . THR B 1 35 ? 15.641 3.66 1.584 1 98 35 THR B O 1
ATOM 2595 N N . LEU B 1 36 ? 13.867 4.996 1.718 1 97.5 36 LEU B N 1
ATOM 2596 C CA . LEU B 1 36 ? 13.047 4.137 0.876 1 97.5 36 LEU B CA 1
ATOM 2597 C C . LEU B 1 36 ? 13.328 4.391 -0.601 1 97.5 36 LEU B C 1
ATOM 2599 O O . LEU B 1 36 ? 13.07 3.527 -1.443 1 97.5 36 LEU B O 1
ATOM 2603 N N . VAL B 1 37 ? 13.945 5.496 -0.996 1 96.19 37 VAL B N 1
ATOM 2604 C CA . VAL B 1 37 ? 14.117 5.891 -2.391 1 96.19 37 VAL B CA 1
ATOM 2605 C C . VAL B 1 37 ? 15.102 4.949 -3.08 1 96.19 37 VAL B C 1
ATOM 2607 O O . VAL B 1 37 ? 15.164 4.898 -4.309 1 96.19 37 VAL B O 1
ATOM 2610 N N . ARG B 1 38 ? 15.906 4.195 -2.344 1 96.38 38 ARG B N 1
ATOM 2611 C CA . ARG B 1 38 ? 16.844 3.236 -2.93 1 96.38 38 ARG B CA 1
ATOM 2612 C C . ARG B 1 38 ? 16.094 2.141 -3.684 1 96.38 38 ARG B C 1
ATOM 2614 O O . ARG B 1 38 ? 16.672 1.459 -4.531 1 96.38 38 ARG B O 1
ATOM 2621 N N . HIS B 1 39 ? 14.875 1.883 -3.32 1 96.75 39 HIS B N 1
ATOM 2622 C CA . HIS B 1 39 ? 13.969 1.019 -4.062 1 96.75 39 HIS B CA 1
ATOM 2623 C C . HIS B 1 39 ? 12.906 1.835 -4.801 1 96.75 39 HIS B C 1
ATOM 2625 O O . HIS B 1 39 ? 11.742 1.856 -4.395 1 96.75 39 HIS B O 1
ATOM 2631 N N . GLU B 1 40 ? 13.266 2.387 -5.914 1 94.62 40 GLU B N 1
ATOM 2632 C CA . GLU B 1 40 ? 12.523 3.453 -6.578 1 94.62 40 GLU B CA 1
ATOM 2633 C C . GLU B 1 40 ? 11.102 3.012 -6.922 1 94.62 40 GLU B C 1
ATOM 2635 O O . GLU B 1 40 ? 10.141 3.734 -6.652 1 94.62 40 GLU B O 1
ATOM 2640 N N . ASP B 1 41 ? 10.945 1.858 -7.508 1 95.19 41 ASP B N 1
ATOM 2641 C CA . ASP B 1 41 ? 9.609 1.399 -7.898 1 95.19 41 ASP B CA 1
ATOM 2642 C C . ASP B 1 41 ? 8.727 1.173 -6.676 1 95.19 41 ASP B C 1
ATOM 2644 O O . ASP B 1 41 ? 7.539 1.506 -6.691 1 95.19 41 ASP B O 1
ATOM 2648 N N . LEU B 1 42 ? 9.344 0.542 -5.668 1 98 42 LEU B N 1
ATOM 2649 C CA . LEU B 1 42 ? 8.602 0.333 -4.43 1 98 42 LEU B CA 1
ATOM 2650 C C . LEU B 1 42 ? 8.227 1.665 -3.791 1 98 42 LEU B C 1
ATOM 2652 O O . LEU B 1 42 ? 7.082 1.853 -3.365 1 98 42 LEU B O 1
ATOM 2656 N N . PHE B 1 43 ? 9.172 2.596 -3.768 1 97.06 43 PHE B N 1
ATOM 2657 C CA . PHE B 1 43 ? 8.93 3.93 -3.227 1 97.06 43 PHE B CA 1
ATOM 2658 C C . PHE B 1 43 ? 7.746 4.594 -3.924 1 97.06 43 PHE B C 1
ATOM 2660 O O . PHE B 1 43 ? 6.84 5.105 -3.264 1 97.06 43 PHE B O 1
ATOM 2667 N N . THR B 1 44 ? 7.723 4.566 -5.23 1 95.31 44 THR B N 1
ATOM 2668 C CA . THR B 1 44 ? 6.695 5.227 -6.027 1 95.31 44 THR B CA 1
ATOM 2669 C C . THR B 1 44 ? 5.32 4.617 -5.75 1 95.31 44 THR B C 1
ATOM 2671 O O . THR B 1 44 ? 4.34 5.344 -5.57 1 95.31 44 THR B O 1
ATOM 2674 N N . SER B 1 45 ? 5.234 3.322 -5.711 1 97.31 45 SER B N 1
ATOM 2675 C CA . SER B 1 45 ? 3.951 2.662 -5.504 1 97.31 45 SER B CA 1
ATOM 2676 C C . SER B 1 45 ? 3.473 2.818 -4.066 1 97.31 45 SER B C 1
ATOM 2678 O O . SER B 1 45 ? 2.275 2.975 -3.816 1 97.31 45 SER B O 1
ATOM 2680 N N . TRP B 1 46 ? 4.414 2.711 -3.08 1 97.88 46 TRP B N 1
ATOM 2681 C CA . TRP B 1 46 ? 4.105 2.98 -1.679 1 97.88 46 TRP B CA 1
ATOM 2682 C C . TRP B 1 46 ? 3.549 4.391 -1.505 1 97.88 46 TRP B C 1
ATOM 2684 O O . TRP B 1 46 ? 2.52 4.582 -0.853 1 97.88 46 TRP B O 1
ATOM 2694 N N . LEU B 1 47 ? 4.199 5.34 -2.119 1 94.62 47 LEU B N 1
ATOM 2695 C CA . LEU B 1 47 ? 3.795 6.738 -2.035 1 94.62 47 LEU B CA 1
ATOM 2696 C C . LEU B 1 47 ? 2.412 6.941 -2.646 1 94.62 47 LEU B C 1
ATOM 2698 O O . LEU B 1 47 ? 1.596 7.695 -2.109 1 94.62 47 LEU B O 1
ATOM 2702 N N . ALA B 1 48 ? 2.154 6.34 -3.73 1 94.44 48 ALA B N 1
ATOM 2703 C CA . ALA B 1 48 ? 0.876 6.5 -4.418 1 94.44 48 ALA B CA 1
ATOM 2704 C C . ALA B 1 48 ? -0.281 6.039 -3.537 1 94.44 48 ALA B C 1
ATOM 2706 O O . ALA B 1 48 ? -1.325 6.691 -3.479 1 94.44 48 ALA B O 1
ATOM 2707 N N . LEU B 1 49 ? -0.11 4.922 -2.895 1 97.88 49 LEU B N 1
ATOM 2708 C CA . LEU B 1 49 ? -1.156 4.453 -1.994 1 97.88 49 LEU B CA 1
ATOM 2709 C C . LEU B 1 49 ? -1.304 5.387 -0.798 1 97.88 49 LEU B C 1
ATOM 2711 O O . LEU B 1 49 ? -2.422 5.707 -0.389 1 97.88 49 LEU B O 1
ATOM 2715 N N . GLY B 1 50 ? -0.209 5.832 -0.239 1 95.31 50 GLY B N 1
ATOM 2716 C CA . GLY B 1 50 ? -0.261 6.797 0.846 1 95.31 50 GLY B CA 1
ATOM 2717 C C . GLY B 1 50 ? -0.962 8.086 0.463 1 95.31 50 GLY B C 1
ATOM 2718 O O . GLY B 1 50 ? -1.768 8.617 1.233 1 95.31 50 GLY B O 1
ATOM 2719 N N . GLU B 1 51 ? -0.604 8.555 -0.697 1 91.12 51 GLU B N 1
ATOM 2720 C CA . GLU B 1 51 ? -1.234 9.773 -1.199 1 91.12 51 GLU B CA 1
ATOM 2721 C C . GLU B 1 51 ? -2.746 9.602 -1.324 1 91.12 51 GLU B C 1
ATOM 2723 O O . GLU B 1 51 ? -3.51 10.492 -0.952 1 91.12 51 GLU B O 1
ATOM 2728 N N . MET B 1 52 ? -3.145 8.516 -1.871 1 94.31 52 MET B N 1
ATOM 2729 C CA . MET B 1 52 ? -4.574 8.25 -2.004 1 94.31 52 MET B CA 1
ATOM 2730 C C . MET B 1 52 ? -5.262 8.281 -0.642 1 94.31 52 MET B C 1
ATOM 2732 O O . MET B 1 52 ? -6.293 8.938 -0.476 1 94.31 52 MET B O 1
ATOM 2736 N N . LEU B 1 53 ? -4.738 7.699 0.37 1 95.69 53 LEU B N 1
ATOM 2737 C CA . LEU B 1 53 ? -5.348 7.582 1.69 1 95.69 53 LEU B CA 1
ATOM 2738 C C . LEU B 1 53 ? -5.316 8.914 2.428 1 95.69 53 LEU B C 1
ATOM 2740 O O . LEU B 1 53 ? -6.27 9.266 3.129 1 95.69 53 LEU B O 1
ATOM 2744 N N . LEU B 1 54 ? -4.223 9.641 2.258 1 90.25 54 LEU B N 1
ATOM 2745 C CA . LEU B 1 54 ? -4.016 10.875 3.014 1 90.25 54 LEU B CA 1
ATOM 2746 C C . LEU B 1 54 ? -4.723 12.047 2.348 1 90.25 54 LEU B C 1
ATOM 2748 O O . LEU B 1 54 ? -5.227 12.945 3.031 1 90.25 54 LEU B O 1
ATOM 2752 N N . VAL B 1 55 ? -4.785 12.023 1.036 1 85.31 55 VAL B N 1
ATOM 2753 C CA . VAL B 1 55 ? -5.168 13.242 0.332 1 85.31 55 VAL B CA 1
ATOM 2754 C C . VAL B 1 55 ? -6.527 13.047 -0.339 1 85.31 55 VAL B C 1
ATOM 2756 O O . VAL B 1 55 ? -7.344 13.977 -0.379 1 85.31 55 VAL B O 1
ATOM 2759 N N . ARG B 1 56 ? -6.809 11.906 -0.808 1 88.94 56 ARG B N 1
ATOM 2760 C CA . ARG B 1 56 ? -7.984 11.719 -1.652 1 88.94 56 ARG B CA 1
ATOM 2761 C C . ARG B 1 56 ? -9.008 10.805 -0.978 1 88.94 56 ARG B C 1
ATOM 2763 O O . ARG B 1 56 ? -10.016 10.445 -1.581 1 88.94 56 ARG B O 1
ATOM 2770 N N . GLY B 1 57 ? -8.688 10.406 0.2 1 92.12 57 GLY B N 1
ATOM 2771 C CA . GLY B 1 57 ? -9.594 9.516 0.907 1 92.12 57 GLY B CA 1
ATOM 2772 C C . GLY B 1 57 ? -10.906 10.172 1.287 1 92.12 57 GLY B C 1
ATOM 2773 O O . GLY B 1 57 ? -11.047 11.391 1.185 1 92.12 57 GLY B O 1
ATOM 2774 N N . ARG B 1 58 ? -11.82 9.359 1.765 1 93.75 58 ARG B N 1
ATOM 2775 C CA . ARG B 1 58 ? -13.164 9.805 2.109 1 93.75 58 ARG B CA 1
ATOM 2776 C C . ARG B 1 58 ? -13.297 10.047 3.611 1 93.75 58 ARG B C 1
ATOM 2778 O O . ARG B 1 58 ? -14.258 10.672 4.062 1 93.75 58 ARG B O 1
ATOM 2785 N N . LEU B 1 59 ? -12.406 9.516 4.363 1 96.19 59 LEU B N 1
ATOM 2786 C CA . LEU B 1 59 ? -12.414 9.781 5.797 1 96.19 59 LEU B CA 1
ATOM 2787 C C . LEU B 1 59 ? -12.055 11.234 6.086 1 96.19 59 LEU B C 1
ATOM 2789 O O . LEU B 1 59 ? -11.242 11.828 5.383 1 96.19 59 LEU B O 1
ATOM 2793 N N . SER B 1 60 ? -12.688 11.805 7.109 1 94.75 60 SER B N 1
ATOM 2794 C CA . SER B 1 60 ? -12.25 13.125 7.539 1 94.75 60 SER B CA 1
ATOM 2795 C C . SER B 1 60 ? -10.781 13.109 7.957 1 94.75 60 SER B C 1
ATOM 2797 O O . SER B 1 60 ? -10.297 12.109 8.492 1 94.75 60 SER B O 1
ATOM 2799 N N . PRO B 1 61 ? -10.117 14.227 7.734 1 93.75 61 PRO B N 1
ATOM 2800 C CA . PRO B 1 61 ? -8.727 14.297 8.172 1 93.75 61 PRO B CA 1
ATOM 2801 C C . PRO B 1 61 ? -8.555 13.984 9.656 1 93.75 61 PRO B C 1
ATOM 2803 O O . PRO B 1 61 ? -7.602 13.312 10.047 1 93.75 61 PRO B O 1
ATOM 2806 N N . ARG B 1 62 ? -9.453 14.438 10.422 1 95.69 62 ARG B N 1
ATOM 2807 C CA . ARG B 1 62 ? -9.383 14.188 11.859 1 95.69 62 ARG B CA 1
ATOM 2808 C C . ARG B 1 62 ? -9.445 12.695 12.164 1 95.69 62 ARG B C 1
ATOM 2810 O O . ARG B 1 62 ? -8.602 12.172 12.898 1 95.69 62 ARG B O 1
ATOM 2817 N N . ASP B 1 63 ? -10.461 11.977 11.57 1 97.62 63 ASP B N 1
ATOM 2818 C CA . ASP B 1 63 ? -10.625 10.547 11.828 1 97.62 63 ASP B CA 1
ATOM 2819 C C . ASP B 1 63 ? -9.406 9.766 11.344 1 97.62 63 ASP B C 1
ATOM 2821 O O . ASP B 1 63 ? -8.945 8.844 12.031 1 97.62 63 ASP B O 1
ATOM 2825 N N . ARG B 1 64 ? -8.945 10.141 10.219 1 97.94 64 ARG B N 1
ATOM 2826 C CA . ARG B 1 64 ? -7.777 9.477 9.648 1 97.94 64 ARG B CA 1
ATOM 2827 C C . ARG B 1 64 ? -6.566 9.617 10.57 1 97.94 64 ARG B C 1
ATOM 2829 O O . ARG B 1 64 ? -5.902 8.625 10.875 1 97.94 64 ARG B O 1
ATOM 2836 N N . GLU B 1 65 ? -6.281 10.836 11.039 1 97 65 GLU B N 1
ATOM 2837 C CA . GLU B 1 65 ? -5.109 11.062 11.875 1 97 65 GLU B CA 1
ATOM 2838 C C . GLU B 1 65 ? -5.277 10.398 13.242 1 97 65 GLU B C 1
ATOM 2840 O O . GLU B 1 65 ? -4.305 9.938 13.836 1 97 65 GLU B O 1
ATOM 2845 N N . LEU B 1 66 ? -6.535 10.398 13.75 1 98.06 66 LEU B N 1
ATOM 2846 C CA . LEU B 1 66 ? -6.801 9.688 14.992 1 98.06 66 LEU B CA 1
ATOM 2847 C C . LEU B 1 66 ? -6.445 8.211 14.852 1 98.06 66 LEU B C 1
ATOM 2849 O O . LEU B 1 66 ? -5.785 7.641 15.727 1 98.06 66 LEU B O 1
ATOM 2853 N N . ALA B 1 67 ? -6.832 7.574 13.773 1 98.69 67 ALA B N 1
ATOM 2854 C CA . ALA B 1 67 ? -6.512 6.176 13.508 1 98.69 67 ALA B CA 1
ATOM 2855 C C . ALA B 1 67 ? -5.008 5.973 13.367 1 98.69 67 ALA B C 1
ATOM 2857 O O . ALA B 1 67 ? -4.445 5.035 13.938 1 98.69 67 ALA B O 1
ATOM 2858 N N . ILE B 1 68 ? -4.355 6.867 12.625 1 98.62 68 ILE B N 1
ATOM 2859 C CA . ILE B 1 68 ? -2.924 6.754 12.367 1 98.62 68 ILE B CA 1
ATOM 2860 C C . ILE B 1 68 ? -2.154 6.824 13.688 1 98.62 68 ILE B C 1
ATOM 2862 O O . ILE B 1 68 ? -1.235 6.035 13.922 1 98.62 68 ILE B O 1
ATOM 2866 N N . LEU B 1 69 ? -2.527 7.742 14.562 1 98.56 69 LEU B N 1
ATOM 2867 C CA . LEU B 1 69 ? -1.844 7.875 15.844 1 98.56 69 LEU B CA 1
ATOM 2868 C C . LEU B 1 69 ? -2.051 6.629 16.703 1 98.56 69 LEU B C 1
ATOM 2870 O O . LEU B 1 69 ? -1.125 6.176 17.375 1 98.56 69 LEU B O 1
ATOM 2874 N N . ARG B 1 70 ? -3.279 6.125 16.703 1 98.62 70 ARG B N 1
ATOM 2875 C CA . ARG B 1 70 ? -3.527 4.906 17.469 1 98.62 70 ARG B CA 1
ATOM 2876 C C . ARG B 1 70 ? -2.705 3.744 16.922 1 98.62 70 ARG B C 1
ATOM 2878 O O . ARG B 1 70 ? -2.195 2.924 17.688 1 98.62 70 ARG B O 1
ATOM 2885 N N . VAL B 1 71 ? -2.541 3.652 15.594 1 98.81 71 VAL B N 1
ATOM 2886 C CA . VAL B 1 71 ? -1.69 2.631 14.992 1 98.81 71 VAL B CA 1
ATOM 2887 C C . VAL B 1 71 ? -0.253 2.801 15.477 1 98.81 71 VAL B C 1
ATOM 2889 O O . VAL B 1 71 ? 0.408 1.821 15.828 1 98.81 71 VAL B O 1
ATOM 2892 N N . ALA B 1 72 ? 0.245 4.035 15.438 1 98.62 72 ALA B N 1
ATOM 2893 C CA . ALA B 1 72 ? 1.611 4.301 15.883 1 98.62 72 ALA B CA 1
ATOM 2894 C C . ALA B 1 72 ? 1.838 3.789 17.297 1 98.62 72 ALA B C 1
ATOM 2896 O O . ALA B 1 72 ? 2.885 3.211 17.594 1 98.62 72 ALA B O 1
ATOM 2897 N N . LEU B 1 73 ? 0.879 3.988 18.172 1 98.12 73 LEU B N 1
ATOM 2898 C CA . LEU B 1 73 ? 0.983 3.518 19.547 1 98.12 73 LEU B CA 1
ATOM 2899 C C . LEU B 1 73 ? 0.97 1.995 19.609 1 98.12 73 LEU B C 1
ATOM 2901 O O . LEU B 1 73 ? 1.803 1.387 20.281 1 98.12 73 LEU B O 1
ATOM 2905 N N . ARG B 1 74 ? 0.051 1.345 18.875 1 97.88 74 ARG B N 1
ATOM 2906 C CA . ARG B 1 74 ? -0.116 -0.104 18.922 1 97.88 74 ARG B CA 1
ATOM 2907 C C . ARG B 1 74 ? 1.091 -0.818 18.328 1 97.88 74 ARG B C 1
ATOM 2909 O O . ARG B 1 74 ? 1.426 -1.933 18.734 1 97.88 74 ARG B O 1
ATOM 2916 N N . THR B 1 75 ? 1.774 -0.14 17.375 1 98.62 75 THR B N 1
ATOM 2917 C CA . THR B 1 75 ? 2.938 -0.739 16.719 1 98.62 75 THR B CA 1
ATOM 2918 C C . THR B 1 75 ? 4.23 -0.229 17.359 1 98.62 75 THR B C 1
ATOM 2920 O O . THR B 1 75 ? 5.324 -0.583 16.906 1 98.62 75 THR B O 1
ATOM 2923 N N . GLU B 1 76 ? 4.102 0.652 18.344 1 98.25 76 GLU B N 1
ATOM 2924 C CA . GLU B 1 76 ? 5.246 1.309 18.969 1 98.25 76 GLU B CA 1
ATOM 2925 C C . GLU B 1 76 ? 6.18 1.913 17.922 1 98.25 76 GLU B C 1
ATOM 2927 O O . GLU B 1 76 ? 7.391 1.684 17.969 1 98.25 76 GLU B O 1
ATOM 2932 N N . CYS B 1 77 ? 5.621 2.588 17.031 1 98.56 77 CYS B N 1
ATOM 2933 C CA . CYS B 1 77 ? 6.391 3.234 15.977 1 98.56 77 CYS B CA 1
ATOM 2934 C C . CYS B 1 77 ? 6.594 4.715 16.281 1 98.56 77 CYS B C 1
ATOM 2936 O O . CYS B 1 77 ? 5.75 5.543 15.93 1 98.56 77 CYS B O 1
ATOM 2938 N N . GLU B 1 78 ? 7.703 5.059 16.812 1 97.69 78 GLU B N 1
ATOM 2939 C CA . GLU B 1 78 ? 8.016 6.43 17.203 1 97.69 78 GLU B CA 1
ATOM 2940 C C . GLU B 1 78 ? 8.039 7.363 16 1 97.69 78 GLU B C 1
ATOM 2942 O O . GLU B 1 78 ? 7.617 8.516 16.094 1 97.69 78 GLU B O 1
ATOM 2947 N N . TYR B 1 79 ? 8.531 6.922 14.914 1 97.5 79 TYR B N 1
ATOM 2948 C CA . TYR B 1 79 ? 8.633 7.762 13.727 1 97.5 79 TYR B CA 1
ATOM 2949 C C . TYR B 1 79 ? 7.258 8.242 13.281 1 97.5 79 TYR B C 1
ATOM 2951 O O . TYR B 1 79 ? 7.066 9.422 12.992 1 97.5 79 TYR B O 1
ATOM 2959 N N . GLU B 1 80 ? 6.293 7.328 13.18 1 97.62 80 GLU B N 1
ATOM 2960 C CA . GLU B 1 80 ? 4.949 7.703 12.758 1 97.62 80 GLU B CA 1
ATOM 2961 C C . GLU B 1 80 ? 4.301 8.656 13.758 1 97.62 80 GLU B C 1
ATOM 2963 O O . GLU B 1 80 ? 3.648 9.625 13.367 1 97.62 80 GLU B O 1
ATOM 2968 N N . TRP B 1 81 ? 4.5 8.367 15.039 1 97.06 81 TRP B N 1
ATOM 2969 C CA . TRP B 1 81 ? 3.957 9.273 16.047 1 97.06 81 TRP B CA 1
ATOM 2970 C C . TRP B 1 81 ? 4.547 10.672 15.891 1 97.06 81 TRP B C 1
ATOM 2972 O O . TRP B 1 81 ? 3.812 11.664 15.883 1 97.06 81 TRP B O 1
ATOM 2982 N N . ALA B 1 82 ? 5.824 10.711 15.75 1 94.31 82 ALA B N 1
ATOM 2983 C CA . ALA B 1 82 ? 6.566 11.969 15.664 1 94.31 82 ALA B CA 1
ATOM 2984 C C . ALA B 1 82 ? 6.039 12.836 14.523 1 94.31 82 ALA B C 1
ATOM 2986 O O . ALA B 1 82 ? 5.93 14.055 14.664 1 94.31 82 ALA B O 1
ATOM 2987 N N . ASN B 1 83 ? 5.734 12.227 13.453 1 92.12 83 ASN B N 1
ATOM 2988 C CA . ASN B 1 83 ? 5.297 12.977 12.281 1 92.12 83 ASN B CA 1
ATOM 2989 C C . ASN B 1 83 ? 3.793 13.242 12.312 1 92.12 83 ASN B C 1
ATOM 2991 O O . ASN B 1 83 ? 3.352 14.375 12.125 1 92.12 83 ASN B O 1
ATOM 2995 N N . HIS B 1 84 ? 2.994 12.312 12.695 1 94.44 84 HIS B N 1
ATOM 2996 C CA . HIS B 1 84 ? 1.548 12.406 12.531 1 94.44 84 HIS B CA 1
ATOM 2997 C C . HIS B 1 84 ? 0.901 13.102 13.727 1 94.44 84 HIS B C 1
ATOM 2999 O O . HIS B 1 84 ? -0.224 13.602 13.625 1 94.44 84 HIS B O 1
ATOM 3005 N N . SER B 1 85 ? 1.593 13.141 14.844 1 93.5 85 SER B N 1
ATOM 3006 C CA . SER B 1 85 ? 1.015 13.898 15.945 1 93.5 85 SER B CA 1
ATOM 3007 C C . SER B 1 85 ? 0.939 15.391 15.617 1 93.5 85 SER B C 1
ATOM 3009 O O . SER B 1 85 ? -0.031 16.062 15.969 1 93.5 85 SER B O 1
ATOM 3011 N N . LEU B 1 86 ? 1.933 15.867 14.914 1 87.56 86 LEU B N 1
ATOM 3012 C CA . LEU B 1 86 ? 1.9 17.25 14.461 1 87.56 86 LEU B CA 1
ATOM 3013 C C . LEU B 1 86 ? 0.825 17.453 13.398 1 87.56 86 LEU B C 1
ATOM 3015 O O . LEU B 1 86 ? 0.071 18.422 13.438 1 87.56 86 LEU B O 1
ATOM 3019 N N . GLY B 1 87 ? 0.741 16.531 12.461 1 86.69 87 GLY B N 1
ATOM 3020 C CA . GLY B 1 87 ? -0.292 16.578 11.438 1 86.69 87 GLY B CA 1
ATOM 3021 C C . GLY B 1 87 ? -1.696 16.484 12 1 86.69 87 GLY B C 1
ATOM 3022 O O . GLY B 1 87 ? -2.623 17.109 11.484 1 86.69 87 GLY B O 1
ATOM 3023 N N . ALA B 1 88 ? -1.813 15.734 13.055 1 93.31 88 ALA B N 1
ATOM 3024 C CA . ALA B 1 88 ? -3.111 15.531 13.695 1 93.31 88 ALA B CA 1
ATOM 3025 C C . ALA B 1 88 ? -3.664 16.844 14.242 1 93.31 88 ALA B C 1
ATOM 3027 O O . ALA B 1 88 ? -4.859 17.125 14.125 1 93.31 88 ALA B O 1
ATOM 3028 N N . LEU B 1 89 ? -2.852 17.656 14.82 1 88.25 89 LEU B N 1
ATOM 3029 C CA . LEU B 1 89 ? -3.283 18.969 15.32 1 88.25 89 LEU B CA 1
ATOM 3030 C C . LEU B 1 89 ? -3.85 19.812 14.195 1 88.25 89 LEU B C 1
ATOM 3032 O O . LEU B 1 89 ? -4.887 20.469 14.367 1 88.25 89 LEU B O 1
ATOM 3036 N N . GLY B 1 90 ? -3.168 19.75 13.094 1 83.5 90 GLY B N 1
ATOM 3037 C CA . GLY B 1 90 ? -3.648 20.5 11.938 1 83.5 90 GLY B CA 1
ATOM 3038 C C . GLY B 1 90 ? -4.941 19.938 11.367 1 83.5 90 GLY B C 1
ATOM 3039 O O . GLY B 1 90 ? -5.715 20.672 10.742 1 83.5 90 GLY B O 1
ATOM 3040 N N . ALA B 1 91 ? -5.242 18.672 11.664 1 89.31 91 ALA B N 1
ATOM 3041 C CA . ALA B 1 91 ? -6.398 17.984 11.102 1 89.31 91 ALA B CA 1
ATOM 3042 C C . ALA B 1 91 ? -7.609 18.109 12.016 1 89.31 91 ALA B C 1
ATOM 3044 O O . ALA B 1 91 ? -8.695 17.625 11.688 1 89.31 91 ALA B O 1
ATOM 3045 N N . GLY B 1 92 ? -7.363 18.797 13.172 1 89.81 92 GLY B N 1
ATOM 3046 C CA . GLY B 1 92 ? -8.5 19.031 14.047 1 89.81 92 GLY B CA 1
ATOM 3047 C C . GLY B 1 92 ? -8.523 18.125 15.266 1 89.81 92 GLY B C 1
ATOM 3048 O O . GLY B 1 92 ? -9.438 18.203 16.094 1 89.81 92 GLY B O 1
ATOM 3049 N N . VAL B 1 93 ? -7.605 17.203 15.383 1 94.06 93 VAL B N 1
ATOM 3050 C CA . VAL B 1 93 ? -7.473 16.438 16.625 1 94.06 93 VAL B CA 1
ATOM 3051 C C . VAL B 1 93 ? -6.941 17.344 17.734 1 94.06 93 VAL B C 1
ATOM 3053 O O . VAL B 1 93 ? -5.938 18.047 17.547 1 94.06 93 VAL B O 1
ATOM 3056 N N . THR B 1 94 ? -7.566 17.375 18.828 1 92.12 94 THR B N 1
ATOM 3057 C CA . THR B 1 94 ? -7.156 18.281 19.906 1 92.12 94 THR B CA 1
ATOM 3058 C C . THR B 1 94 ? -6.004 17.672 20.703 1 92.12 94 THR B C 1
ATOM 3060 O O . THR B 1 94 ? -5.805 16.453 20.703 1 92.12 94 THR B O 1
ATOM 3063 N N . GLY B 1 95 ? -5.281 18.562 21.375 1 91.75 95 GLY B N 1
ATOM 3064 C CA . GLY B 1 95 ? -4.242 18.078 22.266 1 91.75 95 GLY B CA 1
ATOM 3065 C C . GLY B 1 95 ? -4.758 17.109 23.312 1 91.75 95 GLY B C 1
ATOM 3066 O O . GLY B 1 95 ? -4.102 16.109 23.625 1 91.75 95 GLY B O 1
ATOM 3067 N N . THR B 1 96 ? -5.91 17.391 23.828 1 93.5 96 THR B N 1
ATOM 3068 C CA . THR B 1 96 ? -6.539 16.531 24.828 1 93.5 96 THR B CA 1
ATOM 3069 C C . THR B 1 96 ? -6.816 15.148 24.234 1 93.5 96 THR B C 1
ATOM 3071 O O . THR B 1 96 ? -6.605 14.133 24.906 1 93.5 96 THR B O 1
ATOM 3074 N N . GLU B 1 97 ? -7.277 15.094 23.016 1 95.62 97 GLU B N 1
ATOM 3075 C CA . GLU B 1 97 ? -7.547 13.82 22.359 1 95.62 97 GLU B CA 1
ATOM 3076 C C . GLU B 1 97 ? -6.254 13.047 22.109 1 95.62 97 GLU B C 1
ATOM 3078 O O . GLU B 1 97 ? -6.219 11.82 22.281 1 95.62 97 GLU B O 1
ATOM 3083 N N . ILE B 1 98 ? -5.234 13.711 21.688 1 95.94 98 ILE B N 1
ATOM 3084 C CA . ILE B 1 98 ? -3.943 13.062 21.469 1 95.94 98 ILE B CA 1
ATOM 3085 C C . ILE B 1 98 ? -3.445 12.461 22.781 1 95.94 98 ILE B C 1
ATOM 3087 O O . ILE B 1 98 ? -3 11.312 22.812 1 95.94 98 ILE B O 1
ATOM 3091 N N . ASP B 1 99 ? -3.566 13.227 23.828 1 92.94 99 ASP B N 1
ATOM 3092 C CA . ASP B 1 99 ? -3.17 12.734 25.156 1 92.94 99 ASP B CA 1
ATOM 3093 C C . ASP B 1 99 ? -4.012 11.523 25.562 1 92.94 99 ASP B C 1
ATOM 3095 O O . ASP B 1 99 ? -3.5 10.586 26.172 1 92.94 99 ASP B O 1
ATOM 3099 N N . ALA B 1 100 ? -5.219 11.555 25.234 1 95.31 100 ALA B N 1
ATOM 3100 C CA . ALA B 1 100 ? -6.164 10.5 25.594 1 95.31 100 ALA B CA 1
ATOM 3101 C C . ALA B 1 100 ? -5.824 9.188 24.906 1 95.31 100 ALA B C 1
ATOM 3103 O O . ALA B 1 100 ? -6.164 8.109 25.391 1 95.31 100 ALA B O 1
ATOM 3104 N N . LEU B 1 101 ? -5.227 9.242 23.766 1 95.88 101 LEU B N 1
ATOM 3105 C CA . LEU B 1 101 ? -4.906 8.047 23 1 95.88 101 LEU B CA 1
ATOM 3106 C C . LEU B 1 101 ? -4.012 7.109 23.812 1 95.88 101 LEU B C 1
ATOM 3108 O O . LEU B 1 101 ? -4.031 5.895 23.609 1 95.88 101 LEU B O 1
ATOM 3112 N N . SER B 1 102 ? -3.191 7.645 24.656 1 88.06 102 SER B N 1
ATOM 3113 C CA . SER B 1 102 ? -2.25 6.848 25.438 1 88.06 102 SER B CA 1
ATOM 3114 C C . SER B 1 102 ? -2.869 6.383 26.75 1 88.06 102 SER B C 1
ATOM 3116 O O . SER B 1 102 ? -2.229 5.676 27.531 1 88.06 102 SER B O 1
ATOM 3118 N N . SER B 1 103 ? -4.113 6.828 26.938 1 86 103 SER B N 1
ATOM 3119 C CA . SER B 1 103 ? -4.801 6.465 28.172 1 86 103 SER B CA 1
ATOM 3120 C C . SER B 1 103 ? -5.816 5.355 27.938 1 86 103 SER B C 1
ATOM 3122 O O . SER B 1 103 ? -6.625 5.434 27.016 1 86 103 SER B O 1
ATOM 3124 N N . GLU B 1 104 ? -5.855 4.375 28.75 1 80.5 104 GLU B N 1
ATOM 3125 C CA . GLU B 1 104 ? -6.797 3.264 28.625 1 80.5 104 GLU B CA 1
ATOM 3126 C C . GLU B 1 104 ? -8.172 3.646 29.156 1 80.5 104 GLU B C 1
ATOM 3128 O O . GLU B 1 104 ? -9.164 2.973 28.859 1 80.5 104 GLU B O 1
ATOM 3133 N N . SER B 1 105 ? -8.273 4.711 29.844 1 85.19 105 SER B N 1
ATOM 3134 C CA . SER B 1 105 ? -9.523 5.051 30.516 1 85.19 105 SER B CA 1
ATOM 3135 C C . SER B 1 105 ? -10.18 6.27 29.875 1 85.19 105 SER B C 1
ATOM 3137 O O . SER B 1 105 ? -11.203 6.75 30.359 1 85.19 105 SER B O 1
ATOM 3139 N N . ALA B 1 106 ? -9.602 6.684 28.828 1 88.25 106 ALA B N 1
ATOM 3140 C CA . ALA B 1 106 ? -10.164 7.883 28.203 1 88.25 106 ALA B CA 1
ATOM 3141 C C . ALA B 1 106 ? -11.547 7.605 27.609 1 88.25 106 ALA B C 1
ATOM 3143 O O . ALA B 1 106 ? -11.82 6.492 27.156 1 88.25 106 ALA B O 1
ATOM 3144 N N . SER B 1 107 ? -12.383 8.641 27.719 1 92.38 107 SER B N 1
ATOM 3145 C CA . SER B 1 107 ? -13.719 8.539 27.141 1 92.38 107 SER B CA 1
ATOM 3146 C C . SER B 1 107 ? -13.758 9.117 25.719 1 92.38 107 SER B C 1
ATOM 3148 O O . SER B 1 107 ? -13.148 10.156 25.453 1 92.38 107 SER B O 1
ATOM 3150 N N . TRP B 1 108 ? -14.391 8.461 24.891 1 96.81 108 TRP B N 1
ATOM 3151 C CA . TRP B 1 108 ? -14.539 8.844 23.484 1 96.81 108 TRP B CA 1
ATOM 3152 C C . TRP B 1 108 ? -16.016 8.844 23.078 1 96.81 108 TRP B C 1
ATOM 3154 O O . TRP B 1 108 ? -16.828 8.141 23.672 1 96.81 108 TRP B O 1
ATOM 3164 N N . SER B 1 109 ? -16.328 9.742 22.078 1 97.06 109 SER B N 1
ATOM 3165 C CA . SER B 1 109 ? -17.641 9.578 21.453 1 97.06 109 SER B CA 1
ATOM 3166 C C . SER B 1 109 ? -17.812 8.156 20.922 1 97.06 109 SER B C 1
ATOM 3168 O O . SER B 1 109 ? -16.844 7.453 20.688 1 97.06 109 SER B O 1
ATOM 3170 N N . ASP B 1 110 ? -19.047 7.703 20.656 1 97.69 110 ASP B N 1
ATOM 3171 C CA . ASP B 1 110 ? -19.312 6.359 20.156 1 97.69 110 ASP B CA 1
ATOM 3172 C C . ASP B 1 110 ? -18.625 6.133 18.812 1 97.69 110 ASP B C 1
ATOM 3174 O O . ASP B 1 110 ? -18.062 5.062 18.578 1 97.69 110 ASP B O 1
ATOM 3178 N N . ALA B 1 111 ? -18.641 7.129 17.984 1 97.94 111 ALA B N 1
ATOM 3179 C CA . ALA B 1 111 ? -18.031 7.02 16.672 1 97.94 111 ALA B CA 1
ATOM 3180 C C . ALA B 1 111 ? -16.516 6.879 16.781 1 97.94 111 ALA B C 1
ATOM 3182 O O . ALA B 1 111 ? -15.906 6.031 16.125 1 97.94 111 ALA B O 1
ATOM 3183 N N . ASP B 1 112 ? -15.898 7.699 17.656 1 98.25 112 ASP B N 1
ATOM 3184 C CA . ASP B 1 112 ? -14.453 7.629 17.844 1 98.25 112 ASP B CA 1
ATOM 3185 C C . ASP B 1 112 ? -14.055 6.32 18.516 1 98.25 112 ASP B C 1
ATOM 3187 O O . ASP B 1 112 ? -13.023 5.727 18.172 1 98.25 112 ASP B O 1
ATOM 3191 N N . ALA B 1 113 ? -14.875 5.895 19.469 1 97.94 113 ALA B N 1
ATOM 3192 C CA . ALA B 1 113 ? -14.602 4.633 20.156 1 97.94 113 ALA B CA 1
ATOM 3193 C C . ALA B 1 113 ? -14.617 3.461 19.172 1 97.94 113 ALA B C 1
ATOM 3195 O O . ALA B 1 113 ? -13.773 2.564 19.266 1 97.94 113 ALA B O 1
ATOM 3196 N N . ALA B 1 114 ? -15.57 3.439 18.266 1 98.56 114 ALA B N 1
ATOM 3197 C CA . ALA B 1 114 ? -15.648 2.383 17.266 1 98.56 114 ALA B CA 1
ATOM 3198 C C . ALA B 1 114 ? -14.414 2.391 16.359 1 98.56 114 ALA B C 1
ATOM 3200 O O . ALA B 1 114 ? -13.852 1.334 16.062 1 98.56 114 ALA B O 1
ATOM 3201 N N . LEU B 1 115 ? -14 3.568 15.969 1 98.69 115 LEU B N 1
ATOM 3202 C CA . LEU B 1 115 ? -12.812 3.721 15.133 1 98.69 115 LEU B CA 1
ATOM 3203 C C . LEU B 1 115 ? -11.578 3.201 15.852 1 98.69 115 LEU B C 1
ATOM 3205 O O . LEU B 1 115 ? -10.82 2.398 15.297 1 98.69 115 LEU B O 1
ATOM 3209 N N . LEU B 1 116 ? -11.383 3.627 17.094 1 98.5 116 LEU B N 1
ATOM 3210 C CA . LEU B 1 116 ? -10.203 3.244 17.875 1 98.5 116 LEU B CA 1
ATOM 3211 C C . LEU B 1 116 ? -10.219 1.749 18.172 1 98.5 116 LEU B C 1
ATOM 3213 O O . LEU B 1 116 ? -9.172 1.096 18.141 1 98.5 116 LEU B O 1
ATOM 3217 N N . ARG B 1 117 ? -11.383 1.214 18.422 1 98.06 117 ARG B N 1
ATOM 3218 C CA . ARG B 1 117 ? -11.492 -0.224 18.656 1 98.06 117 ARG B CA 1
ATOM 3219 C C . ARG B 1 117 ? -11.148 -1.002 17.391 1 98.06 117 ARG B C 1
ATOM 3221 O O . ARG B 1 117 ? -10.492 -2.047 17.453 1 98.06 117 ARG B O 1
ATOM 3228 N N . ALA B 1 118 ? -11.578 -0.508 16.266 1 98.81 118 ALA B N 1
ATOM 3229 C CA . ALA B 1 118 ? -11.227 -1.146 15 1 98.81 118 ALA B CA 1
ATOM 3230 C C . ALA B 1 118 ? -9.711 -1.191 14.812 1 98.81 118 ALA B C 1
ATOM 3232 O O . ALA B 1 118 ? -9.164 -2.215 14.406 1 98.81 118 ALA B O 1
ATOM 3233 N N . VAL B 1 119 ? -9.055 -0.058 15.094 1 98.81 119 VAL B N 1
ATOM 3234 C CA . VAL B 1 119 ? -7.598 -0.021 15 1 98.81 119 VAL B CA 1
ATOM 3235 C C . VAL B 1 119 ? -6.988 -1.071 15.93 1 98.81 119 VAL B C 1
ATOM 3237 O O . VAL B 1 119 ? -6.125 -1.85 15.516 1 98.81 119 VAL B O 1
ATOM 3240 N N . ASP B 1 120 ? -7.473 -1.11 17.203 1 97.94 120 ASP B N 1
ATOM 3241 C CA . ASP B 1 120 ? -6.934 -2.045 18.188 1 97.94 120 ASP B CA 1
ATOM 3242 C C . ASP B 1 120 ? -7.117 -3.49 17.719 1 97.94 120 ASP B C 1
ATOM 3244 O O . ASP B 1 120 ? -6.195 -4.301 17.828 1 97.94 120 ASP B O 1
ATOM 3248 N N . GLU B 1 121 ? -8.266 -3.818 17.203 1 98.75 121 GLU B N 1
ATOM 3249 C CA . GLU B 1 121 ? -8.578 -5.176 16.781 1 98.75 121 GLU B CA 1
ATOM 3250 C C . GLU B 1 121 ? -7.793 -5.566 15.539 1 98.75 121 GLU B C 1
ATOM 3252 O O . GLU B 1 121 ? -7.305 -6.695 15.43 1 98.75 121 GLU B O 1
ATOM 3257 N N . LEU B 1 122 ? -7.633 -4.652 14.578 1 98.88 122 LEU B N 1
ATOM 3258 C CA . LEU B 1 122 ? -6.828 -4.93 13.391 1 98.88 122 LEU B CA 1
ATOM 3259 C C . LEU B 1 122 ? -5.367 -5.152 13.766 1 98.88 122 LEU B C 1
ATOM 3261 O O . LEU B 1 122 ? -4.703 -6.031 13.211 1 98.88 122 LEU B O 1
ATOM 3265 N N . CYS B 1 123 ? -4.84 -4.367 14.719 1 98.56 123 CYS B N 1
ATOM 3266 C CA . CYS B 1 123 ? -3.439 -4.484 15.102 1 98.56 123 CYS B CA 1
ATOM 3267 C C . CYS B 1 123 ? -3.199 -5.754 15.914 1 98.56 123 CYS B C 1
ATOM 3269 O O . CYS B 1 123 ? -2.102 -6.312 15.883 1 98.56 123 CYS B O 1
ATOM 3271 N N . SER B 1 124 ? -4.242 -6.266 16.562 1 97.62 124 SER B N 1
ATOM 3272 C CA . SER B 1 124 ? -4.031 -7.422 17.438 1 97.62 124 SER B CA 1
ATOM 3273 C C . SER B 1 124 ? -4.406 -8.719 16.719 1 97.62 124 SER B C 1
ATOM 3275 O O . SER B 1 124 ? -3.832 -9.773 17 1 97.62 124 SER B O 1
ATOM 3277 N N . ASP B 1 125 ? -5.379 -8.625 15.773 1 98 125 ASP B N 1
ATOM 3278 C CA . ASP B 1 125 ? -5.941 -9.883 15.289 1 98 125 ASP B CA 1
ATOM 3279 C C . ASP B 1 125 ? -6.172 -9.836 13.781 1 98 125 ASP B C 1
ATOM 3281 O O . ASP B 1 125 ? -6.719 -10.773 13.195 1 98 125 ASP B O 1
ATOM 3285 N N . ASP B 1 126 ? -5.852 -8.758 13.148 1 98.62 126 ASP B N 1
ATOM 3286 C CA . ASP B 1 126 ? -6 -8.586 11.711 1 98.62 126 ASP B CA 1
ATOM 3287 C C . ASP B 1 126 ? -7.453 -8.789 11.281 1 98.62 126 ASP B C 1
ATOM 3289 O O . ASP B 1 126 ? -7.715 -9.336 10.211 1 98.62 126 ASP B O 1
ATOM 3293 N N . CYS B 1 127 ? -8.406 -8.461 12.18 1 98.88 127 CYS B N 1
ATOM 3294 C CA . CYS B 1 127 ? -9.828 -8.57 11.883 1 98.88 127 CYS B CA 1
ATOM 3295 C C . CYS B 1 127 ? -10.648 -7.703 12.828 1 98.88 127 CYS B C 1
ATOM 3297 O O . CYS B 1 127 ? -10.383 -7.656 14.023 1 98.88 127 CYS B O 1
ATOM 3299 N N . VAL B 1 128 ? -11.648 -7.066 12.25 1 98.88 128 VAL B N 1
ATOM 3300 C CA . VAL B 1 128 ? -12.609 -6.32 13.047 1 98.88 128 VAL B CA 1
ATOM 3301 C C . VAL B 1 128 ? -13.742 -7.246 13.492 1 98.88 128 VAL B C 1
ATOM 3303 O O . VAL B 1 128 ? -14.297 -7.988 12.688 1 98.88 128 VAL B O 1
ATOM 3306 N N . SER B 1 129 ? -14.078 -7.199 14.75 1 98.62 129 SER B N 1
ATOM 3307 C CA . SER B 1 129 ? -15.125 -8.055 15.297 1 98.62 129 SER B CA 1
ATOM 3308 C C . SER B 1 129 ? -16.5 -7.648 14.789 1 98.62 129 SER B C 1
ATOM 3310 O O . SER B 1 129 ? -16.672 -6.547 14.258 1 98.62 129 SER B O 1
ATOM 3312 N N . ASP B 1 130 ? -17.5 -8.562 15.023 1 98.5 130 ASP B N 1
ATOM 3313 C CA . ASP B 1 130 ? -18.875 -8.273 14.625 1 98.5 130 ASP B CA 1
ATOM 3314 C C . ASP B 1 130 ? -19.406 -7.031 15.336 1 98.5 130 ASP B C 1
ATOM 3316 O O . ASP B 1 130 ? -20.062 -6.191 14.727 1 98.5 130 ASP B O 1
ATOM 3320 N N . ASP B 1 131 ? -19.109 -6.898 16.609 1 98.38 131 ASP B N 1
ATOM 3321 C CA . ASP B 1 131 ? -19.594 -5.766 17.391 1 98.38 131 ASP B CA 1
ATOM 3322 C C . ASP B 1 131 ? -19 -4.453 16.875 1 98.38 131 ASP B C 1
ATOM 3324 O O . ASP B 1 131 ? -19.719 -3.467 16.703 1 98.38 131 ASP B O 1
ATOM 3328 N N . THR B 1 132 ? -17.734 -4.41 16.688 1 98.69 132 THR B N 1
ATOM 3329 C CA . THR B 1 132 ? -17.062 -3.209 16.188 1 98.69 132 THR B CA 1
ATOM 3330 C C . THR B 1 132 ? -17.531 -2.863 14.789 1 98.69 132 THR B C 1
ATOM 3332 O O . THR B 1 132 ? -17.734 -1.689 14.461 1 98.69 132 THR B O 1
ATOM 3335 N N . TRP B 1 133 ? -17.703 -3.908 13.938 1 98.75 133 TRP B N 1
ATOM 3336 C CA . TRP B 1 133 ? -18.234 -3.697 12.586 1 98.75 133 TRP B CA 1
ATOM 3337 C C . TRP B 1 133 ? -19.594 -3.031 12.633 1 98.75 133 TRP B C 1
ATOM 3339 O O . TRP B 1 133 ? -19.844 -2.053 11.922 1 98.75 133 TRP B O 1
ATOM 3349 N N . THR B 1 134 ? -20.438 -3.535 13.492 1 98.69 134 THR B N 1
ATOM 3350 C CA . THR B 1 134 ? -21.781 -2.98 13.656 1 98.69 134 THR B CA 1
ATOM 3351 C C . THR B 1 134 ? -21.719 -1.53 14.125 1 98.69 134 THR B C 1
ATOM 3353 O O . THR B 1 134 ? -22.438 -0.672 13.617 1 98.69 134 THR B O 1
ATOM 3356 N N . ALA B 1 135 ? -20.844 -1.246 15.086 1 98.81 135 ALA B N 1
ATOM 3357 C CA . ALA B 1 135 ? -20.672 0.115 15.586 1 98.81 135 ALA B CA 1
ATOM 3358 C C . ALA B 1 135 ? -20.188 1.05 14.477 1 98.81 135 ALA B C 1
ATOM 3360 O O . ALA B 1 135 ? -20.672 2.178 14.352 1 98.81 135 ALA B O 1
ATOM 3361 N N . LEU B 1 136 ? -19.25 0.605 13.641 1 98.81 136 LEU B N 1
ATOM 3362 C CA . LEU B 1 136 ? -18.75 1.415 12.539 1 98.81 136 LEU B CA 1
ATOM 3363 C C . LEU B 1 136 ? -19.875 1.737 11.547 1 98.81 136 LEU B C 1
ATOM 3365 O O . LEU B 1 136 ? -19.938 2.85 11.016 1 98.81 136 LEU B O 1
ATOM 3369 N N . LYS B 1 137 ? -20.734 0.828 11.312 1 98.62 137 LYS B N 1
ATOM 3370 C CA . LYS B 1 137 ? -21.797 0.958 10.32 1 98.62 137 LYS B CA 1
ATOM 3371 C C . LYS B 1 137 ? -22.828 1.99 10.75 1 98.62 137 LYS B C 1
ATOM 3373 O O . LYS B 1 137 ? -23.625 2.455 9.938 1 98.62 137 LYS B O 1
ATOM 3378 N N . THR B 1 138 ? -22.828 2.359 12.016 1 98.44 138 THR B N 1
ATOM 3379 C CA . THR B 1 138 ? -23.781 3.352 12.5 1 98.44 138 THR B CA 1
ATOM 3380 C C . THR B 1 138 ? -23.469 4.73 11.93 1 98.44 138 THR B C 1
ATOM 3382 O O . THR B 1 138 ? -24.359 5.566 11.781 1 98.44 138 THR B O 1
ATOM 3385 N N . THR B 1 139 ? -22.219 4.949 11.57 1 97.81 139 THR B N 1
ATOM 3386 C CA . THR B 1 139 ? -21.844 6.305 11.188 1 97.81 139 THR B CA 1
ATOM 3387 C C . THR B 1 139 ? -21.078 6.309 9.867 1 97.81 139 THR B C 1
ATOM 3389 O O . THR B 1 139 ? -20.734 7.371 9.344 1 97.81 139 THR B O 1
ATOM 3392 N N . ARG B 1 140 ? -20.781 5.113 9.305 1 98.19 140 ARG B N 1
ATOM 3393 C CA . ARG B 1 140 ? -19.922 5.012 8.133 1 98.19 140 ARG B CA 1
ATOM 3394 C C . ARG B 1 140 ? -20.531 4.09 7.078 1 98.19 140 ARG B C 1
ATOM 3396 O O . ARG B 1 140 ? -21.172 3.094 7.414 1 98.19 140 ARG B O 1
ATOM 3403 N N . ASP B 1 141 ? -20.312 4.445 5.836 1 98.06 141 ASP B N 1
ATOM 3404 C CA . ASP B 1 141 ? -20.719 3.551 4.758 1 98.06 141 ASP B CA 1
ATOM 3405 C C . ASP B 1 141 ? -19.625 2.557 4.414 1 98.06 141 ASP B C 1
ATOM 3407 O O . ASP B 1 141 ? -18.547 2.574 5.027 1 98.06 141 ASP B O 1
ATOM 3411 N N . ASP B 1 142 ? -19.844 1.645 3.477 1 98 142 ASP B N 1
ATOM 3412 C CA . ASP B 1 142 ? -18.922 0.567 3.131 1 98 142 ASP B CA 1
ATOM 3413 C C . ASP B 1 142 ? -17.578 1.122 2.666 1 98 142 ASP B C 1
ATOM 3415 O O . ASP B 1 142 ? -16.531 0.61 3.047 1 98 142 ASP B O 1
ATOM 3419 N N . VAL B 1 143 ? -17.625 2.182 1.881 1 98 143 VAL B N 1
ATOM 3420 C CA . VAL B 1 143 ? -16.406 2.756 1.307 1 98 143 VAL B CA 1
ATOM 3421 C C . VAL B 1 143 ? -15.547 3.355 2.414 1 98 143 VAL B C 1
ATOM 3423 O O . VAL B 1 143 ? -14.328 3.174 2.428 1 98 143 VAL B O 1
ATOM 3426 N N . GLN B 1 144 ? -16.156 4.004 3.328 1 98.31 144 GLN B N 1
ATOM 3427 C CA . GLN B 1 144 ? -15.438 4.586 4.453 1 98.31 144 GLN B CA 1
ATOM 3428 C C . GLN B 1 144 ? -14.844 3.496 5.344 1 98.31 144 GLN B C 1
ATOM 3430 O O . GLN B 1 144 ? -13.727 3.637 5.848 1 98.31 144 GLN B O 1
ATOM 3435 N N . ILE B 1 145 ? -15.602 2.428 5.551 1 98.81 145 ILE B N 1
ATOM 3436 C CA . ILE B 1 145 ? -15.102 1.345 6.391 1 98.81 145 ILE B CA 1
ATOM 3437 C C . ILE B 1 145 ? -13.922 0.661 5.703 1 98.81 145 ILE B C 1
ATOM 3439 O O . ILE B 1 145 ? -12.906 0.374 6.34 1 98.81 145 ILE B O 1
ATOM 3443 N N . ILE B 1 146 ? -13.992 0.44 4.414 1 98.75 146 ILE B N 1
ATOM 3444 C CA . ILE B 1 146 ? -12.875 -0.114 3.662 1 98.75 146 ILE B CA 1
ATOM 3445 C C . ILE B 1 146 ? -11.648 0.79 3.814 1 98.75 146 ILE B C 1
ATOM 3447 O O . ILE B 1 146 ? -10.539 0.308 4.035 1 98.75 146 ILE B O 1
ATOM 3451 N N . GLU B 1 147 ? -11.836 2.053 3.752 1 98.5 147 GLU B N 1
ATOM 3452 C CA . GLU B 1 147 ? -10.719 2.984 3.893 1 98.5 147 GLU B CA 1
ATOM 3453 C C . GLU B 1 147 ? -10.102 2.895 5.281 1 98.5 147 GLU B C 1
ATOM 3455 O O . GLU B 1 147 ? -8.875 2.975 5.43 1 98.5 147 GLU B O 1
ATOM 3460 N N . ILE B 1 148 ? -10.953 2.773 6.305 1 98.88 148 ILE B N 1
ATOM 3461 C CA . ILE B 1 148 ? -10.43 2.602 7.652 1 98.88 148 ILE B CA 1
ATOM 3462 C C . ILE B 1 148 ? -9.523 1.371 7.703 1 98.88 148 ILE B C 1
ATOM 3464 O O . ILE B 1 148 ? -8.422 1.428 8.242 1 98.88 148 ILE B O 1
ATOM 3468 N N . LEU B 1 149 ? -9.961 0.271 7.129 1 98.94 149 LEU B N 1
ATOM 3469 C CA . LEU B 1 149 ? -9.188 -0.964 7.125 1 98.94 149 LEU B CA 1
ATOM 3470 C C . LEU B 1 149 ? -7.844 -0.757 6.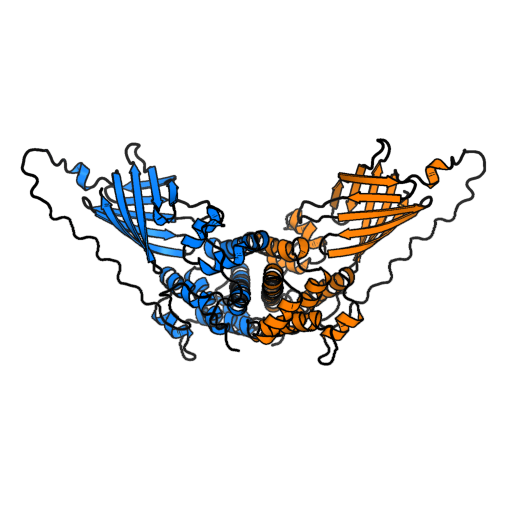434 1 98.94 149 LEU B C 1
ATOM 3472 O O . LEU B 1 149 ? -6.812 -1.224 6.926 1 98.94 149 LEU B O 1
ATOM 3476 N N . PHE B 1 150 ? -7.828 0.037 5.387 1 98.94 150 PHE B N 1
ATOM 3477 C CA . PHE B 1 150 ? -6.609 0.222 4.609 1 98.94 150 PHE B CA 1
ATOM 3478 C C . PHE B 1 150 ? -5.723 1.288 5.246 1 98.94 150 PHE B C 1
ATOM 3480 O O . PHE B 1 150 ? -4.496 1.203 5.176 1 98.94 150 PHE B O 1
ATOM 3487 N N . VAL B 1 151 ? -6.309 2.33 5.883 1 98.88 151 VAL B N 1
ATOM 3488 C CA . VAL B 1 151 ? -5.496 3.291 6.621 1 98.88 151 VAL B CA 1
ATOM 3489 C C . VAL B 1 151 ? -4.711 2.574 7.715 1 98.88 151 VAL B C 1
ATOM 3491 O O . VAL B 1 151 ? -3.496 2.742 7.832 1 98.88 151 VAL B O 1
ATOM 3494 N N . VAL B 1 152 ? -5.414 1.734 8.438 1 98.94 152 VAL B N 1
ATOM 3495 C CA . VAL B 1 152 ? -4.766 1 9.516 1 98.94 152 VAL B CA 1
ATOM 3496 C C . VAL B 1 152 ? -3.703 0.063 8.938 1 98.94 152 VAL B C 1
ATOM 3498 O O . VAL B 1 152 ? -2.572 0.023 9.43 1 98.94 152 VAL B O 1
ATOM 3501 N N . GLY B 1 153 ? -4.039 -0.666 7.91 1 98.94 153 GLY B N 1
ATOM 3502 C CA . GLY B 1 153 ? -3.109 -1.597 7.293 1 98.94 153 GLY B CA 1
ATOM 3503 C C . GLY B 1 153 ? -1.891 -0.915 6.699 1 98.94 153 GLY B C 1
ATOM 3504 O O . GLY B 1 153 ? -0.768 -1.402 6.844 1 98.94 153 GLY B O 1
ATOM 3505 N N . TYR B 1 154 ? -2.096 0.178 5.996 1 98.88 154 TYR B N 1
ATOM 3506 C CA . TYR B 1 154 ? -1.014 0.912 5.352 1 98.88 154 TYR B CA 1
ATOM 3507 C C . TYR B 1 154 ? -0.016 1.432 6.379 1 98.88 154 TYR B C 1
ATOM 3509 O O . TYR B 1 154 ? 1.197 1.304 6.199 1 98.88 154 TYR B O 1
ATOM 3517 N N . TYR B 1 155 ? -0.499 1.978 7.426 1 98.88 155 TYR B N 1
ATOM 3518 C CA . TYR B 1 155 ? 0.409 2.568 8.398 1 98.88 155 TYR B CA 1
ATOM 3519 C C . TYR B 1 155 ? 1.049 1.493 9.273 1 98.88 155 TYR B C 1
ATOM 3521 O O . TYR B 1 155 ? 2.164 1.67 9.766 1 98.88 155 TYR B O 1
ATOM 3529 N N . ARG B 1 156 ? 0.377 0.359 9.422 1 98.88 156 ARG B N 1
ATOM 3530 C CA . ARG B 1 156 ? 1.039 -0.764 10.078 1 98.88 156 ARG B CA 1
ATOM 3531 C C . ARG B 1 156 ? 2.148 -1.334 9.203 1 98.88 156 ARG B C 1
ATOM 3533 O O . ARG B 1 156 ? 3.223 -1.68 9.695 1 98.88 156 ARG B O 1
ATOM 3540 N N . MET B 1 157 ? 1.876 -1.458 7.891 1 98.94 157 MET B N 1
ATOM 3541 C CA . MET B 1 157 ? 2.902 -1.853 6.93 1 98.94 157 MET B CA 1
ATOM 3542 C C . MET B 1 157 ? 4.105 -0.916 7.004 1 98.94 157 MET B C 1
ATOM 3544 O O . MET B 1 157 ? 5.246 -1.37 7.086 1 98.94 157 MET B O 1
ATOM 3548 N N . THR B 1 158 ? 3.857 0.347 7.043 1 98.81 158 THR B N 1
ATOM 3549 C CA . THR B 1 158 ? 4.914 1.354 7.09 1 98.81 158 THR B CA 1
ATOM 3550 C C . THR B 1 158 ? 5.652 1.296 8.422 1 98.81 158 THR B C 1
ATOM 3552 O O . THR B 1 158 ? 6.883 1.39 8.461 1 98.81 158 THR B O 1
ATOM 3555 N N . ALA B 1 159 ? 4.914 1.088 9.5 1 98.88 159 ALA B N 1
ATOM 3556 C CA . ALA B 1 159 ? 5.527 0.958 10.82 1 98.88 159 ALA B CA 1
ATOM 3557 C C . ALA B 1 159 ? 6.488 -0.226 10.867 1 98.88 159 ALA B C 1
ATOM 3559 O O . ALA B 1 159 ? 7.566 -0.135 11.453 1 98.88 159 ALA B O 1
ATOM 3560 N N . GLY B 1 160 ? 6.109 -1.365 10.266 1 98.88 160 GLY B N 1
ATOM 3561 C CA . GLY B 1 160 ? 7.008 -2.508 10.203 1 98.88 160 GLY B CA 1
ATOM 3562 C C . GLY B 1 160 ? 8.336 -2.189 9.539 1 98.88 160 GLY B C 1
ATOM 3563 O O . GLY B 1 160 ? 9.391 -2.611 10.016 1 98.88 160 GLY B O 1
ATOM 3564 N N . PHE B 1 161 ? 8.25 -1.476 8.43 1 98.88 161 PHE B N 1
ATOM 3565 C CA . PHE B 1 161 ? 9.453 -1.021 7.738 1 98.88 161 PHE B CA 1
ATOM 3566 C C . PHE B 1 161 ? 10.25 -0.064 8.609 1 98.88 161 PHE B C 1
ATOM 3568 O O . PHE B 1 161 ? 11.453 -0.257 8.812 1 98.88 161 PHE B O 1
ATOM 3575 N N . LEU B 1 162 ? 9.578 0.936 9.18 1 98.81 162 LEU B N 1
ATOM 3576 C CA . LEU B 1 162 ? 10.25 1.983 9.945 1 98.81 162 LEU B CA 1
ATOM 3577 C C . LEU B 1 162 ? 10.922 1.404 11.188 1 98.81 162 LEU B C 1
ATOM 3579 O O . LEU B 1 162 ? 12.094 1.677 11.445 1 98.81 162 LEU B O 1
ATOM 3583 N N . ASN B 1 163 ? 10.227 0.627 11.93 1 98.88 163 ASN B N 1
ATOM 3584 C CA . ASN B 1 163 ? 10.758 -0.011 13.133 1 98.88 163 ASN B CA 1
ATOM 3585 C C . ASN B 1 163 ? 11.938 -0.928 12.805 1 98.88 163 ASN B C 1
ATOM 3587 O O . ASN B 1 163 ? 12.961 -0.892 13.477 1 98.88 163 ASN B O 1
ATOM 3591 N N . SER B 1 164 ? 11.805 -1.741 11.75 1 98.94 164 SER B N 1
ATOM 3592 C CA . SER B 1 164 ? 12.789 -2.773 11.438 1 98.94 164 SER B CA 1
ATOM 3593 C C . SER B 1 164 ? 14.062 -2.166 10.867 1 98.94 164 SER B C 1
ATOM 3595 O O . SER B 1 164 ? 15.172 -2.584 11.211 1 98.94 164 SER B O 1
ATOM 3597 N N . ALA B 1 165 ? 13.898 -1.196 9.977 1 98.81 165 ALA B N 1
ATOM 3598 C CA . ALA B 1 165 ? 15.055 -0.556 9.352 1 98.81 165 ALA B CA 1
ATOM 3599 C C . ALA B 1 165 ? 15.695 0.459 10.289 1 98.81 165 ALA B C 1
ATOM 3601 O O . ALA B 1 165 ? 16.781 0.981 10 1 98.81 165 ALA B O 1
ATOM 3602 N N . GLY B 1 166 ? 14.992 0.747 11.383 1 98.56 166 GLY B N 1
ATOM 3603 C CA . GLY B 1 166 ? 15.516 1.695 12.352 1 98.56 166 GLY B CA 1
ATOM 3604 C C . GLY B 1 166 ? 15.484 3.131 11.859 1 98.56 166 GLY B C 1
ATOM 3605 O O . GLY B 1 166 ? 16.422 3.896 12.109 1 98.56 166 GLY B O 1
ATOM 3606 N N . VAL B 1 167 ? 14.539 3.498 11.078 1 98.31 167 VAL B N 1
ATOM 3607 C CA . VAL B 1 167 ? 14.414 4.887 10.641 1 98.31 167 VAL B CA 1
ATOM 3608 C C . VAL B 1 167 ? 14.156 5.789 11.844 1 98.31 167 VAL B C 1
ATOM 3610 O O . VAL B 1 167 ? 13.195 5.578 12.586 1 98.31 167 VAL B O 1
ATOM 3613 N N . GLN B 1 168 ? 14.953 6.805 12.008 1 97.25 168 GLN B N 1
ATOM 3614 C CA . GLN B 1 168 ? 14.867 7.672 13.18 1 97.25 168 GLN B CA 1
ATOM 3615 C C . GLN B 1 168 ? 14.039 8.914 12.883 1 97.25 168 GLN B C 1
ATOM 3617 O O . GLN B 1 168 ? 14.109 9.469 11.781 1 97.25 168 GLN B O 1
ATOM 3622 N N . PRO B 1 169 ? 13.234 9.359 13.875 1 95.25 169 PRO B N 1
ATOM 3623 C CA . PRO B 1 169 ? 12.539 10.641 13.688 1 95.25 169 PRO B CA 1
ATOM 3624 C C . PRO B 1 169 ? 13.5 11.812 13.484 1 95.25 169 PRO B C 1
ATOM 3626 O O . PRO B 1 169 ? 14.633 11.773 13.961 1 95.25 169 PRO B O 1
ATOM 3629 N N . GLU B 1 170 ? 13.055 12.82 12.758 1 90.75 170 GLU B N 1
ATOM 3630 C CA . GLU B 1 170 ? 13.82 14.062 12.656 1 90.75 170 GLU B CA 1
ATOM 3631 C C . GLU B 1 170 ? 14 14.719 14.023 1 90.75 170 GLU B C 1
ATOM 3633 O O . GLU B 1 170 ? 13.18 14.531 14.922 1 90.75 170 GLU B O 1
ATOM 3638 N N . PRO B 1 171 ? 15.055 15.484 14.18 1 89.19 171 PRO B N 1
ATOM 3639 C CA . PRO B 1 171 ? 15.297 16.141 15.469 1 89.19 171 PRO B CA 1
ATOM 3640 C C . PRO B 1 171 ? 14.141 17.047 15.891 1 89.19 171 PRO B C 1
ATOM 3642 O O . PRO B 1 171 ? 13.547 17.734 15.055 1 89.19 171 PRO B O 1
ATOM 3645 N N . GLY B 1 172 ? 13.797 17.031 17.156 1 86.31 172 GLY B N 1
ATOM 3646 C CA . GLY B 1 172 ? 12.828 17.953 17.719 1 86.31 172 GLY B CA 1
ATOM 3647 C C . GLY B 1 172 ? 11.398 17.453 17.656 1 86.31 172 GLY B C 1
ATOM 3648 O O . GLY B 1 172 ? 10.469 18.125 18.078 1 86.31 172 GLY B O 1
ATOM 3649 N N . ARG B 1 173 ? 11.188 16.25 17.156 1 90.62 173 ARG B N 1
ATOM 3650 C CA . ARG B 1 173 ? 9.852 15.688 17.047 1 90.62 173 ARG B CA 1
ATOM 3651 C C . ARG B 1 173 ? 9.43 15.016 18.344 1 90.62 173 ARG B C 1
ATOM 3653 O O . ARG B 1 173 ? 10.281 14.57 19.125 1 90.62 173 ARG B O 1
ATOM 3660 N N . PRO B 1 174 ? 8.18 15 18.578 1 92.94 174 PRO B N 1
ATOM 3661 C CA . PRO B 1 174 ? 7.703 14.359 19.797 1 92.94 174 PRO B CA 1
ATOM 3662 C C . PRO B 1 174 ? 8.016 12.867 19.859 1 92.94 174 PRO B C 1
ATOM 3664 O O . PRO B 1 174 ? 7.953 12.18 18.828 1 92.94 174 PRO B O 1
ATOM 3667 N N . HIS B 1 175 ? 8.328 12.367 21.031 1 95.19 175 HIS B N 1
ATOM 3668 C CA . HIS B 1 175 ? 8.492 10.938 21.25 1 95.19 175 HIS B CA 1
ATOM 3669 C C . HIS B 1 175 ? 7.148 10.219 21.281 1 95.19 175 HIS B C 1
ATOM 3671 O O . HIS B 1 175 ? 6.102 10.859 21.391 1 95.19 175 HIS B O 1
ATOM 3677 N N . LEU B 1 176 ? 7.219 8.898 21.234 1 96.44 176 LEU B N 1
ATOM 3678 C CA . LEU B 1 176 ? 6.008 8.086 21.219 1 96.44 176 LEU B CA 1
ATOM 3679 C C . LEU B 1 176 ? 5.133 8.391 22.438 1 96.44 176 LEU B C 1
ATOM 3681 O O . LEU B 1 176 ? 5.602 8.328 23.562 1 96.44 176 LEU B O 1
ATOM 3685 N N . GLY B 1 177 ? 3.932 8.781 22.203 1 94.62 177 GLY B N 1
ATOM 3686 C CA . GLY B 1 177 ? 2.975 9.047 23.266 1 94.62 177 GLY B CA 1
ATOM 3687 C C . GLY B 1 177 ? 3.068 10.461 23.797 1 94.62 177 GLY B C 1
ATOM 3688 O O . GLY B 1 177 ? 2.234 10.883 24.609 1 94.62 177 GLY B O 1
ATOM 3689 N N . GLN B 1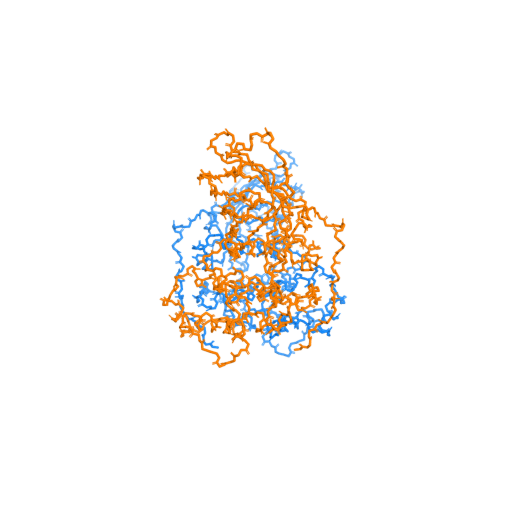 178 ? 4.023 11.211 23.312 1 93.62 178 GLN B N 1
ATOM 3690 C CA . GLN B 1 178 ? 4.207 12.578 23.781 1 93.62 178 GLN B CA 1
ATOM 3691 C C . GLN B 1 178 ? 3.359 13.562 22.969 1 93.62 178 GLN B C 1
ATOM 3693 O O . GLN B 1 178 ? 3.295 13.469 21.75 1 93.62 178 GLN B O 1
ATOM 3698 N N . LEU B 1 179 ? 2.691 14.438 23.656 1 90.81 179 LEU B N 1
ATOM 3699 C CA . LEU B 1 179 ? 1.966 15.523 23 1 90.81 179 LEU B CA 1
ATOM 3700 C C . LEU B 1 179 ? 2.93 16.484 22.328 1 90.81 179 LEU B C 1
ATOM 3702 O O . LEU B 1 179 ? 3.941 16.875 22.922 1 90.81 179 LEU B O 1
ATOM 3706 N N . PRO B 1 180 ? 2.6 16.781 21.109 1 87.38 180 PRO B N 1
ATOM 3707 C CA . PRO B 1 180 ? 3.465 17.781 20.469 1 87.38 180 PRO B CA 1
ATOM 3708 C C . PRO B 1 180 ? 3.377 19.156 21.125 1 87.38 180 PRO B C 1
ATOM 3710 O O . PRO B 1 180 ? 2.305 19.547 21.578 1 87.38 180 PRO B O 1
ATOM 3713 N N . VAL B 1 181 ? 4.496 19.766 21.203 1 77.94 181 VAL B N 1
ATOM 3714 C CA . VAL B 1 181 ? 4.543 21.141 21.672 1 77.94 181 VAL B CA 1
ATOM 3715 C C . VAL B 1 181 ? 4.496 22.094 20.484 1 77.94 181 VAL B C 1
ATOM 3717 O O . VAL B 1 181 ? 5.367 22.047 19.609 1 77.94 181 VAL B O 1
ATOM 3720 N N . VAL B 1 182 ? 3.365 22.656 20.281 1 69.38 182 VAL B N 1
ATOM 3721 C CA . VAL B 1 182 ? 3.248 23.594 19.156 1 69.38 182 VAL B CA 1
ATOM 3722 C C . VAL B 1 182 ? 3.789 24.953 19.578 1 69.38 182 VAL B C 1
ATOM 3724 O O . VAL B 1 182 ? 3.422 25.484 20.625 1 69.38 182 VAL B O 1
ATOM 3727 N N . SER B 1 183 ? 4.875 25.297 18.953 1 60.66 183 SER B N 1
ATOM 3728 C CA . SER B 1 183 ? 5.398 26.641 19.234 1 60.66 183 SER B CA 1
ATOM 3729 C C . SER B 1 183 ? 4.387 27.719 18.875 1 60.66 183 SER B C 1
ATOM 3731 O O . SER B 1 183 ? 3.711 27.625 17.844 1 60.66 183 SER B O 1
ATOM 3733 N N . PRO B 1 184 ? 4.188 28.562 19.828 1 59.28 184 PRO B N 1
ATOM 3734 C CA . PRO B 1 184 ? 3.338 29.703 19.469 1 59.28 184 PRO B CA 1
ATOM 3735 C C . PRO B 1 184 ? 3.766 30.359 18.156 1 59.28 184 PRO B C 1
ATOM 3737 O O . PRO B 1 184 ? 4.957 30.391 17.844 1 59.28 184 PRO B O 1
ATOM 3740 N N . PRO B 1 185 ? 2.787 30.406 17.25 1 58.06 185 PRO B N 1
ATOM 3741 C CA . PRO B 1 185 ? 3.152 31.062 15.992 1 58.06 185 PRO B CA 1
ATOM 3742 C C . PRO B 1 185 ? 4.086 32.25 16.203 1 58.06 185 PRO B C 1
ATOM 3744 O O . PRO B 1 185 ? 4.004 32.938 17.219 1 58.06 185 PRO B O 1
ATOM 3747 N N . ARG B 1 186 ? 5.297 32.281 15.5 1 56.06 186 ARG B N 1
ATOM 3748 C CA . ARG B 1 186 ? 6.207 33.406 15.539 1 56.06 186 ARG B CA 1
ATOM 3749 C C . ARG B 1 186 ? 5.438 34.75 15.547 1 56.06 186 ARG B C 1
ATOM 3751 O O . ARG B 1 186 ? 4.422 34.875 14.859 1 56.06 186 ARG B O 1
ATOM 3758 N N . SER B 1 187 ? 5.625 35.5 16.531 1 54.34 187 SER B N 1
ATOM 3759 C CA . SER B 1 187 ? 5.008 36.812 16.594 1 54.34 187 SER B CA 1
ATOM 3760 C C . SER B 1 187 ? 5.113 37.531 15.242 1 54.34 187 SER B C 1
ATOM 3762 O O . SER B 1 187 ? 6.145 37.438 14.578 1 54.34 187 SER B O 1
ATOM 3764 N N . PRO B 1 188 ? 3.959 37.812 14.719 1 51.09 188 PRO B N 1
ATOM 3765 C CA . PRO B 1 188 ? 4.066 38.594 13.461 1 51.09 188 PRO B CA 1
ATOM 3766 C C . PRO B 1 188 ? 5.199 39.594 13.484 1 51.09 188 PRO B C 1
ATOM 3768 O O . PRO B 1 188 ? 5.508 40.156 14.539 1 51.09 188 PRO B O 1
ATOM 3771 N N . ALA B 1 189 ? 6.277 39.5 12.656 1 49.47 189 ALA B N 1
ATOM 3772 C CA . ALA B 1 189 ? 7.34 40.5 12.625 1 49.47 189 ALA B CA 1
ATOM 3773 C C . ALA B 1 189 ? 6.812 41.875 13.062 1 49.47 189 ALA B C 1
ATOM 3775 O O . ALA B 1 189 ? 5.699 42.281 12.711 1 49.47 189 ALA B O 1
ATOM 3776 N N . PRO B 1 190 ? 7.465 42.438 14.008 1 46.97 190 PRO B N 1
ATOM 3777 C CA . PRO B 1 190 ? 7.016 43.75 14.445 1 46.97 190 PRO B CA 1
ATOM 3778 C C . PRO B 1 190 ? 6.73 44.688 13.273 1 46.97 190 PRO B C 1
ATOM 3780 O O . PRO B 1 190 ? 7.359 44.594 12.219 1 46.97 190 PRO B O 1
ATOM 3783 N N . ARG B 1 191 ? 5.598 45.406 13.32 1 46.34 191 ARG B N 1
ATOM 3784 C CA . ARG B 1 191 ? 5.254 46.531 12.43 1 46.34 191 ARG B CA 1
ATOM 3785 C C . ARG B 1 191 ? 6.441 47.469 12.242 1 46.34 191 ARG B C 1
ATOM 3787 O O . ARG B 1 191 ? 7.109 47.812 13.211 1 46.34 191 ARG B O 1
ATOM 3794 N N . ARG B 1 192 ? 7.191 47.312 11.188 1 40.22 192 ARG B N 1
ATOM 3795 C CA . ARG B 1 192 ? 8.117 48.438 11.047 1 40.22 192 ARG B CA 1
ATOM 3796 C C . ARG B 1 192 ? 7.516 49.719 11.617 1 40.22 192 ARG B C 1
ATOM 3798 O O . ARG B 1 192 ? 6.348 50.031 11.367 1 40.22 192 ARG B O 1
ATOM 3805 N N . PRO B 1 193 ? 8.133 50.25 12.523 1 37.94 193 PRO B N 1
ATOM 3806 C CA . PRO B 1 193 ? 7.582 51.531 12.961 1 37.94 193 PRO B CA 1
ATOM 3807 C C . PRO B 1 193 ? 7.176 52.438 11.789 1 37.94 193 PRO B C 1
ATOM 3809 O O . PRO B 1 193 ? 7.801 52.375 10.727 1 37.94 193 PRO B O 1
ATOM 3812 N N . GLU B 1 194 ? 5.898 52.875 11.633 1 37.53 194 GLU B N 1
ATOM 3813 C CA . GLU B 1 194 ? 5.527 53.938 10.695 1 37.53 194 GLU B CA 1
ATOM 3814 C C . GLU B 1 194 ? 6.602 55 10.625 1 37.53 194 GLU B C 1
ATOM 3816 O O . GLU B 1 194 ? 6.809 55.75 11.586 1 37.53 194 GLU B O 1
ATOM 3821 N N . THR B 1 195 ? 7.723 54.875 10.172 1 36.53 195 THR B N 1
ATOM 3822 C CA . THR B 1 195 ? 8.422 56.125 9.945 1 36.53 195 THR B CA 1
ATOM 3823 C C . THR B 1 195 ? 7.469 57.188 9.391 1 36.53 195 THR B C 1
ATOM 3825 O O . THR B 1 195 ? 6.684 56.906 8.477 1 36.53 195 THR B O 1
ATOM 3828 N N . SER B 1 196 ? 7.297 58.312 10.078 1 34.59 196 SER B N 1
ATOM 3829 C CA . SER B 1 196 ? 6.625 59.562 9.672 1 34.59 196 SER B CA 1
ATOM 3830 C C . SER B 1 196 ? 6.91 59.875 8.203 1 34.59 196 SER B C 1
ATOM 3832 O O . SER B 1 196 ? 7.969 60.406 7.879 1 34.59 196 SER B O 1
ATOM 3834 N N . ILE B 1 197 ? 6.852 59.031 7.219 1 34.91 197 ILE B N 1
ATOM 3835 C CA . ILE B 1 197 ? 6.895 59.688 5.918 1 34.91 197 ILE B CA 1
ATOM 3836 C C . ILE B 1 197 ? 6.008 60.906 5.934 1 34.91 197 ILE B C 1
ATOM 3838 O O . ILE B 1 197 ? 4.805 60.812 6.184 1 34.91 197 ILE B O 1
ATOM 3842 N N . LYS B 1 198 ? 6.543 62.156 6.062 1 38.19 198 LYS B N 1
ATOM 3843 C CA . LYS B 1 198 ? 6.074 63.5 5.816 1 38.19 198 LYS B CA 1
ATOM 3844 C C . LYS B 1 198 ? 5.047 63.531 4.688 1 38.19 198 LYS B C 1
ATOM 3846 O O . LYS B 1 198 ? 4.973 62.625 3.883 1 38.19 198 LYS B O 1
ATOM 3851 N N . ASN B 1 199 ? 4.441 64.75 4.379 1 32.75 199 ASN B N 1
ATOM 3852 C CA . ASN B 1 199 ? 3.248 65.312 3.785 1 32.75 199 ASN B CA 1
ATOM 3853 C C . ASN B 1 199 ? 2.982 64.75 2.387 1 32.75 199 ASN B C 1
ATOM 3855 O O . ASN B 1 199 ? 1.835 64.75 1.94 1 32.75 199 ASN B O 1
ATOM 3859 N N . GLY B 1 200 ? 3.875 65.188 1.42 1 32.69 200 GLY B N 1
ATOM 3860 C CA . GLY B 1 200 ? 3.293 65.625 0.149 1 32.69 200 GLY B CA 1
ATOM 3861 C C . GLY B 1 200 ? 2.713 64.438 -0.636 1 32.69 200 GLY B C 1
ATOM 3862 O O . GLY B 1 200 ? 2.225 64.625 -1.753 1 32.69 200 GLY B O 1
ATOM 3863 N N . VAL B 1 201 ? 3.41 63.375 -0.665 1 35.16 201 VAL B N 1
ATOM 3864 C CA . VAL B 1 201 ? 2.916 62.469 -1.713 1 35.16 201 VAL B CA 1
ATOM 3865 C C . VAL B 1 201 ? 1.59 61.844 -1.283 1 35.16 201 VAL B C 1
ATOM 3867 O O . VAL B 1 201 ? 1.455 61.375 -0.15 1 35.16 201 VAL B O 1
ATOM 3870 N N . THR B 1 202 ? 0.369 62.094 -1.997 1 35.03 202 THR B N 1
ATOM 3871 C CA . THR B 1 202 ? -0.996 61.594 -1.987 1 35.03 202 THR B CA 1
ATOM 3872 C C . THR B 1 202 ? -1.009 60.094 -1.674 1 35.03 202 THR B C 1
ATOM 3874 O O . THR B 1 202 ? -0.477 59.281 -2.441 1 35.03 202 THR B O 1
ATOM 3877 N N . THR B 1 203 ? -0.785 59.625 -0.522 1 38.22 203 THR B N 1
ATOM 3878 C CA . THR B 1 203 ? -1.093 58.281 -0.013 1 38.22 203 THR B CA 1
ATOM 3879 C C . THR B 1 203 ? -2.445 57.812 -0.532 1 38.22 203 THR B C 1
ATOM 3881 O O . THR B 1 203 ? -3.492 58.219 -0.024 1 38.22 203 THR B O 1
ATOM 3884 N N . THR B 1 204 ? -2.703 57.938 -1.805 1 39 204 THR B N 1
ATOM 3885 C CA . THR B 1 204 ? -4.043 57.531 -2.238 1 39 204 THR B CA 1
ATOM 3886 C C . THR B 1 204 ? -4.512 56.281 -1.516 1 39 204 THR B C 1
ATOM 3888 O O . THR B 1 204 ? -3.729 55.344 -1.31 1 39 204 THR B O 1
ATOM 3891 N N . GLY B 1 205 ? -5.477 56.312 -0.584 1 43.06 205 GLY B N 1
ATOM 3892 C CA . GLY B 1 205 ? -6.375 55.375 0.068 1 43.06 205 GLY B CA 1
ATOM 3893 C C . GLY B 1 205 ? -6.41 54.031 -0.608 1 43.06 205 GLY B C 1
ATOM 3894 O O . GLY B 1 205 ? -6.785 53.031 0.012 1 43.06 205 GLY B O 1
ATOM 3895 N N . GLU B 1 206 ? -6.379 54 -1.897 1 48.62 206 GLU B N 1
ATOM 3896 C CA . GLU B 1 206 ? -6.59 52.812 -2.717 1 48.62 206 GLU B CA 1
ATOM 3897 C C . GLU B 1 206 ? -5.488 51.781 -2.49 1 48.62 206 GLU B C 1
ATOM 3899 O O . GLU B 1 206 ? -5.723 50.562 -2.613 1 48.62 206 GLU B O 1
ATOM 3904 N N . ARG B 1 207 ? -4.309 52.188 -2.211 1 52.47 207 ARG B N 1
ATOM 3905 C CA . ARG B 1 207 ? -3.176 51.281 -2.049 1 52.47 207 ARG B CA 1
ATOM 3906 C C . ARG B 1 207 ? -3.311 50.438 -0.77 1 52.47 207 ARG B C 1
ATOM 3908 O O . ARG B 1 207 ? -2.82 49.312 -0.697 1 52.47 207 ARG B O 1
ATOM 3915 N N . ARG B 1 208 ? -3.875 51.031 0.321 1 56.28 208 ARG B N 1
ATOM 3916 C CA . ARG B 1 208 ? -3.924 50.469 1.662 1 56.28 208 ARG B CA 1
ATOM 3917 C C . ARG B 1 208 ? -4.77 49.188 1.686 1 56.28 208 ARG B C 1
ATOM 3919 O O . ARG B 1 208 ? -4.668 48.375 2.615 1 56.28 208 ARG B O 1
ATOM 3926 N N . THR B 1 209 ? -5.598 49.094 0.667 1 64.12 209 THR B N 1
ATOM 3927 C CA . THR B 1 209 ? -6.477 47.938 0.764 1 64.12 209 THR B CA 1
ATOM 3928 C C . THR B 1 209 ? -6.273 47 -0.426 1 64.12 209 THR B C 1
ATOM 3930 O O . THR B 1 209 ? -7 46 -0.579 1 64.12 209 THR B O 1
ATOM 3933 N N . ALA B 1 210 ? -5.145 47.344 -1.169 1 83.81 210 ALA B N 1
ATOM 3934 C CA . ALA B 1 210 ? -5.016 46.562 -2.396 1 83.81 210 ALA B CA 1
ATOM 3935 C C . ALA B 1 210 ? -4.391 45.219 -2.117 1 83.81 210 ALA B C 1
ATOM 3937 O O . ALA B 1 210 ? -3.34 45.125 -1.48 1 83.81 210 ALA B O 1
ATOM 3938 N N . VAL B 1 211 ? -4.949 44.188 -2.574 1 91.88 211 VAL B N 1
ATOM 3939 C CA . VAL B 1 211 ? -4.504 42.812 -2.42 1 91.88 211 VAL B CA 1
ATOM 3940 C C . VAL B 1 211 ? -3.299 42.531 -3.32 1 91.88 211 VAL B C 1
ATOM 3942 O O . VAL B 1 211 ? -2.41 41.75 -2.971 1 91.88 211 VAL B O 1
ATOM 3945 N N . GLY B 1 212 ? -3.223 43.25 -4.418 1 93.38 212 GLY B N 1
ATOM 3946 C CA . GLY B 1 212 ? -2.139 43.062 -5.367 1 93.38 212 GLY B CA 1
ATOM 3947 C C . GLY B 1 212 ? -0.786 43.469 -4.82 1 93.38 212 GLY B C 1
ATOM 3948 O O . GLY B 1 212 ? -0.69 44.406 -4.027 1 93.38 212 GLY B O 1
ATOM 3949 N N . GLY B 1 213 ? 0.278 42.75 -5.273 1 94.12 213 GLY B N 1
ATOM 3950 C CA . GLY B 1 213 ? 1.633 43.031 -4.832 1 94.12 213 GLY B CA 1
ATOM 3951 C C . GLY B 1 213 ? 2.404 41.781 -4.422 1 94.12 213 GLY B C 1
ATOM 3952 O O . GLY B 1 213 ? 1.978 40.688 -4.703 1 94.12 213 GLY B O 1
ATOM 3953 N N . THR B 1 214 ? 3.617 42 -3.893 1 96.19 214 THR B N 1
ATOM 3954 C CA . THR B 1 214 ? 4.461 40.938 -3.395 1 96.19 214 THR B CA 1
ATOM 3955 C C . THR B 1 214 ? 4.438 40.875 -1.868 1 96.19 214 THR B C 1
ATOM 3957 O O . THR B 1 214 ? 4.633 41.906 -1.209 1 96.19 214 THR B O 1
ATOM 3960 N N . TRP B 1 215 ? 4.137 39.75 -1.386 1 96.25 215 TRP B N 1
ATOM 3961 C CA . TRP B 1 215 ? 4.02 39.531 0.054 1 96.25 215 TRP B CA 1
ATOM 3962 C C . TRP B 1 215 ? 5 38.469 0.531 1 96.25 215 TRP B C 1
ATOM 3964 O O . TRP B 1 215 ? 5.16 37.438 -0.116 1 96.25 215 TRP B O 1
ATOM 3974 N N . GLN B 1 216 ? 5.727 38.688 1.606 1 96.25 216 GLN B N 1
ATOM 3975 C CA . GLN B 1 216 ? 6.445 37.688 2.359 1 96.25 216 GLN B CA 1
ATOM 3976 C C . GLN B 1 216 ? 5.582 37.125 3.49 1 96.25 216 GLN B C 1
ATOM 3978 O O . GLN B 1 216 ? 5.254 37.844 4.438 1 96.25 216 GLN B O 1
ATOM 3983 N N . VAL B 1 217 ? 5.234 35.906 3.318 1 95.38 217 VAL B N 1
ATOM 3984 C CA . VAL B 1 217 ? 4.277 35.344 4.273 1 95.38 217 VAL B CA 1
ATOM 3985 C C . VAL B 1 217 ? 4.902 34.156 5 1 95.38 217 VAL B C 1
ATOM 3987 O O . VAL B 1 217 ? 5.812 33.531 4.48 1 95.38 217 VAL B O 1
ATOM 3990 N N . VAL B 1 218 ? 4.426 33.938 6.219 1 93.44 218 VAL B N 1
ATOM 3991 C CA . VAL B 1 218 ? 4.773 32.75 7.008 1 93.44 218 VAL B CA 1
ATOM 3992 C C . VAL B 1 218 ? 3.562 31.844 7.125 1 93.44 218 VAL B C 1
ATOM 3994 O O . VAL B 1 218 ? 2.502 32.25 7.602 1 93.44 218 VAL B O 1
ATOM 3997 N N . PHE B 1 219 ? 3.707 30.703 6.562 1 91.19 219 PHE B N 1
ATOM 3998 C CA . PHE B 1 219 ? 2.744 29.625 6.727 1 91.19 219 PHE B CA 1
ATOM 3999 C C . PHE B 1 219 ? 2.982 28.875 8.031 1 91.19 219 PHE B C 1
ATOM 4001 O O . PHE B 1 219 ? 4.023 28.25 8.211 1 91.19 219 PHE B O 1
ATOM 4008 N N . HIS B 1 220 ? 2.023 28.922 8.914 1 87.12 220 HIS B N 1
ATOM 4009 C CA . HIS B 1 220 ? 2.197 28.328 10.234 1 87.12 220 HIS B CA 1
ATOM 4010 C C . HIS B 1 220 ? 1.699 26.891 10.266 1 87.12 220 HIS B C 1
ATOM 4012 O O . HIS B 1 220 ? 0.553 26.625 10.633 1 87.12 220 HIS B O 1
ATOM 4018 N N . HIS B 1 221 ? 2.576 26 9.93 1 79.06 221 HIS B N 1
ATOM 4019 C CA . HIS B 1 221 ? 2.314 24.562 10.055 1 79.06 221 HIS B CA 1
ATOM 4020 C C . HIS B 1 221 ? 2.766 24.047 11.414 1 79.06 221 HIS B C 1
ATOM 4022 O O . HIS B 1 221 ? 3.785 24.484 11.945 1 79.06 221 HIS B O 1
ATOM 4028 N N . PRO B 1 222 ? 2.018 23.062 11.891 1 71.94 222 PRO B N 1
ATOM 4029 C CA . PRO B 1 222 ? 2.361 22.562 13.219 1 71.94 222 PRO B CA 1
ATOM 4030 C C . PRO B 1 222 ? 3.777 22 13.289 1 71.94 222 PRO B C 1
ATOM 4032 O O . PRO B 1 222 ? 4.41 22.047 14.352 1 71.94 222 PRO B O 1
ATOM 4035 N N . ALA B 1 223 ? 4.234 21.391 12.234 1 68.88 223 ALA B N 1
ATOM 4036 C CA . ALA B 1 223 ? 5.582 20.828 12.219 1 68.88 223 ALA B CA 1
ATOM 4037 C C . ALA B 1 223 ? 6.637 21.938 12.203 1 68.88 223 ALA B C 1
ATOM 4039 O O . ALA B 1 223 ? 7.664 21.828 12.883 1 68.88 223 ALA B O 1
ATOM 4040 N N . ALA B 1 224 ? 6.449 22.891 11.328 1 71.31 224 ALA B N 1
ATOM 4041 C CA . ALA B 1 224 ? 7.359 24.031 11.242 1 71.31 224 ALA B CA 1
ATOM 4042 C C . ALA B 1 224 ? 6.746 25.156 10.422 1 71.31 224 ALA B C 1
ATOM 4044 O O . ALA B 1 224 ? 5.953 24.922 9.508 1 71.31 224 ALA B O 1
ATOM 4045 N N . ASP B 1 225 ? 7.176 26.328 10.781 1 81.19 225 ASP B N 1
ATOM 4046 C CA . ASP B 1 225 ? 6.84 27.469 9.938 1 81.19 225 ASP B CA 1
ATOM 4047 C C . ASP B 1 225 ? 7.562 27.391 8.594 1 81.19 225 ASP B C 1
ATOM 4049 O O . ASP B 1 225 ? 8.719 26.984 8.523 1 81.19 225 ASP B O 1
ATOM 4053 N N . LEU B 1 226 ? 6.793 27.766 7.617 1 85.19 226 LEU B N 1
ATOM 4054 C CA . LEU B 1 226 ? 7.375 27.797 6.281 1 85.19 226 LEU B CA 1
ATOM 4055 C C . LEU B 1 226 ? 7.293 29.203 5.695 1 85.19 226 LEU B C 1
ATOM 4057 O O . LEU B 1 226 ? 6.23 29.828 5.715 1 85.19 226 LEU B O 1
ATOM 4061 N N . ASP B 1 227 ? 8.43 29.656 5.168 1 91.19 227 ASP B N 1
ATOM 4062 C CA . ASP B 1 227 ? 8.445 30.953 4.492 1 91.19 227 ASP B CA 1
ATOM 4063 C C . ASP B 1 227 ? 7.973 30.828 3.045 1 91.19 227 ASP B C 1
ATOM 4065 O O . ASP B 1 227 ? 8.477 29.984 2.293 1 91.19 227 ASP B O 1
ATOM 4069 N N . LEU B 1 228 ? 7.043 31.703 2.748 1 95.12 228 LEU B N 1
ATOM 4070 C CA . LEU B 1 228 ? 6.535 31.75 1.382 1 95.12 228 LEU B CA 1
ATOM 4071 C C . LEU B 1 228 ? 6.598 33.156 0.816 1 95.12 228 LEU B C 1
ATOM 4073 O O . LEU B 1 228 ? 6.598 34.125 1.57 1 95.12 228 LEU B O 1
ATOM 4077 N N . THR B 1 229 ? 6.734 33.219 -0.454 1 96.75 229 THR B N 1
ATOM 4078 C CA . THR B 1 229 ? 6.547 34.469 -1.189 1 96.75 229 THR B CA 1
ATOM 4079 C C . THR B 1 229 ? 5.277 34.406 -2.037 1 96.75 229 THR B C 1
ATOM 4081 O O . THR B 1 229 ? 5.137 33.531 -2.895 1 96.75 229 THR B O 1
ATOM 4084 N N . LEU B 1 230 ? 4.41 35.312 -1.771 1 96.69 230 LEU B N 1
ATOM 4085 C CA . LEU B 1 230 ? 3.178 35.438 -2.541 1 96.69 230 LEU B CA 1
ATOM 4086 C C . LEU B 1 230 ? 3.246 36.656 -3.484 1 96.69 230 LEU B C 1
ATOM 4088 O O . LEU B 1 230 ? 3.457 37.781 -3.045 1 96.69 230 LEU B O 1
ATOM 4092 N N . VAL B 1 231 ? 3.121 36.344 -4.711 1 96.38 231 VAL B N 1
ATOM 4093 C CA . VAL B 1 231 ? 2.984 37.406 -5.715 1 96.38 231 VAL B CA 1
ATOM 4094 C C . VAL B 1 231 ? 1.562 37.406 -6.27 1 96.38 231 VAL B C 1
ATOM 4096 O O . VAL B 1 231 ? 1.125 36.406 -6.879 1 96.38 231 VAL B O 1
ATOM 4099 N N . VAL B 1 232 ? 0.887 38.531 -6.086 1 95.44 232 VAL B N 1
ATOM 4100 C CA . VAL B 1 232 ? -0.521 38.594 -6.461 1 95.44 232 VAL B CA 1
ATOM 4101 C C . VAL B 1 232 ? -0.733 39.75 -7.445 1 95.44 232 VAL B C 1
ATOM 4103 O O . VAL B 1 232 ? -0.282 40.875 -7.203 1 95.44 232 VAL B O 1
ATOM 4106 N N . ASP B 1 233 ? -1.379 39.438 -8.5 1 93.81 233 ASP B N 1
ATOM 4107 C CA . ASP B 1 233 ? -1.772 40.438 -9.5 1 93.81 233 ASP B CA 1
ATOM 4108 C C . ASP B 1 233 ? -3.293 40.5 -9.617 1 93.81 233 ASP B C 1
ATOM 4110 O O . ASP B 1 233 ? -3.955 39.5 -9.906 1 93.81 233 ASP B O 1
ATOM 4114 N N . THR B 1 234 ? -3.859 41.719 -9.438 1 90.25 234 THR B N 1
ATOM 4115 C CA . THR B 1 234 ? -5.305 41.875 -9.508 1 90.25 234 THR B CA 1
ATOM 4116 C C . THR B 1 234 ? -5.684 42.844 -10.648 1 90.25 234 THR B C 1
ATOM 4118 O O . THR B 1 234 ? -6.82 43.312 -10.719 1 90.25 234 THR B O 1
ATOM 4121 N N . SER B 1 235 ? -4.871 43.156 -11.523 1 84.06 235 SER B N 1
ATOM 4122 C CA . SER B 1 235 ? -5.055 44.188 -12.539 1 84.06 235 SER B CA 1
ATOM 4123 C C . SER B 1 235 ? -6.098 43.75 -13.57 1 84.06 235 SER B C 1
ATOM 4125 O O . SER B 1 235 ? -6.758 44.594 -14.172 1 84.06 235 SER B O 1
ATOM 4127 N N . SER B 1 236 ? -6.301 42.5 -13.805 1 78.31 236 SER B N 1
ATOM 4128 C CA . SER B 1 236 ? -7.191 42.031 -14.852 1 78.31 236 SER B CA 1
ATOM 4129 C C . SER B 1 236 ? -8.594 41.75 -14.312 1 78.31 236 SER B C 1
ATOM 4131 O O . SER B 1 236 ? -9.414 41.125 -14.992 1 78.31 236 SER B O 1
ATOM 4133 N N . GLY B 1 237 ? -8.977 42.344 -13.117 1 77.19 237 GLY B N 1
ATOM 4134 C CA . GLY B 1 237 ? -10.281 42.094 -12.539 1 77.19 237 GLY B CA 1
ATOM 4135 C C . GLY B 1 237 ? -10.367 40.75 -11.805 1 77.19 237 GLY B C 1
ATOM 4136 O O . GLY B 1 237 ? -11.328 40.5 -11.078 1 77.19 237 GLY B O 1
ATOM 4137 N N . GLY B 1 238 ? -9.391 39.938 -11.977 1 83.06 238 GLY B N 1
ATOM 4138 C CA . GLY B 1 238 ? -9.273 38.688 -11.234 1 83.06 238 GLY B CA 1
ATOM 4139 C C . GLY B 1 238 ? -8.016 38.625 -10.383 1 83.06 238 GLY B C 1
ATOM 4140 O O . GLY B 1 238 ? -7.434 39.656 -10.047 1 83.06 238 GLY B O 1
ATOM 4141 N N . ILE B 1 239 ? -7.742 37.531 -9.867 1 91.38 239 ILE B N 1
ATOM 4142 C CA . ILE B 1 239 ? -6.527 37.344 -9.078 1 91.38 239 ILE B CA 1
ATOM 4143 C C . ILE B 1 239 ? -5.613 36.344 -9.773 1 91.38 239 ILE B C 1
ATOM 4145 O O . ILE B 1 239 ? -6.07 35.281 -10.234 1 91.38 239 ILE B O 1
ATOM 4149 N N . SER B 1 240 ? -4.449 36.688 -10.07 1 93.88 240 SER B N 1
ATOM 4150 C CA . SER B 1 240 ? -3.4 35.844 -10.617 1 93.88 240 SER B CA 1
ATOM 4151 C C . SER B 1 240 ? -2.084 36.031 -9.867 1 93.88 240 SER B C 1
ATOM 4153 O O . SER B 1 240 ? -1.991 36.875 -8.977 1 93.88 240 SER B O 1
ATOM 4155 N N . GLY B 1 241 ? -1.068 35.094 -10.242 1 96 241 GLY B N 1
ATOM 4156 C CA . GLY B 1 241 ? 0.226 35.188 -9.586 1 96 241 GLY B CA 1
ATOM 4157 C C . GLY B 1 241 ? 0.798 33.844 -9.203 1 96 241 GLY B C 1
ATOM 4158 O O . GLY B 1 241 ? 0.596 32.844 -9.914 1 96 241 GLY B O 1
ATOM 4159 N N . SER B 1 242 ? 1.662 33.938 -8.109 1 97.06 242 SER B N 1
ATOM 4160 C CA . SER B 1 242 ? 2.355 32.719 -7.754 1 97.06 242 SER B CA 1
ATOM 4161 C C . SER B 1 242 ? 2.645 32.656 -6.258 1 97.06 242 SER B C 1
ATOM 4163 O O . SER B 1 242 ? 2.672 33.688 -5.582 1 97.06 242 SER B O 1
ATOM 4165 N N . VAL B 1 243 ? 2.711 31.5 -5.773 1 96.44 243 VAL B N 1
ATOM 4166 C CA . VAL B 1 243 ? 3.199 31.188 -4.434 1 96.44 243 VAL B CA 1
ATOM 4167 C C . VAL B 1 243 ? 4.52 30.438 -4.527 1 96.44 243 VAL B C 1
ATOM 4169 O O . VAL B 1 243 ? 4.594 29.375 -5.152 1 96.44 243 VAL B O 1
ATOM 4172 N N . THR B 1 244 ? 5.523 30.938 -3.914 1 94.69 244 THR B N 1
ATOM 4173 C CA . THR B 1 244 ? 6.84 30.328 -3.992 1 94.69 244 THR B CA 1
ATOM 4174 C C . THR B 1 244 ? 7.352 29.953 -2.602 1 94.69 244 THR B C 1
ATOM 4176 O O . THR B 1 244 ? 7.227 30.75 -1.662 1 94.69 244 THR B O 1
ATOM 4179 N N . SER B 1 245 ? 7.793 28.75 -2.463 1 89.5 245 SER B N 1
ATOM 4180 C CA . SER B 1 245 ? 8.539 28.312 -1.282 1 89.5 245 SER B CA 1
ATOM 4181 C C . SER B 1 245 ? 10.031 28.25 -1.564 1 89.5 245 SER B C 1
ATOM 4183 O O . SER B 1 245 ? 10.516 27.297 -2.184 1 89.5 245 SER B O 1
ATOM 4185 N N . PRO B 1 246 ? 10.734 29.234 -1.113 1 85.38 246 PRO B N 1
ATOM 4186 C CA . PRO B 1 246 ? 12.172 29.25 -1.408 1 85.38 246 PRO B CA 1
ATOM 4187 C C . PRO B 1 246 ? 12.891 28.016 -0.842 1 85.38 246 PRO B C 1
ATOM 4189 O O . PRO B 1 246 ? 13.773 27.469 -1.501 1 85.38 246 PRO B O 1
ATOM 4192 N N . SER B 1 247 ? 12.547 27.625 0.357 1 78.75 247 SER B N 1
ATOM 4193 C CA . SER B 1 247 ? 13.227 26.516 1.013 1 78.75 247 SER B CA 1
ATOM 4194 C C . SER B 1 247 ? 13.016 25.219 0.25 1 78.75 247 SER B C 1
ATOM 4196 O O . SER B 1 247 ? 13.883 24.344 0.25 1 78.75 247 SER B O 1
ATOM 4198 N N . GLN B 1 248 ? 11.906 25.125 -0.387 1 75.5 248 GLN B N 1
ATOM 4199 C CA . GLN B 1 248 ? 11.609 23.906 -1.122 1 75.5 248 GLN B CA 1
ATOM 4200 C C . GLN B 1 248 ? 11.938 24.047 -2.604 1 75.5 248 GLN B C 1
ATOM 4202 O O . GLN B 1 248 ? 11.938 23.078 -3.35 1 75.5 248 GLN B O 1
ATOM 4207 N N . GLY B 1 249 ? 12.227 25.266 -2.998 1 78.69 249 GLY B N 1
ATOM 4208 C CA . GLY B 1 249 ? 12.531 25.531 -4.395 1 78.69 249 GLY B CA 1
ATOM 4209 C C . GLY B 1 249 ? 11.336 25.312 -5.312 1 78.69 249 GLY B C 1
ATOM 4210 O O . GLY B 1 249 ? 11.5 24.875 -6.453 1 78.69 249 GLY B O 1
ATOM 4211 N N . THR B 1 250 ? 10.148 25.516 -4.789 1 84.56 250 THR B N 1
ATOM 4212 C CA . THR B 1 250 ? 8.945 25.281 -5.586 1 84.56 250 THR B CA 1
ATOM 4213 C C . THR B 1 250 ? 8.172 26.578 -5.789 1 84.56 250 THR B C 1
ATOM 4215 O O . THR B 1 250 ? 8.219 27.469 -4.945 1 84.56 250 THR B O 1
ATOM 4218 N N . SER B 1 251 ? 7.582 26.688 -6.961 1 92.31 251 SER B N 1
ATOM 4219 C CA . SER B 1 251 ? 6.672 27.781 -7.289 1 92.31 251 SER B CA 1
ATOM 4220 C C . SER B 1 251 ? 5.406 27.266 -7.969 1 92.31 251 SER B C 1
ATOM 4222 O O . SER B 1 251 ? 5.484 26.484 -8.914 1 92.31 251 SER B O 1
ATOM 4224 N N . VAL B 1 252 ? 4.305 27.703 -7.352 1 94.12 252 VAL B N 1
ATOM 4225 C CA . VAL B 1 252 ? 3.035 27.25 -7.918 1 94.12 252 VAL B CA 1
ATOM 4226 C C . VAL B 1 252 ? 2.199 28.469 -8.336 1 94.12 252 VAL B C 1
ATOM 4228 O O . VAL B 1 252 ? 2.305 29.531 -7.738 1 94.12 252 VAL B O 1
ATOM 4231 N N . GLN B 1 253 ? 1.416 28.25 -9.344 1 95.5 253 GLN B N 1
ATOM 4232 C CA . GLN B 1 253 ? 0.608 29.344 -9.883 1 95.5 253 GLN B CA 1
ATOM 4233 C C . GLN B 1 253 ? -0.756 29.406 -9.203 1 95.5 253 GLN B C 1
ATOM 4235 O O . GLN B 1 253 ? -1.348 28.359 -8.891 1 95.5 253 GLN B O 1
ATOM 4240 N N . ILE B 1 254 ? -1.237 30.625 -9.07 1 96 254 ILE B N 1
ATOM 4241 C CA . ILE B 1 254 ? -2.625 30.844 -8.68 1 96 254 ILE B CA 1
ATOM 4242 C C . ILE B 1 254 ? -3.547 30.562 -9.867 1 96 254 ILE B C 1
ATOM 4244 O O . ILE B 1 254 ? -3.326 31.062 -10.969 1 96 254 ILE B O 1
ATOM 4248 N N . VAL B 1 255 ? -4.531 29.812 -9.719 1 93.88 255 VAL B N 1
ATOM 4249 C CA . VAL B 1 255 ? -5.312 29.391 -10.883 1 93.88 255 VAL B CA 1
ATOM 4250 C C . VAL B 1 255 ? -6.734 29.938 -10.766 1 93.88 255 VAL B C 1
ATOM 4252 O O . VAL B 1 255 ? -7.449 30.031 -11.773 1 93.88 255 VAL B O 1
ATOM 4255 N N . GLU B 1 256 ? -7.312 30.062 -9.703 1 91.56 256 GLU B N 1
ATOM 4256 C CA . GLU B 1 256 ? -8.648 30.594 -9.461 1 91.56 256 GLU B CA 1
ATOM 4257 C C . GLU B 1 256 ? -8.695 31.375 -8.156 1 91.56 256 GLU B C 1
ATOM 4259 O O . GLU B 1 256 ? -8.023 31.031 -7.188 1 91.56 256 GLU B O 1
ATOM 4264 N N . GLY B 1 257 ? -9.492 32.469 -8.312 1 93.5 257 GLY B N 1
ATOM 4265 C CA . GLY B 1 257 ? -9.617 33.25 -7.094 1 93.5 257 GLY B CA 1
ATOM 4266 C C . GLY B 1 257 ? -10.484 34.469 -7.262 1 93.5 257 GLY B C 1
ATOM 4267 O O . GLY B 1 257 ? -10.992 34.75 -8.352 1 93.5 257 GLY B O 1
ATOM 4268 N N . THR B 1 258 ? -10.711 35.094 -6.137 1 92.88 258 THR B N 1
ATOM 4269 C CA . THR B 1 258 ? -11.531 36.312 -6.086 1 92.88 258 THR B CA 1
ATOM 4270 C C . THR B 1 258 ? -10.945 37.312 -5.105 1 92.88 258 THR B C 1
ATOM 4272 O O . THR B 1 258 ? -10.227 36.938 -4.172 1 92.88 258 THR B O 1
ATOM 4275 N N . VAL B 1 259 ? -11.188 38.562 -5.449 1 92.5 259 VAL B N 1
ATOM 4276 C CA . VAL B 1 259 ? -10.859 39.656 -4.551 1 92.5 259 VAL B CA 1
ATOM 4277 C C . VAL B 1 259 ? -12.109 40.5 -4.293 1 92.5 259 VAL B C 1
ATOM 4279 O O . VAL B 1 259 ? -12.812 40.906 -5.23 1 92.5 259 VAL B O 1
ATOM 4282 N N . GLU B 1 260 ? -12.406 40.656 -3.105 1 90.31 260 GLU B N 1
ATOM 4283 C CA . GLU B 1 260 ? -13.492 41.5 -2.66 1 90.31 260 GLU B CA 1
ATOM 4284 C C . GLU B 1 260 ? -12.992 42.531 -1.639 1 90.31 260 GLU B C 1
ATOM 4286 O O . GLU B 1 260 ? -13.047 42.281 -0.432 1 90.31 260 GLU B O 1
ATOM 4291 N N . GLY B 1 261 ? -12.797 43.75 -2.193 1 88.81 261 GLY B N 1
ATOM 4292 C CA . GLY B 1 261 ? -12.188 44.75 -1.31 1 88.81 261 GLY B CA 1
ATOM 4293 C C . GLY B 1 261 ? -10.805 44.344 -0.83 1 88.81 261 GLY B C 1
ATOM 4294 O O . GLY B 1 261 ? -9.898 44.125 -1.638 1 88.81 261 GLY B O 1
ATOM 4295 N N . ASN B 1 262 ? -10.727 44.188 0.444 1 93.25 262 ASN B N 1
ATOM 4296 C CA . ASN B 1 262 ? -9.438 43.781 1.007 1 93.25 262 ASN B CA 1
ATOM 4297 C C . ASN B 1 262 ? -9.398 42.312 1.36 1 93.25 262 ASN B C 1
ATOM 4299 O O . ASN B 1 262 ? -8.477 41.844 2.041 1 93.25 262 ASN B O 1
ATOM 4303 N N . ARG B 1 263 ? -10.406 41.625 0.972 1 94.81 263 ARG B N 1
ATOM 4304 C CA . ARG B 1 263 ? -10.461 40.156 1.176 1 94.81 263 ARG B CA 1
ATOM 4305 C C . ARG B 1 263 ? -10.18 39.406 -0.123 1 94.81 263 ARG B C 1
ATOM 4307 O O . ARG B 1 263 ? -10.5 39.906 -1.209 1 94.81 263 ARG B O 1
ATOM 4314 N N . PHE B 1 264 ? -9.578 38.281 0.028 1 95.88 264 PHE B N 1
ATOM 4315 C CA . PHE B 1 264 ? -9.281 37.5 -1.161 1 95.88 264 PHE B CA 1
ATOM 4316 C C . PHE B 1 264 ? -9.43 36 -0.872 1 95.88 264 PHE B C 1
ATOM 4318 O O . PHE B 1 264 ? -9.422 35.594 0.288 1 95.88 264 PHE B O 1
ATOM 4325 N N . SER B 1 265 ? -9.648 35.281 -1.861 1 96.75 265 SER B N 1
ATOM 4326 C CA . SER B 1 265 ? -9.625 33.812 -1.883 1 96.75 265 SER B CA 1
ATOM 4327 C C . SER B 1 265 ? -9.094 33.281 -3.211 1 96.75 265 SER B C 1
ATOM 4329 O O . SER B 1 265 ? -9.453 33.781 -4.273 1 96.75 265 SER B O 1
ATOM 4331 N N . PHE B 1 266 ? -8.109 32.344 -3.105 1 97.25 266 PHE B N 1
ATOM 4332 C CA . PHE B 1 266 ? -7.648 31.75 -4.355 1 97.25 266 PHE B CA 1
ATOM 4333 C C . PHE B 1 266 ? -7.137 30.328 -4.129 1 97.25 266 PHE B C 1
ATOM 4335 O O . PHE B 1 266 ? -6.949 29.906 -2.986 1 97.25 266 PHE B O 1
ATOM 4342 N N . ARG B 1 267 ? -6.953 29.594 -5.215 1 97.12 267 ARG B N 1
ATOM 4343 C CA . ARG B 1 267 ? -6.348 28.266 -5.211 1 97.12 267 ARG B CA 1
ATOM 4344 C C . ARG B 1 267 ? -4.949 28.297 -5.82 1 97.12 267 ARG B C 1
ATOM 4346 O O . ARG B 1 267 ? -4.711 29.016 -6.797 1 97.12 267 ARG B O 1
ATOM 4353 N N . ALA B 1 268 ? -4.059 27.562 -5.262 1 95.69 268 ALA B N 1
ATOM 4354 C CA . ALA B 1 268 ? -2.715 27.344 -5.789 1 95.69 268 ALA B CA 1
ATOM 4355 C C . ALA B 1 268 ? -2.316 25.875 -5.652 1 95.69 268 ALA B C 1
ATOM 4357 O O . ALA B 1 268 ? -1.485 25.531 -4.809 1 95.69 268 ALA B O 1
ATOM 4358 N N . PRO B 1 269 ? -2.826 25.047 -6.504 1 93.75 269 PRO B N 1
ATOM 4359 C CA . PRO B 1 269 ? -2.604 23.609 -6.359 1 93.75 269 PRO B CA 1
ATOM 4360 C C . PRO B 1 269 ? -1.17 23.203 -6.688 1 93.75 269 PRO B C 1
ATOM 4362 O O . PRO B 1 269 ? -0.557 23.766 -7.602 1 93.75 269 PRO B O 1
ATOM 4365 N N . VAL B 1 270 ? -0.715 22.266 -5.883 1 87.38 270 VAL B N 1
ATOM 4366 C CA . VAL B 1 270 ? 0.548 21.609 -6.184 1 87.38 270 VAL B CA 1
ATOM 4367 C C . VAL B 1 270 ? 0.285 20.328 -6.988 1 87.38 270 VAL B C 1
ATOM 4369 O O . VAL B 1 270 ? -0.596 19.547 -6.641 1 87.38 270 VAL B O 1
ATOM 4372 N N . THR B 1 271 ? 1.062 20.125 -8.07 1 82.44 271 THR B N 1
ATOM 4373 C CA . THR B 1 271 ? 0.786 18.984 -8.922 1 82.44 271 THR B CA 1
ATOM 4374 C C . THR B 1 271 ? 1.896 17.938 -8.805 1 82.44 271 THR B C 1
ATOM 4376 O O . THR B 1 271 ? 1.667 16.75 -9.031 1 82.44 271 THR B O 1
ATOM 4379 N N . THR B 1 272 ? 3.068 18.391 -8.547 1 80.19 272 THR B N 1
ATOM 4380 C CA . THR B 1 272 ? 4.219 17.516 -8.375 1 80.19 272 THR B CA 1
ATOM 4381 C C . THR B 1 272 ? 5.008 17.906 -7.129 1 80.19 272 THR B C 1
ATOM 4383 O O . THR B 1 272 ? 5.145 19.078 -6.812 1 80.19 272 THR B O 1
ATOM 4386 N N . PRO B 1 273 ? 5.469 17.016 -6.375 1 76.44 273 PRO B N 1
ATOM 4387 C CA . PRO B 1 273 ? 5.434 15.555 -6.562 1 76.44 273 PRO B CA 1
ATOM 4388 C C . PRO B 1 273 ? 4.145 14.922 -6.047 1 76.44 273 PRO B C 1
ATOM 4390 O O . PRO B 1 273 ? 3.836 13.781 -6.383 1 76.44 273 PRO B O 1
ATOM 4393 N N . LEU B 1 274 ? 3.463 15.609 -5.176 1 80.69 274 LEU B N 1
ATOM 4394 C CA . LEU B 1 274 ? 2.17 15.164 -4.676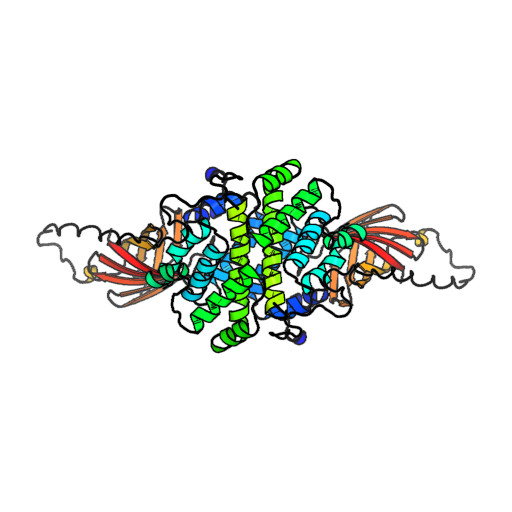 1 80.69 274 LEU B CA 1
ATOM 4395 C C . LEU B 1 274 ? 1.061 16.125 -5.094 1 80.69 274 LEU B C 1
ATOM 4397 O O . LEU B 1 274 ? 1.229 17.344 -5.012 1 80.69 274 LEU B O 1
ATOM 4401 N N . LYS B 1 275 ? 0.069 15.617 -5.598 1 81.12 275 LYS B N 1
ATOM 4402 C CA . LYS B 1 275 ? -1.061 16.469 -5.957 1 81.12 275 LYS B CA 1
ATOM 4403 C C . LYS B 1 275 ? -1.803 16.938 -4.711 1 81.12 275 LYS B C 1
ATOM 4405 O O . LYS B 1 275 ? -2.416 16.141 -4 1 81.12 275 LYS B O 1
ATOM 4410 N N . MET B 1 276 ? -1.716 18.203 -4.414 1 86.25 276 MET B N 1
ATOM 4411 C CA . MET B 1 276 ? -2.369 18.812 -3.26 1 86.25 276 MET B CA 1
ATOM 4412 C C . MET B 1 276 ? -3.217 20.016 -3.682 1 86.25 276 MET B C 1
ATOM 4414 O O . MET B 1 276 ? -2.727 20.922 -4.359 1 86.25 276 MET B O 1
ATOM 4418 N N . GLU B 1 277 ? -4.445 19.969 -3.355 1 91.06 277 GLU B N 1
ATOM 4419 C CA . GLU B 1 277 ? -5.312 21.125 -3.516 1 91.06 277 GLU B CA 1
ATOM 4420 C C . GLU B 1 277 ? -5.168 22.094 -2.342 1 91.06 277 GLU B C 1
ATOM 4422 O O . GLU B 1 277 ? -5.512 21.75 -1.208 1 91.06 277 GLU B O 1
ATOM 4427 N N . ILE B 1 278 ? -4.684 23.266 -2.625 1 93.62 278 ILE B N 1
ATOM 4428 C CA . ILE B 1 278 ? -4.406 24.25 -1.581 1 93.62 278 ILE B CA 1
ATOM 4429 C C . ILE B 1 278 ? -5.199 25.531 -1.852 1 93.62 278 ILE B C 1
ATOM 4431 O O . ILE B 1 278 ? -5.133 26.078 -2.949 1 93.62 278 ILE B O 1
ATOM 4435 N N . ARG B 1 279 ? -5.871 25.953 -0.846 1 96.19 279 ARG B N 1
ATOM 4436 C CA . ARG B 1 279 ? -6.664 27.188 -0.924 1 96.19 279 ARG B CA 1
ATOM 4437 C C . ARG B 1 279 ? -6.184 28.219 0.092 1 96.19 279 ARG B C 1
ATOM 4439 O O . ARG B 1 279 ? -5.906 27.875 1.244 1 96.19 279 ARG B O 1
ATOM 4446 N N . TYR B 1 280 ? -6.102 29.422 -0.364 1 96.75 280 TYR B N 1
ATOM 4447 C CA . TYR B 1 280 ? -5.762 30.562 0.483 1 96.75 280 TYR B CA 1
ATOM 4448 C C . TYR B 1 280 ? -6.965 31.484 0.663 1 96.75 280 TYR B C 1
ATOM 4450 O O . TYR B 1 280 ? -7.613 31.859 -0.314 1 96.75 280 TYR B O 1
ATOM 4458 N N . ASP B 1 281 ? -7.281 31.781 1.86 1 97.25 281 ASP B N 1
ATOM 4459 C CA . ASP B 1 281 ? -8.266 32.781 2.227 1 97.25 281 ASP B CA 1
ATOM 4460 C C . ASP B 1 281 ? -7.668 33.812 3.184 1 97.25 281 ASP B C 1
ATOM 4462 O O . ASP B 1 281 ? -7.137 33.469 4.234 1 97.25 281 ASP B O 1
ATOM 4466 N N . GLY B 1 282 ? -7.84 35.094 2.789 1 96.62 282 GLY B N 1
ATOM 4467 C CA . GLY B 1 282 ? -7.176 36.062 3.658 1 96.62 282 GLY B CA 1
ATOM 4468 C C . GLY B 1 282 ? -7.695 37.469 3.5 1 96.62 282 GLY B C 1
ATOM 4469 O O . GLY B 1 282 ? -8.703 37.688 2.826 1 96.62 282 GLY B O 1
ATOM 4470 N N . ILE B 1 283 ? -7.098 38.375 4.262 1 95.38 283 ILE B N 1
ATOM 4471 C CA . ILE B 1 283 ? -7.441 39.781 4.297 1 95.38 283 ILE B CA 1
ATOM 4472 C C . ILE B 1 283 ? -6.168 40.625 4.34 1 95.38 283 ILE B C 1
ATOM 4474 O O . ILE B 1 283 ? -5.16 40.219 4.91 1 95.38 283 ILE B O 1
ATOM 4478 N N . VAL B 1 284 ? -6.262 41.75 3.678 1 94.06 284 VAL B N 1
ATOM 4479 C CA . VAL B 1 284 ? -5.156 42.688 3.693 1 94.06 284 VAL B CA 1
ATOM 4480 C C . VAL B 1 284 ? -5.547 43.938 4.5 1 94.06 284 VAL B C 1
ATOM 4482 O O . VAL B 1 284 ? -6.668 44.438 4.375 1 94.06 284 VAL B O 1
ATOM 4485 N N . ASP B 1 285 ? -4.695 44.344 5.352 1 92.19 285 ASP B N 1
ATOM 4486 C CA . ASP B 1 285 ? -4.812 45.562 6.109 1 92.19 285 ASP B CA 1
ATOM 4487 C C . ASP B 1 285 ? -3.535 46.406 6 1 92.19 285 ASP B C 1
ATOM 4489 O O . ASP B 1 285 ? -2.621 46.25 6.812 1 92.19 285 ASP B O 1
ATOM 4493 N N . GLY B 1 286 ? -3.682 47.375 5.066 1 90.5 286 GLY B N 1
ATOM 4494 C CA . GLY B 1 286 ? -2.453 48.125 4.789 1 90.5 286 GLY B CA 1
ATOM 4495 C C . GLY B 1 286 ? -1.354 47.219 4.23 1 90.5 286 GLY B C 1
ATOM 4496 O O . GLY B 1 286 ? -1.538 46.562 3.201 1 90.5 286 GLY B O 1
ATOM 4497 N N . ASP B 1 287 ? -0.281 47.125 4.977 1 92.62 287 ASP B N 1
ATOM 4498 C CA . ASP B 1 287 ? 0.857 46.312 4.523 1 92.62 287 ASP B CA 1
ATOM 4499 C C . ASP B 1 287 ? 0.921 45 5.254 1 92.62 287 ASP B C 1
ATOM 4501 O O . ASP B 1 287 ? 1.948 44.312 5.223 1 92.62 287 ASP B O 1
ATOM 4505 N N . LEU B 1 288 ? -0.184 44.688 5.852 1 93.94 288 LEU B N 1
ATOM 4506 C CA . LEU B 1 288 ? -0.285 43.406 6.527 1 93.94 288 LEU B CA 1
ATOM 4507 C C . LEU B 1 288 ? -1.258 42.469 5.797 1 93.94 288 LEU B C 1
ATOM 4509 O O . LEU B 1 288 ? -2.273 42.938 5.27 1 93.94 288 LEU B O 1
ATOM 4513 N N . ILE B 1 289 ? -0.89 41.25 5.75 1 94.94 289 ILE B N 1
ATOM 4514 C CA . ILE B 1 289 ? -1.762 40.219 5.188 1 94.94 289 ILE B CA 1
ATOM 4515 C C . ILE B 1 289 ? -1.925 39.062 6.184 1 94.94 289 ILE B C 1
ATOM 4517 O O . ILE B 1 289 ? -0.994 38.75 6.93 1 94.94 289 ILE B O 1
ATOM 4521 N N . SER B 1 290 ? -3.068 38.5 6.352 1 95.94 290 SER B N 1
ATOM 4522 C CA . SER B 1 290 ? -3.299 37.344 7.219 1 95.94 290 SER B CA 1
ATOM 4523 C C . SER B 1 290 ? -4.488 36.531 6.738 1 95.94 290 SER B C 1
ATOM 4525 O O . SER B 1 290 ? -5.328 37.031 5.98 1 95.94 290 SER B O 1
ATOM 4527 N N . GLY B 1 291 ? -4.473 35.281 7.086 1 96.38 291 GLY B N 1
ATOM 4528 C CA . GLY B 1 291 ? -5.574 34.406 6.707 1 96.38 291 GLY B CA 1
ATOM 4529 C C . GLY B 1 291 ? -5.309 32.938 6.992 1 96.38 291 GLY B C 1
ATOM 4530 O O . GLY B 1 291 ? -4.68 32.594 7.996 1 96.38 291 GLY B O 1
ATOM 4531 N N . HIS B 1 292 ? -5.965 32.125 6.156 1 96 292 HIS B N 1
ATOM 4532 C CA . HIS B 1 292 ? -5.867 30.672 6.359 1 96 292 HIS B CA 1
ATOM 4533 C C . HIS B 1 292 ? -5.508 29.953 5.059 1 96 292 HIS B C 1
ATOM 4535 O O . HIS B 1 292 ? -5.965 30.344 3.982 1 96 292 HIS B O 1
ATOM 4541 N N . ILE B 1 293 ? -4.66 28.984 5.246 1 95 293 ILE B N 1
ATOM 4542 C CA . ILE B 1 293 ? -4.32 28.047 4.184 1 95 293 ILE B CA 1
ATOM 4543 C C . ILE B 1 293 ? -4.992 26.703 4.449 1 95 293 ILE B C 1
ATOM 4545 O O . ILE B 1 293 ? -4.777 26.094 5.5 1 95 293 ILE B O 1
ATOM 4549 N N . THR B 1 294 ? -5.785 26.297 3.498 1 92.5 294 THR B N 1
ATOM 4550 C CA . THR B 1 294 ? -6.445 25 3.617 1 92.5 294 THR B CA 1
ATOM 4551 C C . THR B 1 294 ? -5.863 24 2.619 1 92.5 294 THR B C 1
ATOM 4553 O O . THR B 1 294 ? -5.906 24.234 1.409 1 92.5 294 THR B O 1
ATOM 4556 N N . ILE B 1 295 ? -5.289 22.969 3.104 1 89.44 295 ILE B N 1
ATOM 4557 C CA . ILE B 1 295 ? -4.812 21.859 2.289 1 89.44 295 ILE B CA 1
ATOM 4558 C C . ILE B 1 295 ? -5.824 20.703 2.338 1 89.44 295 ILE B C 1
ATOM 4560 O O . ILE B 1 295 ? -6.078 20.141 3.404 1 89.44 295 ILE B O 1
ATOM 4564 N N . GLN B 1 296 ? -6.34 20.469 1.16 1 86.38 296 GLN B N 1
ATOM 4565 C CA . GLN B 1 296 ? -7.363 19.438 1.098 1 86.38 296 GLN B CA 1
ATOM 4566 C C . GLN B 1 296 ? -6.836 18.109 1.646 1 86.38 296 GLN B C 1
ATOM 4568 O O . GLN B 1 296 ? -5.773 17.641 1.234 1 86.38 296 GLN B O 1
ATOM 4573 N N . GLY B 1 297 ? -7.629 17.594 2.564 1 82.62 297 GLY B N 1
ATOM 4574 C CA . GLY B 1 297 ? -7.262 16.312 3.139 1 82.62 297 GLY B CA 1
ATOM 4575 C C . GLY B 1 297 ? -6.289 16.438 4.297 1 82.62 297 GLY B C 1
ATOM 4576 O O . GLY B 1 297 ? -6.008 15.445 4.977 1 82.62 297 GLY B O 1
ATOM 4577 N N . THR B 1 298 ? -5.688 17.484 4.559 1 83.06 298 THR B N 1
ATOM 4578 C CA . THR B 1 298 ? -4.691 17.656 5.609 1 83.06 298 THR B CA 1
ATOM 4579 C C . THR B 1 298 ? -5.223 18.562 6.719 1 83.06 298 THR B C 1
ATOM 4581 O O . THR B 1 298 ? -5.32 18.156 7.875 1 83.06 298 THR B O 1
ATOM 4584 N N . GLY B 1 299 ? -5.613 19.797 6.352 1 85.06 299 GLY B N 1
ATOM 4585 C CA . GLY B 1 299 ? -6.11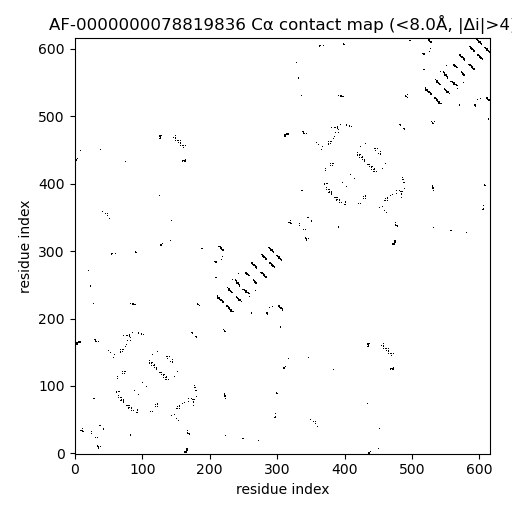7 20.688 7.379 1 85.06 299 GLY B CA 1
ATOM 4586 C C . GLY B 1 299 ? -6.047 22.156 6.977 1 85.06 299 GLY B C 1
ATOM 4587 O O . GLY B 1 299 ? -5.793 22.469 5.812 1 85.06 299 GLY B O 1
ATOM 4588 N N . THR B 1 300 ? -6.504 23 7.922 1 88.5 300 THR B N 1
ATOM 4589 C CA . THR B 1 300 ? -6.48 24.453 7.754 1 88.5 300 THR B CA 1
ATOM 4590 C C . THR B 1 300 ? -5.516 25.094 8.75 1 88.5 300 THR B C 1
ATOM 4592 O O . THR B 1 300 ? -5.535 24.766 9.938 1 88.5 300 THR B O 1
ATOM 4595 N N . PHE B 1 301 ? -4.691 25.969 8.227 1 88.81 301 PHE B N 1
ATOM 4596 C CA . PHE B 1 301 ? -3.617 26.594 8.992 1 88.81 301 PHE B CA 1
ATOM 4597 C C . PHE B 1 301 ? -3.598 28.094 8.781 1 88.81 301 PHE B C 1
ATOM 4599 O O . PHE B 1 301 ? -4.117 28.594 7.777 1 88.81 301 PHE B O 1
ATOM 4606 N N . SER B 1 302 ? -3.029 28.781 9.719 1 91.25 302 SER B N 1
ATOM 4607 C CA . SER B 1 302 ? -2.965 30.234 9.594 1 91.25 302 SER B CA 1
ATOM 4608 C C . SER B 1 302 ? -1.709 30.672 8.844 1 91.25 302 SER B C 1
ATOM 4610 O O . SER B 1 302 ? -0.737 29.922 8.758 1 91.25 302 SER B O 1
ATOM 4612 N N . PHE B 1 303 ? -1.813 31.812 8.266 1 94.81 303 PHE B N 1
ATOM 4613 C CA . PHE B 1 303 ? -0.635 32.5 7.746 1 94.81 303 PHE B CA 1
ATOM 4614 C C . PHE B 1 303 ? -0.721 34 8 1 94.81 303 PHE B C 1
ATOM 4616 O O . PHE B 1 303 ? -1.807 34.531 8.234 1 94.81 303 PHE B O 1
ATOM 4623 N N . ASP B 1 304 ? 0.357 34.625 8.07 1 95.5 304 ASP B N 1
ATOM 4624 C CA . ASP B 1 304 ? 0.463 36.094 8.133 1 95.5 304 ASP B CA 1
ATOM 4625 C C . ASP B 1 304 ? 1.733 36.594 7.438 1 95.5 304 ASP B C 1
ATOM 4627 O O . ASP B 1 304 ? 2.619 35.781 7.121 1 95.5 304 ASP B O 1
ATOM 4631 N N . GLY B 1 305 ? 1.672 37.875 7.121 1 95.62 305 GLY B N 1
ATOM 4632 C CA . GLY B 1 305 ? 2.83 38.375 6.398 1 95.62 305 GLY B CA 1
ATOM 4633 C C . GLY B 1 305 ? 2.783 39.875 6.164 1 95.62 305 GLY B C 1
ATOM 4634 O O . GLY B 1 305 ? 1.946 40.594 6.742 1 95.62 305 GLY B O 1
ATOM 4635 N N . ILE B 1 306 ? 3.814 40.312 5.367 1 95 306 ILE B N 1
ATOM 4636 C CA . ILE B 1 306 ? 3.965 41.719 5.105 1 95 306 ILE B CA 1
ATOM 4637 C C . ILE B 1 306 ? 4.211 41.969 3.617 1 95 306 ILE B C 1
ATOM 4639 O O . ILE B 1 306 ? 4.77 41.094 2.934 1 95 306 ILE B O 1
ATOM 4643 N N . ARG B 1 307 ? 3.773 43.125 3.201 1 94.31 307 ARG B N 1
ATOM 4644 C CA . ARG B 1 307 ? 4.055 43.562 1.838 1 94.31 307 ARG B CA 1
ATOM 4645 C C . ARG B 1 307 ? 5.531 43.875 1.663 1 94.31 307 ARG B C 1
ATOM 4647 O O . ARG B 1 307 ? 6.145 44.469 2.553 1 94.31 307 ARG B O 1
ATOM 4654 N N . VAL B 1 308 ? 6.152 43.531 0.588 1 92.25 308 VAL B N 1
ATOM 4655 C CA . VAL B 1 308 ? 7.551 43.844 0.344 1 92.25 308 VAL B CA 1
ATOM 4656 C C . VAL B 1 308 ? 7.695 44.531 -1.012 1 92.25 308 VAL B C 1
ATOM 4658 O O . VAL B 1 308 ? 6.867 44.344 -1.906 1 92.25 308 VAL B O 1
#

pLDDT: mean 88.85, std 15.13, range [32.69, 98.94]

Secondary structure (DSSP, 8-state):
-PPPSS-SSPPPPGGGS-HHHHHHHHTT-HHHHHHHTTSHHHHHHHHHHHHHHHHS-SS-HHHHHHHHHHHHHHTT-HHHHHHHHHHHHHTT--HHHHHHTT-TT----HHHHHHHHHHHHHHHHSS--HHHHHHHHTT--HHHHHHHHHHHHHHHHHHHHHHHHTPPPPTTPPPTTPPP------------------S-S---TTGGG---EEEEEEEE-SS-EEEEEEEEE-TTSS-EEEEEETTTTEEEE--EEEEETTEEEEE--B-SSS-B-EEEEEEEETTEEEEEEEETTTEEEEEEEEE-/-PPPSS-SSPPPPGGGS-HHHHHHHHTT-HHHHHHHTTSHHHHHHHHHHHHHHHHS-SS-HHHHHHHHHHHHHHTT-HHHHHHHHHHHHHTT--HHHHHHHT-TT----HHHHHHHHHHHHHHHHSS--HHHHHHHHTT--HHHHHHHHHHHHHHHHHHHHHHHHTPPPPTTPPPTTPPP------------------S-S---TTGGG---EEEEEEEE-SS-EEEEEEEEE-TTSS-EEEEEETTTTEEEE--EEEEETTEEEEE--B-SSS-B-EEEEEEEETTEEEEEEEETTTEEEEEEEEE-

Nearest PDB structures (foldseek):
  6c1z-assembly1_A  TM=5.740E-01  e=1.360E-02  Caenorhabditis elegans
  5jk2-assembly10_C  TM=4.832E-01  e=1.598E-02  Treponema pallidum subsp. pallidum str. Nichols
  5jk2-assembly4_D  TM=5.127E-01  e=4.210E-02  Treponema pallidum subsp. pallidum str. Nichols
  5jk2-assembly1_A  TM=5.245E-01  e=4.688E-02  Treponema pallidum subsp. pallidum str. Nichols
  5jk2-assembly5_E  TM=4.813E-01  e=3.989E-02  Treponema pallidum subsp. pallidum str. Nichols

Foldseek 3Di:
DDFDQAFLQFFADLVPDDLQLLLVLVVFPVLLSRRCCVVVVVSVVLVVLVLCLQFVADDQLLLLLLLQLLLCQLLVQFQSNQRSLLLNVQSPQDLVNLLCSPPPPDDDDLQSVLLSQQLVCCSVPVDDDPVSVVSNVVPDDPRNVVSSSVSSVSSNVVSVVCRHSVRDHDPPTDGRSDRDDQPDDDDAPPDPPPPPPDDDDCPPPQQQQDPAAKKWKWWRGRSDIFTKIWGWDCPVVFIWTWIDGVVSRDIWIWDHKHDDGQWIKTWTFDDPPRTWTKIWTWGGGRQKIKGWIQIRSRHITIMITGGD/DDFDQAFLQFFADLVPDDLQLLLVLVVFPVLLSRRCCVVVVVSVVLVVLVLCLQFVADDQLLLLLLLQLLLCQLLVQFQSNQRSLLLNVQSPQDLVNLLCSPPPPDDDDLQSVLLSQQLVCCSVPVDDDPVSVVSNVVPDDPRNVVSSSVSSVSSNVVSVVCRHSVRDHDPPTDGRSDRDDQPDDDDAPPDPPPPPPDDDDCPPPQQQQDPAAKKWKWWRGRSDIFTKIWGWDCPVVFIWGWIDGVVSRDIFIWDHKHDDGFWIKTWTFDDPPRTWTKIWTWGGGRFKIKGWIQIRSRHITIMITGGD